Protein 3QT5 (pdb70)

CATH classification: 3.30.230.10 (+1 more: 3.30.70.890)

B-factor: mean 27.1, std 10.16, range [13.09, 84.93]

Nearest PDB structures (foldseek):
  3qt5-assembly1_B  TM=1.003E+00  e=2.575E-73  Staphylococcus epidermidis
  4dpy-assembly2_B  TM=9.868E-01  e=1.080E-69  Staphylococcus epidermidis
  4du7-assembly2_B  TM=9.873E-01  e=6.313E-69  Staphylococcus epidermidis
  4du7-assembly1_A  TM=9.774E-01  e=6.454E-67  Staphylococcus epidermidis
  3qt8-assembly1_A  TM=9.773E-01  e=1.340E-66  Staphylococcus epidermidis

Structure (mmCIF, N/CA/C/O backbone):
data_3QT5
#
_entry.id   3QT5
#
_cell.length_a   82.983
_cell.length_b   101.987
_cell.length_c   155.771
_cell.angle_alpha   90.00
_cell.angle_beta   90.00
_cell.angle_gamma   90.00
#
_symmetry.space_group_name_H-M   'C 2 2 21'
#
loop_
_entity.id
_entity.type
_entity.pdbx_description
1 polymer 'Mevalonate diphosphate decarboxylase'
2 water water
#
loop_
_atom_site.group_PDB
_atom_site.id
_atom_site.type_symbol
_atom_site.label_atom_id
_atom_site.label_alt_id
_atom_site.label_comp_id
_atom_site.label_asym_id
_atom_site.label_entity_id
_atom_site.label_seq_id
_atom_site.pdbx_PDB_ins_code
_atom_site.Cartn_x
_atom_site.Cartn_y
_atom_site.Cartn_z
_atom_site.occupancy
_atom_site.B_iso_or_equiv
_atom_site.auth_seq_id
_atom_site.auth_comp_id
_atom_site.auth_asym_id
_atom_site.auth_atom_id
_atom_site.pdbx_PDB_model_num
ATOM 1 N N . GLY A 1 4 ? 8.416 -41.035 30.514 1.00 51.26 -1 GLY A N 1
ATOM 2 C CA . GLY A 1 4 ? 9.200 -42.244 30.342 1.00 51.02 -1 GLY A CA 1
ATOM 3 C C . GLY A 1 4 ? 9.596 -42.499 28.897 1.00 48.06 -1 GLY A C 1
ATOM 4 O O . GLY A 1 4 ? 9.081 -41.860 27.973 1.00 47.88 -1 GLY A O 1
ATOM 5 N N . SER A 1 5 ? 10.517 -43.443 28.710 1.00 47.09 0 SER A N 1
ATOM 6 C CA . SER A 1 5 ? 11.021 -43.797 27.387 1.00 45.11 0 SER A CA 1
ATOM 7 C C . SER A 1 5 ? 9.901 -44.264 26.446 1.00 43.64 0 SER A C 1
ATOM 8 O O . SER A 1 5 ? 9.791 -43.783 25.317 1.00 50.09 0 SER A O 1
ATOM 11 N N . MET A 1 6 ? 9.070 -45.192 26.914 1.00 46.62 1 MET A N 1
ATOM 12 C CA . MET A 1 6 ? 8.014 -45.763 26.077 1.00 48.40 1 MET A CA 1
ATOM 13 C C . MET A 1 6 ? 6.723 -44.937 26.112 1.00 50.48 1 MET A C 1
ATOM 14 O O . MET A 1 6 ? 5.730 -45.307 25.488 1.00 47.19 1 MET A O 1
ATOM 19 N N . VAL A 1 7 ? 6.745 -43.816 26.830 1.00 47.35 2 VAL A N 1
ATOM 20 C CA . VAL A 1 7 ? 5.541 -43.009 27.019 1.00 42.67 2 VAL A CA 1
ATOM 21 C C . VAL A 1 7 ? 5.339 -41.880 25.996 1.00 40.65 2 VAL A C 1
ATOM 22 O O . VAL A 1 7 ? 6.231 -41.060 25.729 1.00 38.73 2 VAL A O 1
ATOM 26 N N . LYS A 1 8 ? 4.137 -41.875 25.426 1.00 32.73 3 LYS A N 1
ATOM 27 C CA . LYS A 1 8 ? 3.696 -40.912 24.429 1.00 32.71 3 LYS A CA 1
ATOM 28 C C . LYS A 1 8 ? 2.562 -40.085 25.019 1.00 26.15 3 LYS A C 1
ATOM 29 O O . LYS A 1 8 ? 1.518 -40.617 25.371 1.00 27.33 3 LYS A O 1
ATOM 35 N N . SER A 1 9 ? 2.765 -38.782 25.137 1.00 25.07 4 SER A N 1
ATOM 36 C CA . SER A 1 9 ? 1.716 -37.935 25.664 1.00 24.09 4 SER A CA 1
ATOM 37 C C . SER A 1 9 ? 1.476 -36.744 24.750 1.00 22.80 4 SER A C 1
ATOM 38 O O . SER A 1 9 ? 2.352 -36.345 23.973 1.00 24.61 4 SER A O 1
ATOM 41 N N . GLY A 1 10 ? 0.281 -36.179 24.841 1.00 19.67 5 GLY A N 1
ATOM 42 C CA . GLY A 1 10 ? -0.030 -34.967 24.111 1.00 17.37 5 GLY A CA 1
ATOM 43 C C . GLY A 1 10 ? -1.071 -34.203 24.898 1.00 19.92 5 GLY A C 1
ATOM 44 O O . GLY A 1 10 ? -1.809 -34.811 25.665 1.00 17.69 5 GLY A O 1
ATOM 45 N N . LYS A 1 11 ? -1.105 -32.881 24.743 1.00 19.77 6 LYS A N 1
ATOM 46 C CA . LYS A 1 11 ? -2.069 -32.058 25.470 1.00 20.72 6 LYS A CA 1
ATOM 47 C C . LYS A 1 11 ? -2.610 -30.985 24.549 1.00 19.99 6 LYS A C 1
ATOM 48 O O . LYS A 1 11 ? -1.846 -30.338 23.835 1.00 20.25 6 LYS A O 1
ATOM 54 N N . ALA A 1 12 ? -3.927 -30.790 24.572 1.00 16.09 7 ALA A N 1
ATOM 55 C CA . ALA A 1 12 ? -4.561 -29.815 23.693 1.00 18.33 7 ALA A CA 1
ATOM 56 C C . ALA A 1 12 ? -5.569 -28.941 24.439 1.00 19.81 7 ALA A C 1
ATOM 57 O O . ALA A 1 12 ? -6.194 -29.389 25.400 1.00 20.43 7 ALA A O 1
ATOM 59 N N . ARG A 1 13 ? -5.705 -27.693 23.999 1.00 20.37 8 ARG A N 1
ATOM 60 C CA . ARG A 1 13 ? -6.780 -26.815 24.450 1.00 19.62 8 ARG A CA 1
ATOM 61 C C . ARG A 1 13 ? -7.744 -26.569 23.281 1.00 20.01 8 ARG A C 1
ATOM 62 O O . ARG A 1 13 ? -7.312 -26.166 22.208 1.00 23.33 8 ARG A O 1
ATOM 70 N N . ALA A 1 14 ? -9.037 -26.826 23.469 1.00 15.65 9 ALA A N 1
ATOM 71 C CA . ALA A 1 14 ? -10.014 -26.534 22.414 1.00 16.54 9 ALA A CA 1
ATOM 72 C C . ALA A 1 14 ? -11.128 -25.703 23.017 1.00 16.90 9 ALA A C 1
ATOM 73 O O . ALA A 1 14 ? -11.431 -25.844 24.198 1.00 16.49 9 ALA A O 1
ATOM 75 N N . HIS A 1 15 ? -11.722 -24.819 22.219 1.00 17.32 10 HIS A N 1
ATOM 76 C CA . HIS A 1 15 ? -12.715 -23.892 22.736 1.00 19.09 10 HIS A CA 1
ATOM 77 C C . HIS A 1 15 ? -14.133 -24.322 22.382 1.00 19.11 10 HIS A C 1
ATOM 78 O O . HIS A 1 15 ? -14.348 -25.039 21.411 1.00 18.73 10 HIS A O 1
ATOM 85 N N . THR A 1 16 ? -15.097 -23.924 23.202 1.00 18.54 11 THR A N 1
ATOM 86 C CA . THR A 1 16 ? -16.475 -24.304 22.948 1.00 15.51 11 THR A CA 1
ATOM 87 C C . THR A 1 16 ? -16.930 -23.517 21.720 1.00 17.61 11 THR A C 1
ATOM 88 O O . THR A 1 16 ? -16.265 -22.564 21.309 1.00 16.49 11 THR A O 1
ATOM 92 N N . ASN A 1 17 ? -18.041 -23.922 21.116 1.00 16.09 12 ASN A N 1
ATOM 93 C CA . ASN A 1 17 ? -18.606 -23.131 20.029 1.00 16.05 12 ASN A CA 1
ATOM 94 C C . ASN A 1 17 ? -20.107 -23.103 20.198 1.00 19.91 12 ASN A C 1
ATOM 95 O O . ASN A 1 17 ? -20.686 -24.009 20.812 1.00 19.23 12 ASN A O 1
ATOM 100 N N . ILE A 1 18 ? -20.742 -22.064 19.676 1.00 17.83 13 ILE A N 1
ATOM 101 C CA . ILE A 1 18 ? -22.195 -21.998 19.721 1.00 19.93 13 ILE A CA 1
ATOM 102 C C . ILE A 1 18 ? -22.723 -21.971 18.298 1.00 18.42 13 ILE A C 1
ATOM 103 O O . ILE A 1 18 ? -22.233 -21.206 17.467 1.00 14.34 13 ILE A O 1
ATOM 108 N N . ALA A 1 19 ? -23.714 -22.814 18.024 1.00 18.63 14 ALA A N 1
ATOM 109 C CA . ALA A 1 19 ? -24.281 -22.922 16.688 1.00 18.68 14 ALA A CA 1
ATOM 110 C C . ALA A 1 19 ? -25.227 -21.769 16.406 1.00 19.40 14 ALA A C 1
ATOM 111 O O . ALA A 1 19 ? -26.162 -21.544 17.168 1.00 18.88 14 ALA A O 1
ATOM 113 N N . LEU A 1 20 ? -24.989 -21.068 15.296 1.00 15.54 15 LEU A N 1
ATOM 114 C CA . LEU A 1 20 ? -25.874 -20.005 14.838 1.00 16.65 15 LEU A CA 1
ATOM 115 C C . LEU A 1 20 ? -26.914 -20.569 13.866 1.00 18.11 15 LEU A C 1
ATOM 116 O O . LEU A 1 20 ? -28.077 -20.162 13.889 1.00 18.03 15 LEU A O 1
ATOM 121 N N . ILE A 1 21 ? -26.492 -21.499 13.010 1.00 17.09 16 ILE A N 1
ATOM 122 C CA . ILE A 1 21 ? -27.428 -22.326 12.263 1.00 14.52 16 ILE A CA 1
ATOM 123 C C . ILE A 1 21 ? -27.357 -23.713 12.904 1.00 17.12 16 ILE A C 1
ATOM 124 O O . ILE A 1 21 ? -26.287 -24.330 12.956 1.00 14.80 16 ILE A O 1
ATOM 129 N N . LYS A 1 22 ? -28.493 -24.179 13.412 1.00 15.81 17 LYS A N 1
ATOM 130 C CA . LYS A 1 22 ? -28.526 -25.305 14.352 1.00 16.40 17 LYS A CA 1
ATOM 131 C C . LYS A 1 22 ? -28.230 -26.670 13.737 1.00 19.53 17 LYS A C 1
ATOM 132 O O . LYS A 1 22 ? -28.691 -26.990 12.642 1.00 15.01 17 LYS A O 1
ATOM 138 N N . TYR A 1 23 ? -27.451 -27.465 14.469 1.00 17.32 18 TYR A N 1
ATOM 139 C CA . TYR A 1 23 ? -27.422 -28.916 14.304 1.00 15.34 18 TYR A CA 1
ATOM 140 C C . TYR A 1 23 ? -28.581 -29.485 15.134 1.00 17.29 18 TYR A C 1
ATOM 141 O O . TYR A 1 23 ? -28.652 -29.270 16.350 1.00 18.36 18 TYR A O 1
ATOM 150 N N . TRP A 1 24 ? -29.516 -30.167 14.480 1.00 21.65 19 TRP A N 1
ATOM 151 C CA . TRP A 1 24 ? -30.670 -30.726 15.181 1.00 20.18 19 TRP A CA 1
ATOM 152 C C . TRP A 1 24 ? -31.257 -31.874 14.378 1.00 21.97 19 TRP A C 1
ATOM 153 O O . TRP A 1 24 ? -31.995 -31.663 13.398 1.00 18.87 19 TRP A O 1
ATOM 164 N N . GLY A 1 25 ? -30.913 -33.095 14.789 1.00 22.52 20 GLY A N 1
ATOM 165 C CA . GLY A 1 25 ? -31.374 -34.299 14.119 1.00 20.03 20 GLY A CA 1
ATOM 166 C C . GLY A 1 25 ? -30.254 -35.005 13.364 1.00 20.27 20 GLY A C 1
ATOM 167 O O . GLY A 1 25 ? -29.498 -34.373 12.619 1.00 19.55 20 GLY A O 1
ATOM 168 N N . LYS A 1 26 ? -30.150 -36.319 13.553 1.00 20.49 21 LYS A N 1
ATOM 169 C CA . LYS A 1 26 ? -29.088 -37.093 12.908 1.00 18.76 21 LYS A CA 1
ATOM 170 C C . LYS A 1 26 ? -29.646 -37.985 11.803 1.00 19.15 21 LYS A C 1
ATOM 171 O O . LYS A 1 26 ? -30.689 -38.622 11.973 1.00 22.60 21 LYS A O 1
ATOM 177 N N . ALA A 1 27 ? -28.936 -38.044 10.680 1.00 18.62 22 ALA A N 1
ATOM 178 C CA . ALA A 1 27 ? -29.179 -39.080 9.683 1.00 22.86 22 ALA A CA 1
ATOM 179 C C . ALA A 1 27 ? -28.720 -40.449 10.207 1.00 25.27 22 ALA A C 1
ATOM 180 O O . ALA A 1 27 ? -29.349 -41.464 9.926 1.00 27.60 22 ALA A O 1
ATOM 182 N N . ASP A 1 28 ? -27.640 -40.465 10.990 1.00 21.85 23 ASP A N 1
ATOM 183 C CA . ASP A 1 28 ? -27.026 -41.718 11.447 1.00 28.29 23 ASP A CA 1
ATOM 184 C C . ASP A 1 28 ? -26.578 -41.574 12.891 1.00 22.55 23 ASP A C 1
ATOM 185 O O . ASP A 1 28 ? -25.695 -40.775 13.181 1.00 23.70 23 ASP A O 1
ATOM 190 N N . GLU A 1 29 ? -27.173 -42.354 13.784 1.00 23.75 24 GLU A N 1
ATOM 191 C CA . GLU A 1 29 ? -26.885 -42.259 15.212 1.00 29.13 24 GLU A CA 1
ATOM 192 C C . GLU A 1 29 ? -25.505 -42.788 15.566 1.00 31.61 24 GLU A C 1
ATOM 193 O O . GLU A 1 29 ? -24.837 -42.253 16.444 1.00 34.63 24 GLU A O 1
ATOM 199 N N . THR A 1 30 ? -25.088 -43.847 14.884 1.00 29.13 25 THR A N 1
ATOM 200 C CA . THR A 1 30 ? -23.830 -44.515 15.200 1.00 30.57 25 THR A CA 1
ATOM 201 C C . THR A 1 30 ? -22.604 -43.646 14.906 1.00 28.08 25 THR A C 1
ATOM 202 O O . THR A 1 30 ? -21.792 -43.384 15.794 1.00 32.11 25 THR A O 1
ATOM 206 N N . TYR A 1 31 ? -22.485 -43.189 13.664 1.00 26.11 26 TYR A N 1
ATOM 207 C CA . TYR A 1 31 ? -21.347 -42.373 13.227 1.00 25.74 26 TYR A CA 1
ATOM 208 C C . TYR A 1 31 ? -21.538 -40.868 13.414 1.00 25.50 26 TYR A C 1
ATOM 209 O O . TYR A 1 31 ? -20.653 -40.085 13.071 1.00 25.47 26 TYR A O 1
ATOM 218 N N . ILE A 1 32 ? -22.688 -40.470 13.950 1.00 23.16 27 ILE A N 1
ATOM 219 C CA . ILE A 1 32 ? -22.999 -39.058 14.147 1.00 21.86 27 ILE A CA 1
ATOM 220 C C . ILE A 1 32 ? -22.922 -38.267 12.833 1.00 20.58 27 ILE A C 1
ATOM 221 O O . ILE A 1 32 ? -22.037 -37.431 12.626 1.00 20.29 27 ILE A O 1
ATOM 226 N N . ILE A 1 33 ? -23.851 -38.570 11.932 1.00 20.05 28 ILE A N 1
ATOM 227 C CA . ILE A 1 33 ? -23.974 -37.860 10.654 1.00 20.10 28 ILE A CA 1
ATOM 228 C C . ILE A 1 33 ? -25.254 -37.015 10.767 1.00 18.82 28 ILE A C 1
ATOM 229 O O . ILE A 1 33 ? -26.291 -37.540 11.142 1.00 19.11 28 ILE A O 1
ATOM 234 N N . PRO A 1 34 ? -25.184 -35.703 10.486 1.00 16.16 29 PRO A N 1
ATOM 235 C CA . PRO A 1 34 ? -26.378 -34.895 10.782 1.00 17.76 29 PRO A CA 1
ATOM 236 C C . PRO A 1 34 ? -27.377 -34.831 9.612 1.00 19.71 29 PRO A C 1
ATOM 237 O O . PRO A 1 34 ? -27.029 -35.172 8.484 1.00 19.02 29 PRO A O 1
ATOM 241 N N . MET A 1 35 ? -28.605 -34.388 9.881 1.00 20.00 30 MET A N 1
ATOM 242 C CA . MET A 1 35 ? -29.584 -34.199 8.812 1.00 20.15 30 MET A CA 1
ATOM 243 C C . MET A 1 35 ? -29.312 -32.955 7.968 1.00 21.89 30 MET A C 1
ATOM 244 O O . MET A 1 35 ? -29.781 -32.848 6.839 1.00 20.29 30 MET A O 1
ATOM 249 N N . ASN A 1 36 ? -28.545 -32.017 8.513 1.00 17.90 31 ASN A N 1
ATOM 250 C CA . ASN A 1 36 ? -28.272 -30.767 7.825 1.00 18.72 31 ASN A CA 1
ATOM 251 C C . ASN A 1 36 ? -26.937 -30.174 8.254 1.00 20.54 31 ASN A C 1
ATOM 252 O O . ASN A 1 36 ? -26.386 -30.575 9.280 1.00 19.89 31 ASN A O 1
ATOM 257 N N . ASN A 1 37 ? -26.416 -29.244 7.453 1.00 20.54 32 ASN A N 1
ATOM 258 C CA . ASN A 1 37 ? -25.212 -28.495 7.787 1.00 17.74 32 ASN A CA 1
ATOM 259 C C . ASN A 1 37 ? -25.484 -27.541 8.937 1.00 22.80 32 ASN A C 1
ATOM 260 O O . ASN A 1 37 ? -26.626 -27.124 9.148 1.00 21.04 32 ASN A O 1
ATOM 265 N N . SER A 1 38 ? -24.432 -27.178 9.670 1.00 17.95 33 SER A N 1
ATOM 266 C CA . SER A 1 38 ? -24.562 -26.207 10.751 1.00 13.24 33 SER A CA 1
ATOM 267 C C . SER A 1 38 ? -23.432 -25.190 10.689 1.00 16.85 33 SER A C 1
ATOM 268 O O . SER A 1 38 ? -22.392 -25.428 10.064 1.00 16.78 33 SER A O 1
ATOM 271 N N . LEU A 1 39 ? -23.639 -24.050 11.335 1.00 19.50 34 LEU A N 1
ATOM 272 C CA . LEU A 1 39 ? -22.674 -22.964 11.311 1.00 18.72 34 LEU A CA 1
ATOM 273 C C . LEU A 1 39 ? -22.506 -22.417 12.714 1.00 20.85 34 LEU A C 1
ATOM 274 O O . LEU A 1 39 ? -23.502 -22.109 13.367 1.00 19.54 34 LEU A O 1
ATOM 279 N N . SER A 1 40 ? -21.264 -22.261 13.175 1.00 18.28 35 SER A N 1
ATOM 280 C CA . SER A 1 40 ? -21.037 -21.832 14.554 1.00 18.56 35 SER A CA 1
ATOM 281 C C . SER A 1 40 ? -19.956 -20.770 14.690 1.00 18.64 35 SER A C 1
ATOM 282 O O . SER A 1 40 ? -19.240 -20.460 13.731 1.00 18.63 35 SER A O 1
ATOM 285 N N . VAL A 1 41 ? -19.860 -20.201 15.889 1.00 17.30 36 VAL A N 1
ATOM 286 C CA . VAL A 1 41 ? -18.746 -19.343 16.245 1.00 17.58 36 VAL A CA 1
ATOM 287 C C . VAL A 1 41 ? -18.054 -19.931 17.462 1.00 17.98 36 VAL A C 1
ATOM 288 O O . VAL A 1 41 ? -18.710 -20.436 18.372 1.00 17.55 36 VAL A O 1
ATOM 292 N N . THR A 1 42 ? -16.729 -19.872 17.468 1.00 17.23 37 THR A N 1
ATOM 293 C CA . THR A 1 42 ? -15.925 -20.455 18.545 1.00 15.78 37 THR A CA 1
ATOM 294 C C . THR A 1 42 ? -15.550 -19.409 19.598 1.00 20.42 37 THR A C 1
ATOM 295 O O . THR A 1 42 ? -14.979 -18.359 19.284 1.00 18.46 37 THR A O 1
ATOM 299 N N . LEU A 1 43 ? -15.887 -19.696 20.853 1.00 19.18 38 LEU A N 1
ATOM 300 C CA . LEU A 1 43 ? -15.740 -18.724 21.935 1.00 16.37 38 LEU A CA 1
ATOM 301 C C . LEU A 1 43 ? -14.354 -18.677 22.571 1.00 21.10 38 LEU A C 1
ATOM 302 O O . LEU A 1 43 ? -13.796 -19.693 22.964 1.00 20.52 38 LEU A O 1
ATOM 307 N N . ASP A 1 44 ? -13.835 -17.468 22.702 1.00 21.15 39 ASP A N 1
ATOM 308 C CA . ASP A 1 44 ? -12.560 -17.228 23.362 1.00 21.08 39 ASP A CA 1
ATOM 309 C C . ASP A 1 4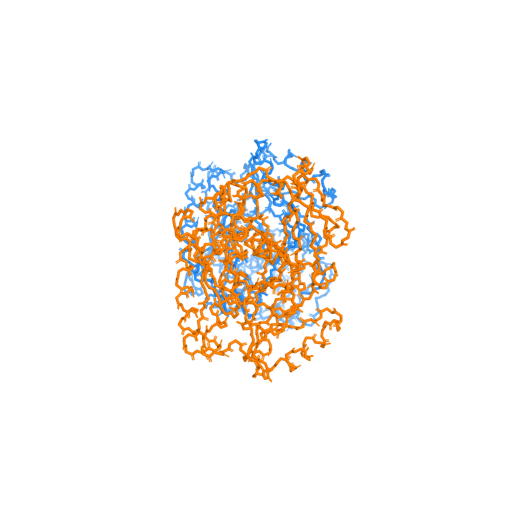4 ? -12.552 -17.629 24.852 1.00 23.22 39 ASP A C 1
ATOM 310 O O . ASP A 1 44 ? -11.572 -18.182 25.353 1.00 22.22 39 ASP A O 1
ATOM 315 N N . ARG A 1 45 ? -13.647 -17.375 25.558 1.00 19.02 40 ARG A N 1
ATOM 316 C CA . ARG A 1 45 ? -13.613 -17.458 27.025 1.00 22.21 40 ARG A CA 1
ATOM 317 C C . ARG A 1 45 ? -13.637 -18.875 27.615 1.00 20.24 40 ARG A C 1
ATOM 318 O O . ARG A 1 45 ? -13.124 -19.106 28.716 1.00 23.33 40 ARG A O 1
ATOM 326 N N . PHE A 1 46 ? -14.242 -19.813 26.891 1.00 19.67 41 PHE A N 1
ATOM 327 C CA . PHE A 1 46 ? -14.583 -21.122 27.453 1.00 18.81 41 PHE A CA 1
ATOM 328 C C . PHE A 1 46 ? -13.892 -22.216 26.674 1.00 19.55 41 PHE A C 1
ATOM 329 O O . PHE A 1 46 ? -13.877 -22.200 25.456 1.00 17.11 41 PHE A O 1
ATOM 337 N N . TYR A 1 47 ? -13.339 -23.189 27.380 1.00 19.14 42 TYR A N 1
ATOM 338 C CA . TYR A 1 47 ? -12.510 -24.181 26.724 1.00 16.13 42 TYR A CA 1
ATOM 339 C C . TYR A 1 47 ? -12.224 -25.354 27.646 1.00 17.40 42 TYR A C 1
ATOM 340 O O . TYR A 1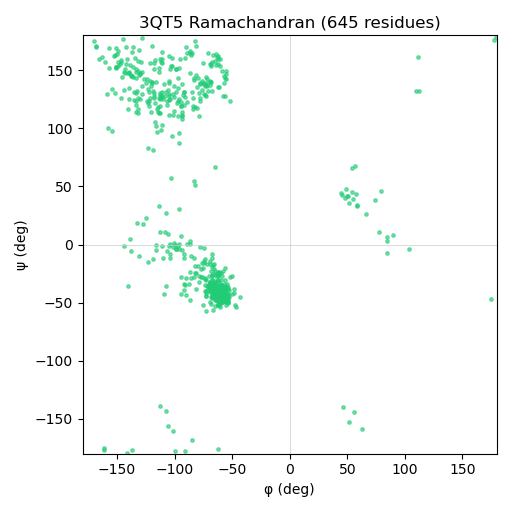 47 ? -12.513 -25.312 28.848 1.00 17.27 42 TYR A O 1
ATOM 349 N N . THR A 1 48 ? -11.642 -26.392 27.067 1.00 13.88 43 THR A N 1
ATOM 350 C CA . THR A 1 48 ? -11.263 -27.598 27.783 1.00 16.01 43 THR A CA 1
ATOM 351 C C . THR A 1 48 ? -9.801 -27.892 27.475 1.00 18.87 43 THR A C 1
ATOM 352 O O . THR A 1 48 ? -9.373 -27.787 26.325 1.00 22.75 43 THR A O 1
ATOM 356 N N . GLU A 1 49 ? -9.032 -28.247 28.493 1.00 17.38 44 GLU A N 1
ATOM 357 C CA . GLU A 1 49 ? -7.669 -28.703 28.272 1.00 18.99 44 GLU A CA 1
ATOM 358 C C . GLU A 1 49 ? -7.606 -30.185 28.599 1.00 18.45 44 GLU A C 1
ATOM 359 O O . GLU A 1 49 ? -8.029 -30.605 29.681 1.00 17.77 44 GLU A O 1
ATOM 365 N N . THR A 1 50 ? -7.085 -30.974 27.666 1.00 18.04 45 THR A N 1
ATOM 366 C CA . THR A 1 50 ? -7.013 -32.422 27.864 1.00 14.81 45 THR A CA 1
ATOM 367 C C . THR A 1 50 ? -5.639 -33.003 27.531 1.00 19.19 45 THR A C 1
ATOM 368 O O . THR A 1 50 ? -5.107 -32.801 26.433 1.00 16.15 45 THR A O 1
ATOM 372 N N . LYS A 1 51 ? -5.076 -33.728 28.496 1.00 18.79 46 LYS A N 1
ATOM 373 C CA . LYS A 1 51 ? -3.816 -34.438 28.310 1.00 18.57 46 LYS A CA 1
ATOM 374 C C . LYS A 1 51 ? -4.120 -35.916 28.165 1.00 19.15 46 LYS A C 1
ATOM 375 O O . LYS A 1 51 ? -4.973 -36.434 28.876 1.00 19.52 46 LYS A O 1
ATOM 381 N N . VAL A 1 52 ? -3.435 -36.592 27.243 1.00 18.36 47 VAL A N 1
ATOM 382 C CA . VAL A 1 52 ? -3.534 -38.045 27.142 1.00 21.99 47 VAL A CA 1
ATOM 383 C C . VAL A 1 52 ? -2.140 -38.627 27.239 1.00 23.91 47 VAL A C 1
ATOM 384 O O . VAL A 1 52 ? -1.197 -38.083 26.663 1.00 23.72 47 VAL A O 1
ATOM 388 N N . THR A 1 53 ? -2.027 -39.728 27.972 1.00 21.93 48 THR A N 1
ATOM 389 C CA . THR A 1 53 ? -0.755 -40.399 28.183 1.00 25.39 48 THR A CA 1
ATOM 390 C C . THR A 1 53 ? -0.961 -41.876 27.911 1.00 25.94 48 THR A C 1
ATOM 391 O O . THR A 1 53 ? -1.700 -42.554 28.616 1.00 27.88 48 THR A O 1
ATOM 395 N N . PHE A 1 54 ? -0.332 -42.360 26.849 1.00 28.36 49 PHE A N 1
ATOM 396 C CA . PHE A 1 54 ? -0.474 -43.750 26.428 1.00 27.48 49 PHE A CA 1
ATOM 397 C C . PHE A 1 54 ? 0.659 -44.586 27.017 1.00 31.72 49 PHE A C 1
ATOM 398 O O . PHE A 1 54 ? 1.816 -44.307 26.774 1.00 33.34 49 PHE A O 1
ATOM 406 N N . ASP A 1 55 ? 0.350 -45.625 27.777 1.00 34.69 50 ASP A N 1
ATOM 407 C CA . ASP A 1 55 ? 1.440 -46.399 28.376 1.00 39.71 50 ASP A CA 1
ATOM 408 C C . ASP A 1 55 ? 1.226 -47.896 28.198 1.00 42.28 50 ASP A C 1
ATOM 409 O O . ASP A 1 55 ? 0.186 -48.427 28.598 1.00 43.59 50 ASP A O 1
ATOM 414 N N . PRO A 1 56 ? 2.210 -48.579 27.581 1.00 46.09 51 PRO A N 1
ATOM 415 C CA . PRO A 1 56 ? 2.069 -50.006 27.258 1.00 43.83 51 PRO A CA 1
ATOM 416 C C . PRO A 1 56 ? 1.661 -50.802 28.491 1.00 44.75 51 PRO A C 1
ATOM 417 O O . PRO A 1 56 ? 0.993 -51.828 28.363 1.00 48.40 51 PRO A O 1
ATOM 421 N N . ASP A 1 57 ? 2.033 -50.307 29.669 1.00 44.96 52 ASP A N 1
ATOM 422 C CA . ASP A 1 57 ? 1.707 -50.970 30.930 1.00 47.78 52 ASP A CA 1
ATOM 423 C C . ASP A 1 57 ? 0.253 -50.775 31.360 1.00 50.66 52 ASP A C 1
ATOM 424 O O . ASP A 1 57 ? -0.230 -51.486 32.240 1.00 51.63 52 ASP A O 1
ATOM 429 N N . PHE A 1 58 ? -0.439 -49.804 30.765 1.00 50.29 53 PHE A N 1
ATOM 430 C CA . PHE A 1 58 ? -1.834 -49.549 31.127 1.00 43.03 53 PHE A CA 1
ATOM 431 C C . PHE A 1 58 ? -2.754 -50.646 30.603 1.00 46.51 53 PHE A C 1
ATOM 432 O O . PHE A 1 58 ? -2.641 -51.068 29.450 1.00 50.66 53 PHE A O 1
ATOM 440 N N . THR A 1 59 ? -3.677 -51.088 31.449 1.00 47.66 54 THR A N 1
ATOM 441 C CA . THR A 1 59 ? -4.557 -52.209 31.127 1.00 49.49 54 THR A CA 1
ATOM 442 C C . THR A 1 59 ? -5.881 -51.723 30.549 1.00 49.17 54 THR A C 1
ATOM 443 O O . THR A 1 59 ? -6.541 -52.416 29.773 1.00 46.16 54 THR A O 1
ATOM 447 N N . GLU A 1 60 ? -6.264 -50.517 30.943 1.00 49.59 55 GLU A N 1
ATOM 448 C CA . GLU A 1 60 ? -7.515 -49.924 30.508 1.00 47.55 55 GLU A CA 1
ATOM 449 C C . GLU A 1 60 ? -7.339 -48.416 30.480 1.00 42.18 55 GLU A C 1
ATOM 450 O O . GLU A 1 60 ? -6.387 -47.885 31.068 1.00 37.80 55 GLU A O 1
ATOM 456 N N . ASP A 1 61 ? -8.251 -47.730 29.796 1.00 42.61 56 ASP A N 1
ATOM 457 C CA . ASP A 1 61 ? -8.245 -46.273 29.769 1.00 36.93 56 ASP A CA 1
ATOM 458 C C . ASP A 1 61 ? -8.824 -45.717 31.057 1.00 40.75 56 ASP A C 1
ATOM 459 O O . ASP A 1 61 ? -9.812 -46.231 31.576 1.00 42.43 56 ASP A O 1
ATOM 464 N N . CYS A 1 62 ? -8.198 -44.658 31.558 1.00 34.51 57 CYS A N 1
ATOM 465 C CA . CYS A 1 62 ? -8.629 -43.996 32.781 1.00 36.94 57 CYS A CA 1
ATOM 466 C C . CYS A 1 62 ? -8.970 -42.549 32.432 1.00 35.15 57 CYS A C 1
ATOM 467 O O . CYS A 1 62 ? -8.281 -41.918 31.625 1.00 33.60 57 CYS A O 1
ATOM 470 N N . LEU A 1 63 ? -10.043 -42.030 33.015 1.00 29.41 58 LEU A N 1
ATOM 471 C CA . LEU A 1 63 ? -10.386 -40.630 32.829 1.00 27.35 58 LEU A CA 1
ATOM 472 C C . LEU A 1 63 ? -10.488 -39.892 34.166 1.00 31.61 58 LEU A C 1
ATOM 473 O O . LEU A 1 63 ? -11.281 -40.265 35.029 1.00 32.89 58 LEU A O 1
ATOM 478 N N . ILE A 1 64 ? -9.681 -38.846 34.325 1.00 25.11 59 ILE A N 1
ATOM 479 C CA . ILE A 1 64 ? -9.750 -37.977 35.499 1.00 28.30 59 ILE A CA 1
ATOM 480 C C . ILE A 1 64 ? -10.179 -36.582 35.087 1.00 28.78 59 ILE A C 1
ATOM 481 O O . ILE A 1 64 ? -9.470 -35.908 34.335 1.00 26.89 59 ILE A O 1
ATOM 486 N N . LEU A 1 65 ? -11.340 -36.159 35.580 1.00 25.25 60 LEU A N 1
ATOM 487 C CA . LEU A 1 65 ? -11.965 -34.918 35.142 1.00 28.81 60 LEU A CA 1
ATOM 488 C C . LEU A 1 65 ? -11.980 -33.897 36.276 1.00 35.36 60 LEU A C 1
ATOM 489 O O . LEU A 1 65 ? -12.479 -34.179 37.365 1.00 30.77 60 LEU A O 1
ATOM 494 N N . ASN A 1 66 ? -11.435 -32.712 36.023 1.00 31.54 61 ASN A N 1
ATOM 495 C CA . ASN A 1 66 ? -11.332 -31.699 37.065 1.00 31.81 61 ASN A CA 1
ATOM 496 C C . ASN A 1 66 ? -10.810 -32.303 38.372 1.00 33.43 61 ASN A C 1
ATOM 497 O O . ASN A 1 66 ? -11.324 -32.009 39.451 1.00 36.85 61 ASN A O 1
ATOM 502 N N . GLY A 1 67 ? -9.807 -33.170 38.268 1.00 32.17 62 GLY A N 1
ATOM 503 C CA . GLY A 1 67 ? -9.171 -33.752 39.439 1.00 32.81 62 GLY A CA 1
ATOM 504 C C . GLY A 1 67 ? -9.852 -34.982 40.026 1.00 34.31 62 GLY A C 1
ATOM 505 O O . GLY A 1 67 ? -9.307 -35.631 40.923 1.00 34.20 62 GLY A O 1
ATOM 506 N N . ASN A 1 68 ? -11.031 -35.317 39.510 1.00 30.08 63 ASN A N 1
ATOM 507 C CA . ASN A 1 68 ? -11.841 -36.410 40.057 1.00 31.21 63 ASN A CA 1
ATOM 508 C C . ASN A 1 68 ? -12.092 -37.574 39.095 1.00 36.47 63 ASN A C 1
ATOM 509 O O . ASN A 1 68 ? -12.158 -37.382 37.887 1.00 30.29 63 ASN A O 1
ATOM 514 N N . GLU A 1 69 ? -12.259 -38.776 39.646 1.00 42.54 64 GLU A N 1
ATOM 515 C CA . GLU A 1 69 ? -12.679 -39.937 38.859 1.00 42.36 64 GLU A CA 1
ATOM 516 C C . GLU A 1 69 ? -14.083 -39.702 38.313 1.00 39.74 64 GLU A C 1
ATOM 517 O O . GLU A 1 69 ? -14.861 -38.935 38.884 1.00 39.37 64 GLU A O 1
ATOM 523 N N . VAL A 1 70 ? -14.407 -40.361 37.206 1.00 41.20 65 VAL A N 1
ATOM 524 C CA . VAL A 1 70 ? -15.651 -40.078 36.490 1.00 42.59 65 VAL A CA 1
ATOM 525 C C . VAL A 1 70 ? -16.861 -40.931 36.887 1.00 44.98 65 VAL A C 1
ATOM 526 O O . VAL A 1 70 ? -17.995 -40.433 36.877 1.00 43.96 65 VAL A O 1
ATOM 530 N N . ASN A 1 71 ? -16.604 -42.194 37.232 1.00 41.86 66 ASN A N 1
ATOM 531 C CA . ASN A 1 71 ? -17.634 -43.212 37.515 1.00 47.35 66 ASN A CA 1
ATOM 532 C C . ASN A 1 71 ? -17.677 -44.321 36.456 1.00 52.60 66 ASN A C 1
ATOM 533 O O . ASN A 1 71 ? -17.191 -44.146 35.330 1.00 52.07 66 ASN A O 1
ATOM 538 N N . ALA A 1 72 ? -18.278 -45.448 36.824 1.00 55.77 67 ALA A N 1
ATOM 539 C CA . ALA A 1 72 ? -18.365 -46.620 35.958 1.00 53.49 67 ALA A CA 1
ATOM 540 C C . ALA A 1 72 ? -18.885 -46.299 34.557 1.00 51.48 67 ALA A C 1
ATOM 541 O O . ALA A 1 72 ? -18.362 -46.800 33.566 1.00 47.36 67 ALA A O 1
ATOM 543 N N . LYS A 1 73 ? -19.909 -45.454 34.487 1.00 50.65 68 LYS A N 1
ATOM 544 C CA . LYS A 1 73 ? -20.598 -45.179 33.231 1.00 52.22 68 LYS A CA 1
ATOM 545 C C . LYS A 1 73 ? -19.789 -44.330 32.256 1.00 51.97 68 LYS A C 1
ATOM 546 O O . LYS A 1 73 ? -19.562 -44.740 31.112 1.00 46.23 68 LYS A O 1
ATOM 552 N N . GLU A 1 74 ? -19.376 -43.144 32.697 1.00 49.54 69 GLU A N 1
ATOM 553 C CA . GLU A 1 74 ? -18.612 -42.248 31.838 1.00 46.98 69 GLU A CA 1
ATOM 554 C C . GLU A 1 74 ? -17.300 -42.921 31.450 1.00 43.86 69 GLU A C 1
ATOM 555 O O . GLU A 1 74 ? -16.737 -42.645 30.393 1.00 40.85 69 GLU A O 1
ATOM 561 N N . LYS A 1 75 ? -16.825 -43.815 32.312 1.00 44.10 70 LYS A N 1
ATOM 562 C CA . LYS A 1 75 ? -15.604 -44.566 32.048 1.00 45.25 70 LYS A CA 1
ATOM 563 C C . LYS A 1 75 ? -15.792 -45.512 30.863 1.00 45.56 70 LYS A C 1
ATOM 564 O O . LYS A 1 75 ? -14.868 -45.740 30.085 1.00 46.58 70 LYS A O 1
ATOM 570 N N . GLU A 1 76 ? -16.993 -46.065 30.737 1.00 46.72 71 GLU A N 1
ATOM 571 C CA . GLU A 1 76 ? -17.299 -46.963 29.633 1.00 49.88 71 GLU A CA 1
ATOM 572 C C . GLU A 1 76 ? -17.338 -46.185 28.313 1.00 45.06 71 GLU A C 1
ATOM 573 O O . GLU A 1 76 ? -16.703 -46.578 27.335 1.00 41.75 71 GLU A O 1
ATOM 579 N N . LYS A 1 77 ? -18.071 -45.074 28.301 1.00 41.05 72 LYS A N 1
ATOM 580 C CA . LYS A 1 77 ? -18.166 -44.219 27.117 1.00 40.35 72 LYS A CA 1
ATOM 581 C C . LYS A 1 77 ? -16.793 -43.793 26.591 1.00 39.46 72 LYS A C 1
ATOM 582 O O . LYS A 1 77 ? -16.546 -43.815 25.386 1.00 37.75 72 LYS A O 1
ATOM 588 N N . ILE A 1 78 ? -15.900 -43.401 27.494 1.00 37.67 73 ILE A N 1
ATOM 589 C CA . ILE A 1 78 ? -14.575 -42.952 27.090 1.00 35.14 73 ILE A CA 1
ATOM 590 C C . ILE A 1 78 ? -13.723 -44.106 26.547 1.00 34.97 73 ILE A C 1
ATOM 591 O O . ILE A 1 78 ? -12.968 -43.934 25.585 1.00 34.84 73 ILE A O 1
ATOM 596 N N . GLN A 1 79 ? -13.848 -45.285 27.149 1.00 36.93 74 GLN A N 1
ATOM 597 C CA . GLN A 1 79 ? -13.116 -46.444 26.649 1.00 36.75 74 GLN A CA 1
ATOM 598 C C . GLN A 1 79 ? -13.571 -46.816 25.226 1.00 34.55 74 GLN A C 1
ATOM 599 O O . GLN A 1 79 ? -12.758 -47.207 24.393 1.00 32.33 74 GLN A O 1
ATOM 605 N N . ASN A 1 80 ? -14.865 -46.679 24.944 1.00 33.06 75 ASN A N 1
ATOM 606 C CA . ASN A 1 80 ? -15.359 -46.938 23.597 1.00 33.16 75 ASN A CA 1
ATOM 607 C C . ASN A 1 80 ? -14.815 -45.928 22.609 1.00 30.63 75 ASN A C 1
ATOM 608 O O . ASN A 1 80 ? -14.434 -46.290 21.494 1.00 30.70 75 ASN A O 1
ATOM 613 N N . TYR A 1 81 ? -14.766 -44.661 23.011 1.00 27.23 76 TYR A N 1
ATOM 614 C CA . TYR A 1 81 ? -14.208 -43.662 22.119 1.00 27.36 76 TYR A CA 1
ATOM 615 C C . TYR A 1 81 ? -12.738 -43.976 21.838 1.00 25.72 76 TYR A C 1
ATOM 616 O O . TYR A 1 81 ? -12.295 -43.928 20.693 1.00 27.25 76 TYR A O 1
ATOM 625 N N . MET A 1 82 ? -11.977 -44.308 22.874 1.00 26.89 77 MET A N 1
ATOM 626 C CA . MET A 1 82 ? -10.552 -44.577 22.688 1.00 28.79 77 MET A CA 1
ATOM 627 C C . MET A 1 82 ? -10.279 -45.770 21.762 1.00 28.39 77 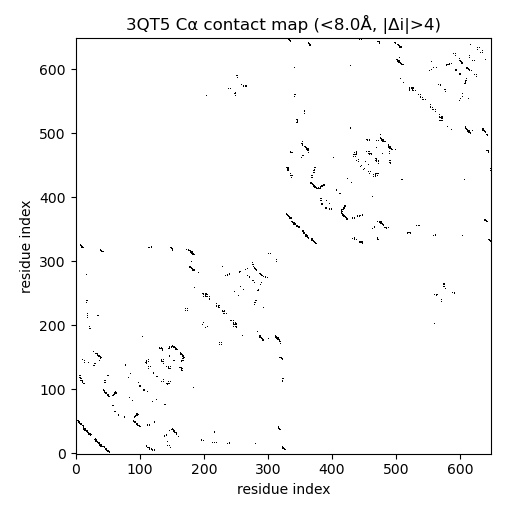MET A C 1
ATOM 628 O O . MET A 1 82 ? -9.217 -45.854 21.145 1.00 25.50 77 MET A O 1
ATOM 633 N N . ASN A 1 83 ? -11.246 -46.676 21.653 1.00 30.24 78 ASN A N 1
ATOM 634 C CA . ASN A 1 83 ? -11.149 -47.790 20.710 1.00 30.08 78 ASN A CA 1
ATOM 635 C C . ASN A 1 83 ? -11.095 -47.304 19.273 1.00 27.59 78 ASN A C 1
ATOM 636 O O . ASN A 1 83 ? -10.388 -47.866 18.435 1.00 30.62 78 ASN A O 1
ATOM 641 N N . ILE A 1 84 ? -11.861 -46.256 18.992 1.00 26.41 79 ILE A N 1
ATOM 642 C CA . ILE A 1 84 ? -11.782 -45.579 17.704 1.00 29.11 79 ILE A CA 1
ATOM 643 C C . ILE A 1 84 ? -10.363 -45.090 17.463 1.00 29.31 79 ILE A C 1
ATOM 644 O O . ILE A 1 84 ? -9.786 -45.311 16.398 1.00 29.82 79 ILE A O 1
ATOM 649 N N . VAL A 1 85 ? -9.794 -44.431 18.466 1.00 24.99 80 VAL A N 1
ATOM 650 C CA . VAL A 1 85 ? -8.448 -43.885 18.344 1.00 25.78 80 VAL A CA 1
ATOM 651 C C . VAL A 1 85 ? -7.397 -44.973 18.091 1.00 28.61 80 VAL A C 1
ATOM 652 O O . VAL A 1 85 ? -6.597 -44.856 17.166 1.00 27.15 80 VAL A O 1
ATOM 656 N N . ARG A 1 86 ? -7.393 -46.012 18.924 1.00 27.80 81 ARG A N 1
ATOM 657 C CA . ARG A 1 86 ? -6.466 -47.135 18.761 1.00 31.38 81 ARG A CA 1
ATOM 658 C C . ARG A 1 86 ? -6.577 -47.740 17.362 1.00 31.56 81 ARG A C 1
ATOM 659 O O . ARG A 1 86 ? -5.564 -48.012 16.710 1.00 33.70 81 ARG A O 1
ATOM 667 N N . ASP A 1 87 ? -7.808 -47.956 16.907 1.00 29.43 82 ASP A N 1
ATOM 668 C CA . ASP A 1 87 ? -8.035 -48.497 15.568 1.00 33.29 82 ASP A CA 1
ATOM 669 C C . ASP A 1 87 ? -7.453 -47.572 14.504 1.00 36.20 82 ASP A C 1
ATOM 670 O O . ASP A 1 87 ? -6.710 -48.001 13.619 1.00 32.43 82 ASP A O 1
ATOM 675 N N . LEU A 1 88 ? -7.783 -46.291 14.602 1.00 33.90 83 LEU A N 1
ATOM 676 C CA . LEU A 1 88 ? -7.214 -45.297 13.709 1.00 33.66 83 LEU A CA 1
ATOM 677 C C . LEU A 1 88 ? -5.680 -45.312 13.726 1.00 34.46 83 LEU A C 1
ATOM 678 O O . LEU A 1 88 ? -5.039 -45.216 12.677 1.00 35.90 83 LEU A O 1
ATOM 683 N N . ALA A 1 89 ? -5.088 -45.447 14.909 1.00 27.18 84 ALA A N 1
ATOM 684 C CA . ALA A 1 89 ? -3.632 -45.408 15.047 1.00 29.86 84 ALA A CA 1
ATOM 685 C C . ALA A 1 89 ? -2.960 -46.748 14.740 1.00 33.06 84 ALA A C 1
ATOM 686 O O . ALA A 1 89 ? -1.755 -46.793 14.490 1.00 32.91 84 ALA A O 1
ATOM 688 N N . GLY A 1 90 ? -3.730 -47.832 14.774 1.00 29.77 85 GLY A N 1
ATOM 689 C CA . GLY A 1 90 ? -3.178 -49.159 14.558 1.00 32.41 85 GLY A CA 1
ATOM 690 C C . GLY A 1 90 ? -2.367 -49.660 15.743 1.00 35.19 85 GLY A C 1
ATOM 691 O O . GLY A 1 90 ? -1.330 -50.315 15.585 1.00 31.11 85 GLY A O 1
ATOM 692 N N . ASN A 1 91 ? -2.836 -49.349 16.947 1.00 32.07 86 ASN A N 1
ATOM 693 C CA . ASN A 1 91 ? -2.163 -49.816 18.154 1.00 33.06 86 ASN A CA 1
ATOM 694 C C . ASN A 1 91 ? -3.161 -50.310 19.184 1.00 32.94 86 ASN A C 1
ATOM 695 O O . ASN A 1 91 ? -4.361 -50.339 18.921 1.00 31.11 86 ASN A O 1
ATOM 700 N N . ARG A 1 92 ? -2.663 -50.699 20.354 1.00 31.64 87 ARG A N 1
ATOM 701 C CA . ARG A 1 92 ? -3.514 -51.255 21.399 1.00 33.47 87 ARG A CA 1
ATOM 702 C C . ARG A 1 92 ? -3.204 -50.595 22.736 1.00 35.31 87 ARG A C 1
ATOM 703 O O . ARG A 1 92 ? -3.556 -51.104 23.798 1.00 35.02 87 ARG A O 1
ATOM 711 N N . LEU A 1 93 ? -2.551 -49.442 22.665 1.00 35.11 88 LEU A N 1
ATOM 712 C CA . LEU A 1 93 ? -2.182 -48.692 23.853 1.00 35.15 88 LEU A CA 1
ATOM 713 C C . LEU A 1 93 ? -3.405 -48.103 24.540 1.00 34.33 88 LEU A C 1
ATOM 714 O O . LEU A 1 93 ? -4.335 -47.623 23.878 1.00 33.21 88 LEU A O 1
ATOM 719 N N . HIS A 1 94 ? -3.405 -48.144 25.868 1.00 31.39 89 HIS A N 1
ATOM 720 C CA . HIS A 1 94 ? -4.429 -47.465 26.648 1.00 33.77 89 HIS A CA 1
ATOM 721 C C . HIS A 1 94 ? -3.873 -46.174 27.211 1.00 31.70 89 HIS A C 1
ATOM 722 O O . HIS A 1 94 ? -2.656 -46.000 27.310 1.00 34.16 89 HIS A O 1
ATOM 729 N N . ALA A 1 95 ? -4.769 -45.273 27.595 1.00 27.68 90 ALA A N 1
ATOM 730 C CA . ALA A 1 95 ? -4.352 -43.940 27.980 1.00 29.25 90 ALA A CA 1
ATOM 731 C C . ALA A 1 95 ? -4.936 -43.504 29.313 1.00 29.92 90 ALA A C 1
ATOM 732 O O . ALA A 1 95 ? -6.049 -43.888 29.681 1.00 29.37 90 ALA A O 1
ATOM 734 N N . ARG A 1 96 ? -4.155 -42.712 30.036 1.00 26.89 91 ARG A N 1
ATOM 735 C CA . ARG A 1 96 ? -4.664 -41.955 31.159 1.00 28.03 91 ARG A CA 1
ATOM 736 C C . ARG A 1 96 ? -5.070 -40.598 30.599 1.00 24.62 91 ARG A C 1
ATOM 737 O O . ARG A 1 96 ? -4.252 -39.877 30.017 1.00 23.21 91 ARG A O 1
ATOM 745 N N . ILE A 1 97 ? -6.345 -40.264 30.738 1.00 27.30 92 ILE A N 1
ATOM 746 C CA . ILE A 1 97 ? -6.827 -38.992 30.242 1.00 22.78 92 ILE A CA 1
ATOM 747 C C . ILE A 1 97 ? -7.077 -38.079 31.429 1.00 24.16 92 ILE A C 1
ATOM 748 O O . ILE A 1 97 ? -7.805 -38.422 32.350 1.00 27.45 92 ILE A O 1
ATOM 753 N N . GLU A 1 98 ? -6.439 -36.922 31.416 1.00 21.54 93 GLU A N 1
ATOM 754 C CA . GLU A 1 98 ? -6.638 -35.942 32.462 1.00 23.73 93 GLU A CA 1
ATOM 755 C C . GLU A 1 98 ? -7.165 -34.687 31.790 1.00 21.71 93 GLU A C 1
ATOM 756 O O . GLU A 1 98 ? -6.468 -34.064 30.979 1.00 20.10 93 GLU A O 1
ATOM 762 N N . SER A 1 99 ? -8.409 -34.341 32.100 1.00 20.44 94 SER A N 1
ATOM 763 C CA . SER A 1 99 ? -9.069 -33.206 31.472 1.00 19.22 94 SER A CA 1
ATOM 764 C C . SER A 1 99 ? -9.568 -32.194 32.496 1.00 25.15 94 SER A C 1
ATOM 765 O O . SER A 1 99 ? -10.028 -32.565 33.578 1.00 23.52 94 SER A O 1
ATOM 768 N N . GLU A 1 100 ? -9.469 -30.915 32.158 1.00 21.57 95 GLU A N 1
ATOM 769 C CA . GLU A 1 100 ? -10.072 -29.863 32.965 1.00 24.88 95 GLU A CA 1
ATOM 770 C C . GLU A 1 100 ? -11.014 -29.039 32.089 1.00 25.31 95 GLU A C 1
ATOM 771 O O . GLU A 1 100 ? -10.590 -28.527 31.048 1.00 20.47 95 GLU A O 1
ATOM 777 N N . ASN A 1 101 ? -12.289 -28.921 32.473 1.00 25.05 96 ASN A N 1
ATOM 778 C CA . ASN A 1 101 ? -13.194 -28.031 31.742 1.00 23.95 96 ASN A CA 1
ATOM 779 C C . ASN A 1 101 ? -13.126 -26.631 32.340 1.00 24.08 96 ASN A C 1
ATOM 780 O O . ASN A 1 101 ? -13.383 -26.445 33.531 1.00 28.19 96 ASN A O 1
ATOM 785 N N . TYR A 1 102 ? -12.790 -25.651 31.515 1.00 19.89 97 TYR A N 1
ATOM 786 C CA . TYR A 1 102 ? -12.931 -24.254 31.885 1.00 19.51 97 TYR A CA 1
ATOM 787 C C . TYR A 1 102 ? -14.175 -23.717 31.183 1.00 19.67 97 TYR A C 1
ATOM 788 O O . TYR A 1 102 ? -14.123 -22.761 30.409 1.00 19.28 97 TYR A O 1
ATOM 797 N N . VAL A 1 103 ? -15.286 -24.390 31.466 1.00 23.45 98 VAL A N 1
ATOM 798 C CA . VAL A 1 103 ? -16.600 -24.100 30.910 1.00 24.07 98 VAL A CA 1
ATOM 799 C C . VAL A 1 103 ? -17.595 -24.081 32.064 1.00 24.19 98 VAL A C 1
ATOM 800 O O . VAL A 1 103 ? -17.591 -24.993 32.896 1.00 22.68 98 VAL A O 1
ATOM 804 N N . PRO A 1 104 ? -18.442 -23.041 32.128 1.00 22.95 99 PRO A N 1
ATOM 805 C CA . PRO A 1 104 ? -19.456 -22.889 33.176 1.00 24.26 99 PRO A CA 1
ATOM 806 C C . PRO A 1 104 ? -20.507 -23.984 33.101 1.00 20.96 99 PRO A C 1
ATOM 807 O O . PRO A 1 104 ? -21.657 -23.681 32.809 1.00 23.09 99 PRO A O 1
ATOM 811 N N . THR A 1 105 ? -20.126 -25.232 33.360 1.00 23.20 100 THR A N 1
ATOM 812 C CA . THR A 1 105 ? -21.044 -26.353 33.176 1.00 17.84 100 THR A CA 1
ATOM 813 C C . THR A 1 105 ? -22.201 -26.331 34.181 1.00 23.79 100 THR A C 1
ATOM 814 O O . THR A 1 105 ? -23.333 -26.699 33.841 1.00 21.50 100 THR A O 1
ATOM 818 N N . ALA A 1 106 ? -21.930 -25.903 35.413 1.00 19.55 101 ALA A N 1
ATOM 819 C CA . ALA A 1 106 ? -22.995 -25.863 36.414 1.00 19.56 101 ALA A CA 1
ATOM 820 C C . ALA A 1 106 ? -24.009 -24.792 36.040 1.00 23.53 101 ALA A C 1
ATOM 821 O O . ALA A 1 106 ? -25.167 -24.854 36.455 1.00 25.83 101 ALA A O 1
ATOM 823 N N . ALA A 1 107 ? -23.571 -23.815 35.246 1.00 20.22 102 ALA A N 1
ATOM 824 C CA . ALA A 1 107 ? -24.456 -22.744 34.777 1.00 24.01 102 ALA A CA 1
ATOM 825 C C . ALA A 1 107 ? -25.202 -23.138 33.499 1.00 26.41 102 ALA A C 1
ATOM 826 O O . ALA A 1 107 ? -25.970 -22.344 32.940 1.00 25.40 102 ALA A O 1
ATOM 828 N N . GLY A 1 108 ? -24.952 -24.352 33.021 1.00 21.81 103 GLY A N 1
ATOM 829 C CA . GLY A 1 108 ? -25.686 -24.880 31.887 1.00 23.81 103 GLY A CA 1
ATOM 830 C C . GLY A 1 108 ? -24.958 -24.894 30.552 1.00 24.73 103 GLY A C 1
ATOM 831 O O . GLY A 1 108 ? -25.509 -25.397 29.567 1.00 21.31 103 GLY A O 1
ATOM 832 N N . LEU A 1 109 ? -23.740 -24.351 30.492 1.00 21.92 104 LEU A N 1
ATOM 833 C CA . LEU A 1 109 ? -22.988 -24.379 29.233 1.00 24.28 104 LEU A CA 1
ATOM 834 C C . LEU A 1 109 ? -22.433 -25.775 28.951 1.00 23.14 104 LEU A C 1
ATOM 835 O O . LEU A 1 109 ? -21.937 -26.439 29.852 1.00 21.71 104 LEU A O 1
ATOM 840 N N . ALA A 1 110 ? -22.521 -26.215 27.696 1.00 21.48 105 ALA A N 1
ATOM 841 C CA . ALA A 1 110 ? -22.069 -27.561 27.323 1.00 21.90 105 ALA A CA 1
ATOM 842 C C . ALA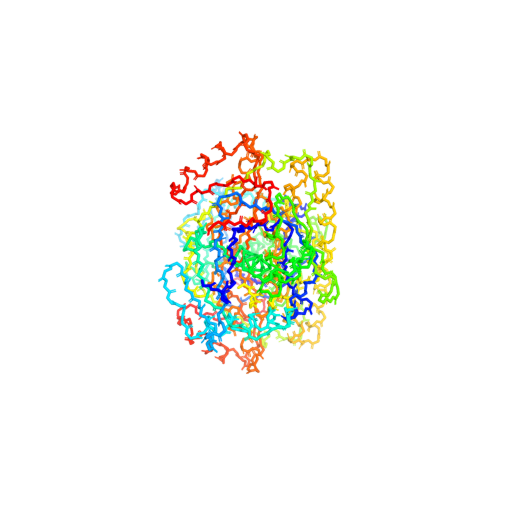 A 1 110 ? -20.546 -27.608 27.120 1.00 24.43 105 ALA A C 1
ATOM 843 O O . ALA A 1 110 ? -19.944 -26.636 26.673 1.00 23.95 105 ALA A O 1
ATOM 845 N N . SER A 1 111 ? -19.926 -28.734 27.461 1.00 21.44 106 SER A N 1
ATOM 846 C CA . SER A 1 111 ? -18.469 -28.855 27.389 1.00 19.39 106 SER A CA 1
ATOM 847 C C . SER A 1 111 ? -18.076 -29.912 26.358 1.00 19.47 106 SER A C 1
ATOM 848 O O . SER A 1 111 ? -16.909 -30.110 26.051 1.00 18.68 106 SER A O 1
ATOM 851 N N . SER A 1 112 ? -19.088 -30.568 25.812 1.00 19.71 107 SER A N 1
ATOM 852 C CA . SER A 1 112 ? -18.910 -31.673 24.889 1.00 21.60 107 SER A CA 1
ATOM 853 C C . SER A 1 112 ? -18.128 -31.306 23.617 1.00 19.84 107 SER A C 1
ATOM 854 O O . SER A 1 112 ? -17.289 -32.076 23.164 1.00 19.27 107 SER A O 1
ATOM 857 N N . ALA A 1 113 ? -18.413 -30.144 23.029 1.00 18.94 108 ALA A N 1
ATOM 858 C CA . ALA A 1 113 ? -17.692 -29.720 21.820 1.00 19.27 108 ALA A CA 1
ATOM 859 C C . ALA A 1 113 ? -16.211 -29.493 22.103 1.00 17.47 108 ALA A C 1
ATOM 860 O O . ALA A 1 113 ? -15.364 -29.985 21.368 1.00 16.99 108 ALA A O 1
ATOM 862 N N . SER A 1 114 ? -15.893 -28.764 23.168 1.00 15.07 109 SER A N 1
ATOM 863 C CA . SER A 1 114 ? -14.493 -28.510 23.490 1.00 14.33 109 SER A CA 1
ATOM 864 C C . SER A 1 114 ? -13.778 -29.767 23.937 1.00 19.71 109 SER A C 1
ATOM 865 O O . SER A 1 114 ? -12.618 -29.974 23.590 1.00 16.17 109 SER A O 1
ATOM 868 N N . ALA A 1 115 ? -14.481 -30.598 24.704 1.00 15.63 110 ALA A N 1
ATOM 869 C CA . ALA A 1 115 ? -13.931 -31.831 25.263 1.00 21.69 110 ALA A CA 1
ATOM 870 C C . ALA A 1 115 ? -13.471 -32.816 24.207 1.00 20.97 110 ALA A C 1
ATOM 871 O O . ALA A 1 115 ? -12.329 -33.294 24.253 1.00 18.27 110 ALA A O 1
ATOM 873 N N . TYR A 1 116 ? -14.356 -33.146 23.270 1.00 17.70 111 TYR A N 1
ATOM 874 C CA . TYR A 1 116 ? -13.994 -34.079 22.207 1.00 18.20 111 TYR A CA 1
ATOM 875 C C . TYR A 1 116 ? -13.000 -33.526 21.191 1.00 18.33 111 TYR A C 1
ATOM 876 O O . TYR A 1 116 ? -12.156 -34.262 20.678 1.00 17.28 111 TYR A O 1
ATOM 885 N N . ALA A 1 117 ? -13.078 -32.235 20.908 1.00 13.31 112 ALA A N 1
ATOM 886 C CA . ALA A 1 117 ? -12.083 -31.618 20.027 1.00 14.90 112 ALA A CA 1
ATOM 887 C C . ALA A 1 117 ? -10.714 -31.635 20.710 1.00 17.03 112 ALA A C 1
ATOM 888 O O . ALA A 1 117 ? -9.700 -31.946 20.074 1.00 16.47 112 ALA A O 1
ATOM 890 N N . ALA A 1 118 ? -10.680 -31.313 22.003 1.00 16.82 113 ALA A N 1
ATOM 891 C CA . ALA A 1 118 ? -9.414 -31.282 22.735 1.00 16.77 113 ALA A CA 1
ATOM 892 C C . ALA A 1 118 ? -8.809 -32.678 22.751 1.00 17.14 113 ALA A C 1
ATOM 893 O O . ALA A 1 118 ? -7.606 -32.851 22.517 1.00 16.14 113 ALA A O 1
ATOM 895 N N . LEU A 1 119 ? -9.652 -33.669 23.035 1.00 16.69 114 LEU A N 1
ATOM 896 C CA . LEU A 1 119 ? -9.219 -35.063 23.136 1.00 17.10 114 LEU A CA 1
ATOM 897 C C . LEU A 1 119 ? -8.682 -35.578 21.798 1.00 20.65 114 LEU A C 1
ATOM 898 O O . LEU A 1 119 ? -7.636 -36.227 21.750 1.00 19.14 114 LEU A O 1
ATOM 903 N N . ALA A 1 120 ? -9.395 -35.287 20.711 1.00 17.10 115 ALA A N 1
ATOM 904 C CA . ALA A 1 120 ? -8.966 -35.708 19.384 1.00 16.47 115 ALA A CA 1
ATOM 905 C C . ALA A 1 120 ? -7.601 -35.124 19.033 1.00 18.57 115 ALA A C 1
ATOM 906 O O . ALA A 1 120 ? -6.703 -35.836 18.583 1.00 19.32 115 ALA A O 1
ATOM 908 N N . ALA A 1 121 ? -7.448 -33.823 19.233 1.00 14.47 116 ALA A N 1
ATOM 909 C CA . ALA A 1 121 ? -6.168 -33.177 18.974 1.00 16.78 116 ALA A CA 1
ATOM 910 C C . ALA A 1 121 ? -5.062 -33.747 19.879 1.00 20.49 116 ALA A C 1
ATOM 911 O O . ALA A 1 121 ? -3.923 -33.969 19.440 1.00 17.14 116 ALA A O 1
ATOM 913 N N . ALA A 1 122 ? -5.400 -33.984 21.143 1.00 18.20 117 ALA A N 1
ATOM 914 C CA . ALA A 1 122 ? -4.420 -34.484 22.099 1.00 18.02 117 ALA A CA 1
ATOM 915 C C . ALA A 1 122 ? -3.904 -35.850 21.664 1.00 19.13 117 ALA A C 1
ATOM 916 O O . ALA A 1 122 ? -2.703 -36.111 21.723 1.00 17.37 117 ALA A O 1
ATOM 918 N N . CYS A 1 123 ? -4.812 -36.714 21.222 1.00 19.07 118 CYS A N 1
ATOM 919 C CA . CYS A 1 123 ? -4.419 -38.026 20.723 1.00 16.84 118 CYS A CA 1
ATOM 920 C C . CYS A 1 123 ? -3.569 -37.918 19.459 1.00 21.53 118 CYS A C 1
ATOM 921 O O . CYS A 1 123 ? -2.583 -38.628 19.309 1.00 21.12 118 CYS A O 1
ATOM 924 N N . ASN A 1 124 ? -3.960 -37.038 18.543 1.00 18.35 119 ASN A N 1
ATOM 925 C CA . ASN A 1 124 ? -3.196 -36.837 17.312 1.00 19.47 119 ASN A CA 1
ATOM 926 C C . ASN A 1 124 ? -1.747 -36.428 17.619 1.00 21.37 119 ASN A C 1
ATOM 927 O O . ASN A 1 124 ? -0.793 -36.894 16.983 1.00 21.62 119 ASN A O 1
ATOM 932 N N . GLU A 1 125 ? -1.592 -35.550 18.606 1.00 21.01 120 GLU A N 1
ATOM 933 C CA . GLU A 1 125 ? -0.266 -35.119 19.051 1.00 20.55 120 GLU A CA 1
ATOM 934 C C . GLU A 1 125 ? 0.499 -36.254 19.735 1.00 22.76 120 GLU A C 1
ATOM 935 O O . GLU A 1 125 ? 1.650 -36.537 19.379 1.00 23.24 120 GLU A O 1
ATOM 941 N N . ALA A 1 126 ? -0.132 -36.901 20.713 1.00 21.47 121 ALA A N 1
ATOM 942 C CA . ALA A 1 126 ? 0.512 -37.985 21.459 1.00 20.09 121 ALA A CA 1
ATOM 943 C C . ALA A 1 126 ? 1.016 -39.106 20.539 1.00 24.43 121 ALA A C 1
ATOM 944 O O . ALA A 1 126 ? 2.089 -39.689 20.758 1.00 24.27 121 ALA A O 1
ATOM 946 N N . LEU A 1 127 ? 0.241 -39.414 19.506 1.00 20.56 122 LEU A N 1
ATOM 947 C CA . LEU A 1 127 ? 0.555 -40.571 18.670 1.00 23.05 122 LEU A CA 1
ATOM 948 C C . LEU A 1 127 ? 1.163 -40.180 17.331 1.00 22.55 122 LEU A C 1
ATOM 949 O O . LEU A 1 127 ? 1.463 -41.038 16.504 1.00 23.90 122 LEU A O 1
ATOM 954 N N . SER A 1 128 ? 1.335 -38.883 17.110 1.00 21.20 123 SER A N 1
ATOM 955 C CA . SER A 1 128 ? 1.970 -38.416 15.886 1.00 21.18 123 SER A CA 1
ATOM 956 C C . SER A 1 128 ? 1.227 -38.906 14.647 1.00 26.18 123 SER A C 1
ATOM 957 O O . SER A 1 128 ? 1.851 -39.335 13.677 1.00 22.08 123 SER A O 1
ATOM 960 N N . LEU A 1 129 ? -0.101 -38.840 14.677 1.00 21.95 124 LEU A N 1
ATOM 961 C CA . LEU A 1 129 ? -0.905 -39.321 13.553 1.00 25.89 124 LEU A CA 1
ATOM 962 C C . LEU A 1 129 ? -0.878 -38.382 12.344 1.00 23.51 124 LEU A C 1
ATOM 963 O O . LEU A 1 129 ? -1.319 -38.764 11.265 1.00 20.97 124 LEU A O 1
ATOM 968 N N . ASN A 1 130 ? -0.403 -37.150 12.535 1.00 21.27 125 ASN A N 1
ATOM 969 C CA . ASN A 1 130 ? -0.345 -36.180 11.451 1.00 21.67 125 ASN A CA 1
ATOM 970 C C . ASN A 1 130 ? -1.669 -36.062 10.712 1.00 21.90 125 ASN A C 1
ATOM 971 O O . ASN A 1 130 ? -1.696 -35.982 9.478 1.00 18.60 125 ASN A O 1
ATOM 976 N N . LEU A 1 131 ? -2.765 -36.063 11.463 1.00 21.19 126 LEU A N 1
ATOM 977 C CA . LEU A 1 131 ? -4.084 -35.888 10.871 1.00 22.04 126 LEU A CA 1
ATOM 978 C C . LEU A 1 131 ? -4.278 -34.480 10.313 1.00 19.50 126 LEU A C 1
ATOM 979 O O . LEU A 1 131 ? -3.838 -33.492 10.916 1.00 20.70 126 LEU A O 1
ATOM 984 N N . SER A 1 132 ? -4.928 -34.395 9.152 1.00 21.86 127 SER A N 1
ATOM 985 C CA . SER A 1 132 ? -5.328 -33.111 8.579 1.00 23.15 127 SER A CA 1
ATOM 986 C C . SER A 1 132 ? -6.398 -32.493 9.480 1.00 23.26 127 SER A C 1
ATOM 987 O O . SER A 1 132 ? -6.992 -33.191 10.291 1.00 22.08 127 SER A O 1
ATOM 990 N N . ASP A 1 133 ? -6.650 -31.195 9.336 1.00 24.37 128 ASP A N 1
ATOM 991 C CA . ASP A 1 133 ? -7.732 -30.573 10.093 1.00 24.19 128 ASP A CA 1
ATOM 992 C C . ASP A 1 133 ? -9.054 -31.288 9.793 1.00 24.21 128 ASP A C 1
ATOM 993 O O . ASP A 1 133 ? -9.860 -31.527 10.690 1.00 21.09 128 ASP A O 1
ATOM 998 N N . THR A 1 134 ? -9.257 -31.649 8.530 1.00 24.22 129 THR A N 1
ATOM 999 C CA . THR A 1 134 ? -10.427 -32.434 8.137 1.00 21.56 129 THR A CA 1
ATOM 1000 C C . THR A 1 134 ? -10.551 -33.751 8.895 1.00 22.79 129 THR A C 1
ATOM 1001 O O . THR A 1 134 ? -11.613 -34.103 9.399 1.00 19.21 129 THR A O 1
ATOM 1005 N N . ASP A 1 135 ? -9.465 -34.508 8.965 1.00 23.69 130 ASP A N 1
ATOM 1006 C CA . ASP A 1 135 ? -9.533 -35.795 9.638 1.00 20.27 130 ASP A CA 1
ATOM 1007 C C . ASP A 1 135 ? -9.606 -35.642 11.156 1.00 18.25 130 ASP A C 1
ATOM 1008 O O . ASP A 1 135 ? -10.181 -36.470 11.844 1.00 16.45 130 ASP A O 1
ATOM 1013 N N . LEU A 1 136 ? -9.028 -34.563 11.666 1.00 19.82 131 LEU A N 1
ATOM 1014 C CA . LEU A 1 136 ? -9.140 -34.234 13.078 1.00 15.45 131 LEU A CA 1
ATOM 1015 C C . LEU A 1 136 ? -10.606 -33.926 13.361 1.00 16.55 131 LEU A C 1
ATOM 1016 O O . LEU A 1 136 ? -11.170 -34.356 14.377 1.00 15.01 131 LEU A O 1
ATOM 1021 N N . SER A 1 137 ? -11.229 -33.173 12.455 1.00 19.15 132 SER A N 1
ATOM 1022 C CA . SER A 1 137 ? -12.645 -32.826 12.606 1.00 15.46 132 SER A CA 1
ATOM 1023 C C . SER A 1 137 ? -13.498 -34.091 12.606 1.00 16.90 132 SER A C 1
ATOM 1024 O O . SER A 1 137 ? -14.398 -34.229 13.430 1.00 17.91 132 SER A O 1
ATOM 1027 N N . ARG A 1 138 ? -13.220 -35.010 11.680 1.00 18.47 133 ARG A N 1
ATOM 1028 C CA . ARG A 1 138 ? -13.956 -36.281 11.601 1.00 16.51 133 ARG A CA 1
ATOM 1029 C C . ARG A 1 138 ? -13.820 -37.117 12.879 1.00 19.14 133 ARG A C 1
ATOM 1030 O O . ARG A 1 138 ? -14.792 -37.712 13.359 1.00 19.77 133 ARG A O 1
ATOM 1038 N N . LEU A 1 139 ? -12.607 -37.187 13.419 1.00 14.45 134 LEU A N 1
ATOM 1039 C CA . LEU A 1 139 ? -12.389 -37.888 14.690 1.00 17.78 134 LEU A CA 1
ATOM 1040 C C . LEU A 1 139 ? -13.189 -37.233 15.822 1.00 16.26 134 LEU A C 1
ATOM 1041 O O . LEU A 1 139 ? -13.901 -37.907 16.561 1.00 17.15 134 LEU A O 1
ATOM 1046 N N . ALA A 1 140 ? -13.094 -35.914 15.954 1.00 17.19 135 ALA A N 1
ATOM 1047 C CA . ALA A 1 140 ? -13.882 -35.229 16.987 1.00 15.61 135 ALA A CA 1
ATOM 1048 C C . ALA A 1 140 ? -15.389 -35.527 16.838 1.00 15.42 135 ALA A C 1
ATOM 1049 O O . ALA A 1 140 ? -16.081 -35.797 17.830 1.00 18.08 135 ALA A O 1
ATOM 1051 N N . ARG A 1 141 ? -15.883 -35.491 15.602 1.00 19.53 136 ARG A N 1
ATOM 1052 C CA . ARG A 1 141 ? -17.306 -35.704 15.325 1.00 18.17 136 ARG A CA 1
ATOM 1053 C C . ARG A 1 141 ? -17.833 -37.002 15.920 1.00 16.65 136 ARG A C 1
ATOM 1054 O O . ARG A 1 141 ? -18.972 -37.050 16.369 1.00 18.20 136 ARG A O 1
ATOM 1062 N N . ARG A 1 142 ? -17.014 -38.056 15.915 1.00 16.71 137 ARG A N 1
ATOM 1063 C CA . ARG A 1 142 ? -17.431 -39.362 16.447 1.00 18.47 137 ARG A CA 1
ATOM 1064 C C . ARG A 1 142 ? -17.777 -39.310 17.935 1.00 20.65 137 ARG A C 1
ATOM 1065 O O . ARG A 1 142 ? -18.549 -40.132 18.434 1.00 20.76 137 ARG A O 1
ATOM 1073 N N . GLY A 1 143 ? -17.202 -38.337 18.640 1.00 19.34 138 GLY A N 1
ATOM 1074 C CA . GLY A 1 143 ? -17.485 -38.161 20.055 1.00 20.01 138 GLY A CA 1
ATOM 1075 C C . GLY A 1 143 ? -18.701 -37.292 20.302 1.00 18.37 138 GLY A C 1
ATOM 1076 O O . GLY A 1 143 ? -19.569 -37.649 21.096 1.00 21.35 138 GLY A O 1
ATOM 1077 N N . SER A 1 144 ? -18.754 -36.147 19.622 1.00 20.54 139 SER A N 1
ATOM 1078 C CA . SER A 1 144 ? -19.893 -35.240 19.702 1.00 22.58 139 SER A CA 1
ATOM 1079 C C . SER A 1 144 ? -19.944 -34.438 18.414 1.00 18.54 139 SER A C 1
ATOM 1080 O O . SER A 1 144 ? -18.925 -33.924 17.968 1.00 19.12 139 SER A O 1
ATOM 1083 N N . GLY A 1 145 ? -21.121 -34.313 17.811 1.00 17.71 140 GLY A N 1
ATOM 1084 C CA . GLY A 1 145 ? -21.208 -33.652 16.519 1.00 15.71 140 GLY A CA 1
ATOM 1085 C C . GLY A 1 145 ? -20.622 -32.250 16.546 1.00 17.65 140 GLY A C 1
ATOM 1086 O O . GLY A 1 145 ? -19.817 -31.888 15.697 1.00 18.41 140 GLY A O 1
ATOM 1087 N N . SER A 1 146 ? -21.021 -31.447 17.525 1.00 15.99 141 SER A N 1
ATOM 1088 C CA . SER A 1 146 ? -20.527 -30.070 17.605 1.00 17.01 141 SER A CA 1
ATOM 1089 C C . SER A 1 146 ? -19.019 -30.006 17.774 1.00 16.42 141 SER A C 1
ATOM 1090 O O . SER A 1 146 ? -18.391 -28.993 17.442 1.00 16.43 141 SER A O 1
ATOM 1093 N N . ALA A 1 147 ? -18.429 -31.072 18.298 1.00 14.39 142 ALA A N 1
ATOM 1094 C CA . ALA A 1 147 ? -16.978 -31.068 18.492 1.00 15.82 142 ALA A CA 1
ATOM 1095 C C . ALA A 1 147 ? -16.244 -30.930 17.158 1.00 17.11 142 ALA A C 1
ATOM 1096 O O . ALA A 1 147 ? -15.120 -30.420 17.110 1.00 15.52 142 ALA A O 1
ATOM 1098 N N . SER A 1 148 ? -16.891 -31.366 16.073 1.00 15.70 143 SER A N 1
ATOM 1099 C CA . SER A 1 148 ? -16.298 -31.262 14.739 1.00 16.64 143 SER A CA 1
ATOM 1100 C C . SER A 1 148 ? -15.900 -29.818 14.417 1.00 17.90 143 SER A C 1
ATOM 1101 O O . SER A 1 148 ? -14.864 -29.564 13.791 1.00 19.64 143 SER A O 1
ATOM 1104 N N . ARG A 1 149 ? -16.716 -28.870 14.866 1.00 15.40 144 ARG A N 1
ATOM 1105 C CA . ARG A 1 149 ? -16.490 -27.455 14.566 1.00 16.41 144 ARG A CA 1
ATOM 1106 C C . ARG A 1 149 ? -15.473 -26.796 15.480 1.00 18.68 144 ARG A C 1
ATOM 1107 O O . ARG A 1 149 ? -14.867 -25.788 15.116 1.00 17.56 144 ARG A O 1
ATOM 1115 N N . SER A 1 150 ? -15.296 -27.355 16.673 1.00 16.84 145 SER A N 1
ATOM 1116 C CA . SER A 1 150 ? -14.400 -26.765 17.665 1.00 16.69 145 SER A CA 1
ATOM 1117 C C . SER A 1 150 ? -12.929 -26.982 17.318 1.00 20.74 145 SER A C 1
ATOM 1118 O O . SER A 1 150 ? -12.042 -26.508 18.033 1.00 18.96 145 SER A O 1
ATOM 1121 N N . ILE A 1 151 ? -12.668 -27.708 16.233 1.00 18.06 146 ILE A N 1
ATOM 1122 C CA . ILE A 1 151 ? -11.300 -27.797 15.724 1.00 17.15 146 ILE A CA 1
ATOM 1123 C C . ILE A 1 151 ? -10.891 -26.415 15.217 1.00 17.40 146 ILE A C 1
ATOM 1124 O O . ILE A 1 151 ? -9.711 -26.074 15.204 1.00 19.55 146 ILE A O 1
ATOM 1129 N N . PHE A 1 152 ? -11.876 -25.608 14.828 1.00 19.48 147 PHE A N 1
ATOM 1130 C CA . PHE A 1 152 ? -11.592 -24.328 14.179 1.00 20.92 147 PHE A CA 1
ATOM 1131 C C . PHE A 1 152 ? -11.957 -23.110 15.017 1.00 19.43 147 PHE A C 1
ATOM 1132 O O . PHE A 1 152 ? -12.786 -23.193 15.929 1.00 19.18 147 PHE A O 1
ATOM 1140 N N . GLY A 1 153 ? -11.323 -21.985 14.712 1.00 19.00 148 GLY A N 1
ATOM 1141 C CA . GLY A 1 153 ? -11.677 -20.707 15.312 1.00 17.88 148 GLY A CA 1
ATOM 1142 C C . GLY A 1 153 ? -12.722 -19.965 14.488 1.00 19.13 148 GLY A C 1
ATOM 1143 O O . GLY A 1 153 ? -13.203 -20.479 13.474 1.00 21.80 148 GLY A O 1
ATOM 1144 N N . GLY A 1 154 ? -13.077 -18.761 14.931 1.00 19.10 149 GLY A N 1
ATOM 1145 C CA . GLY A 1 154 ? -14.037 -17.914 14.234 1.00 19.62 149 GLY A CA 1
ATOM 1146 C C . GLY A 1 154 ? -15.303 -18.612 13.769 1.00 20.94 149 GLY A C 1
ATOM 1147 O O . GLY A 1 154 ? -15.892 -19.426 14.488 1.00 19.73 149 GLY A O 1
ATOM 1148 N N . PHE A 1 155 ? -15.753 -18.264 12.565 1.00 19.09 150 PHE A N 1
ATOM 1149 C CA . PHE A 1 155 ? -16.890 -18.950 11.967 1.00 19.01 150 PHE A CA 1
ATOM 1150 C C . PHE A 1 155 ? -16.442 -20.306 11.472 1.00 17.73 150 PHE A C 1
ATOM 1151 O O . PHE A 1 155 ? -15.366 -20.423 10.891 1.00 20.77 150 PHE A O 1
ATOM 1159 N N . ALA A 1 156 ? -17.278 -21.323 11.677 1.00 19.61 151 ALA A N 1
ATOM 1160 C CA . ALA A 1 156 ? -17.004 -22.656 11.160 1.00 18.93 151 ALA A CA 1
ATOM 1161 C C . ALA A 1 156 ? -18.288 -23.345 10.696 1.00 20.94 151 ALA A C 1
ATOM 1162 O O . ALA A 1 156 ? -19.381 -23.074 11.214 1.00 20.14 151 ALA A O 1
ATOM 1164 N N . GLU A 1 157 ? -18.162 -24.227 9.712 1.00 14.82 152 GLU A N 1
ATOM 1165 C CA . GLU A 1 157 ? -19.315 -24.919 9.148 1.00 16.67 152 GLU A CA 1
ATOM 1166 C C . GLU A 1 157 ? -19.112 -26.430 9.118 1.00 19.62 152 GLU A C 1
ATOM 1167 O O . GLU A 1 157 ? -18.082 -26.934 8.650 1.00 18.68 152 GLU A O 1
ATOM 1173 N N . TRP A 1 158 ? -20.095 -27.152 9.629 1.00 16.27 153 TRP A N 1
ATOM 1174 C CA . TRP A 1 158 ? -20.080 -28.601 9.558 1.00 14.30 153 TRP A CA 1
ATOM 1175 C C . TRP A 1 158 ? -20.838 -29.055 8.317 1.00 19.70 153 TRP A C 1
ATOM 1176 O O . TRP A 1 158 ? -22.054 -28.897 8.225 1.00 17.16 153 TRP A O 1
ATOM 1187 N N . GLU A 1 159 ? -20.097 -29.584 7.347 1.00 17.08 154 GLU A N 1
ATOM 1188 C CA . GLU A 1 159 ? -20.672 -30.152 6.131 1.00 20.90 154 GLU A CA 1
ATOM 1189 C C . GLU A 1 159 ? -21.221 -31.530 6.457 1.00 20.16 154 GLU A C 1
ATOM 1190 O O . GLU A 1 159 ? -20.509 -32.391 6.977 1.00 17.65 154 GLU A O 1
ATOM 1196 N N . LYS A 1 160 ? -22.505 -31.730 6.178 1.00 20.18 155 LYS A N 1
ATOM 1197 C CA . LYS A 1 160 ? -23.207 -32.919 6.646 1.00 17.37 155 LYS A CA 1
ATOM 1198 C C . LYS A 1 160 ? -22.708 -34.227 6.032 1.00 18.64 155 LYS A C 1
ATOM 1199 O O . LYS A 1 160 ? -22.644 -35.240 6.714 1.00 21.29 155 LYS A O 1
ATOM 1205 N N . GLY A 1 161 ? -22.378 -34.203 4.741 1.00 20.22 156 GLY A N 1
ATOM 1206 C CA . GLY A 1 161 ? -21.916 -35.384 4.032 1.00 22.19 156 GLY A CA 1
ATOM 1207 C C . GLY A 1 161 ? -22.970 -36.470 3.976 1.00 24.53 156 GLY A C 1
ATOM 1208 O O . GLY A 1 161 ? -24.159 -36.198 4.157 1.00 21.65 156 GLY A O 1
ATOM 1209 N N . HIS A 1 162 ? -22.526 -37.704 3.750 1.00 20.46 157 HIS A N 1
ATOM 1210 C CA . HIS A 1 162 ? -23.417 -38.855 3.703 1.00 23.20 157 HIS A CA 1
ATOM 1211 C C . HIS A 1 162 ? -22.811 -40.040 4.437 1.00 26.24 157 HIS A C 1
ATOM 1212 O O . HIS A 1 162 ? -23.453 -41.074 4.594 1.00 25.78 157 HIS A O 1
ATOM 1219 N N . ASP A 1 163 ? -21.572 -39.894 4.895 1.00 22.03 158 ASP A N 1
ATOM 1220 C CA . ASP A 1 163 ? -20.941 -40.981 5.635 1.00 24.11 158 ASP A CA 1
ATOM 1221 C C . ASP A 1 163 ? -19.757 -40.489 6.455 1.00 22.46 158 ASP A C 1
ATOM 1222 O O . ASP A 1 163 ? -19.458 -39.297 6.491 1.00 20.94 158 ASP A O 1
ATOM 1227 N N . ASP A 1 164 ? -19.083 -41.423 7.106 1.00 23.40 159 ASP A N 1
ATOM 1228 C CA . ASP A 1 164 ? -17.984 -41.089 7.997 1.00 24.40 159 ASP A CA 1
ATOM 1229 C C . ASP A 1 164 ? -16.863 -40.305 7.309 1.00 22.56 159 ASP A C 1
ATOM 1230 O O . ASP A 1 164 ? -16.292 -39.388 7.901 1.00 23.47 159 ASP A O 1
ATOM 1235 N N . LEU A 1 165 ? -16.559 -40.646 6.059 1.00 24.79 160 LEU A N 1
ATOM 1236 C CA . LEU A 1 165 ? -15.526 -39.945 5.298 1.00 22.25 160 LEU A CA 1
ATOM 1237 C C . LEU A 1 165 ? -15.887 -38.519 4.907 1.00 22.54 160 LEU A C 1
ATOM 1238 O O . LEU A 1 165 ? -15.015 -37.664 4.813 1.00 19.74 160 LEU A O 1
ATOM 1243 N N . THR A 1 166 ? -17.166 -38.262 4.663 1.00 21.09 161 THR A N 1
ATOM 1244 C CA . THR A 1 166 ? -17.562 -36.984 4.085 1.00 18.76 161 THR A CA 1
ATOM 1245 C C . THR A 1 166 ? -18.195 -36.001 5.063 1.00 21.33 161 THR A C 1
ATOM 1246 O O . THR A 1 166 ? -18.426 -34.847 4.707 1.00 20.50 161 THR A O 1
ATOM 1250 N N . SER A 1 167 ? -18.480 -36.433 6.287 1.00 20.82 162 SER A N 1
ATOM 1251 C CA . SER A 1 167 ? -19.118 -35.530 7.240 1.00 20.50 162 SER A CA 1
ATOM 1252 C C . SER A 1 167 ? -18.081 -34.907 8.164 1.00 22.92 162 SER A C 1
ATOM 1253 O O . SER A 1 167 ? -17.508 -35.592 9.007 1.00 20.32 162 SER A O 1
ATOM 1256 N N . TYR A 1 168 ? -17.848 -33.607 8.004 1.00 17.23 163 TYR A N 1
ATOM 1257 C CA . TYR A 1 168 ? -16.859 -32.909 8.807 1.00 18.78 163 TYR A CA 1
ATOM 1258 C C . TYR A 1 168 ? -16.953 -31.406 8.619 1.00 19.09 163 TYR A C 1
ATOM 1259 O O . TYR A 1 168 ? -17.725 -30.921 7.792 1.00 18.72 163 TYR A O 1
ATOM 1268 N N . ALA A 1 169 ? -16.156 -30.674 9.386 1.00 18.33 164 ALA A N 1
ATOM 1269 C CA . ALA A 1 169 ? -16.235 -29.219 9.420 1.00 19.28 164 ALA A CA 1
ATOM 1270 C C . ALA A 1 169 ? -15.017 -28.565 8.795 1.00 20.18 164 ALA A C 1
ATOM 1271 O O . ALA A 1 169 ? -13.999 -29.215 8.580 1.00 18.46 164 ALA A O 1
ATOM 1273 N N . HIS A 1 170 ? -15.134 -27.271 8.513 1.00 17.58 165 HIS A N 1
ATOM 1274 C CA . HIS A 1 170 ? -14.018 -26.457 8.061 1.00 17.10 165 HIS A CA 1
ATOM 1275 C C . HIS A 1 170 ? -14.196 -25.053 8.600 1.00 21.24 165 HIS A C 1
ATOM 1276 O O . HIS A 1 170 ? -15.307 -24.654 8.961 1.00 20.81 165 HIS A O 1
ATOM 1283 N N . GLY A 1 171 ? -13.105 -24.303 8.677 1.00 20.49 166 GLY A N 1
ATOM 1284 C CA . GLY A 1 171 ? -13.174 -22.926 9.122 1.00 20.02 166 GLY A CA 1
ATOM 1285 C C . GLY A 1 171 ? -13.559 -22.020 7.961 1.00 25.68 166 GLY A C 1
ATOM 1286 O O . GLY A 1 171 ? -13.169 -22.255 6.810 1.00 25.46 166 GLY A O 1
ATOM 1287 N N . ILE A 1 172 ? -14.349 -20.997 8.262 1.00 24.42 167 ILE A N 1
ATOM 1288 C CA . ILE A 1 172 ? -14.747 -20.016 7.271 1.00 21.53 167 ILE A CA 1
ATOM 1289 C C . ILE A 1 172 ? -13.958 -18.745 7.517 1.00 26.20 167 ILE A C 1
ATOM 1290 O O . ILE A 1 172 ? -13.967 -18.211 8.624 1.00 26.56 167 ILE A O 1
ATOM 1295 N N . ASN A 1 173 ? -13.256 -18.269 6.490 1.00 24.55 168 ASN A N 1
ATOM 1296 C CA . ASN A 1 173 ? -12.557 -16.998 6.588 1.00 26.61 168 ASN A CA 1
ATOM 1297 C C . ASN A 1 173 ? -13.573 -15.881 6.396 1.00 26.40 168 ASN A C 1
ATOM 1298 O O . ASN A 1 173 ? -14.367 -15.911 5.452 1.00 31.07 168 ASN A O 1
ATOM 1303 N N . SER A 1 174 ? -13.560 -14.912 7.302 1.00 27.24 169 SER A N 1
ATOM 1304 C CA . SER A 1 174 ? -14.560 -13.854 7.288 1.00 30.03 169 SER A CA 1
ATOM 1305 C C . SER A 1 174 ? -13.890 -12.492 7.239 1.00 29.26 169 SER A C 1
ATOM 1306 O O . SER A 1 174 ? -14.478 -11.492 7.631 1.00 31.04 169 SER A O 1
ATOM 1309 N N . ASN A 1 175 ? -12.654 -12.470 6.749 1.00 29.37 170 ASN A N 1
ATOM 1310 C CA . ASN A 1 175 ? -11.863 -11.247 6.658 1.00 31.99 170 ASN A CA 1
ATOM 1311 C C . ASN A 1 175 ? -11.669 -10.571 8.008 1.00 29.85 170 ASN A C 1
ATOM 1312 O O . ASN A 1 175 ? -11.593 -9.347 8.105 1.00 29.26 170 ASN A O 1
ATOM 1317 N N . GLY A 1 176 ? -11.587 -11.388 9.054 1.00 30.21 171 GLY A N 1
ATOM 1318 C CA . GLY A 1 176 ? -11.315 -10.897 10.391 1.00 27.30 171 GLY A CA 1
ATOM 1319 C C . GLY A 1 176 ? -12.545 -10.418 11.137 1.00 30.42 171 GLY A C 1
ATOM 1320 O O . GLY A 1 176 ? -12.433 -9.876 12.235 1.00 29.98 171 GLY A O 1
ATOM 1321 N N . TRP A 1 177 ? -13.722 -10.624 10.559 1.00 28.42 172 TRP A N 1
ATOM 1322 C CA . TRP A 1 177 ? -14.952 -10.112 11.166 1.00 28.73 172 TRP A CA 1
ATOM 1323 C C . TRP A 1 177 ? -15.171 -10.677 12.576 1.00 30.00 172 TRP A C 1
ATOM 1324 O O . TRP A 1 177 ? -15.626 -9.956 13.478 1.00 28.64 172 TRP A O 1
ATOM 1335 N N . GLU A 1 178 ? -14.827 -11.952 12.777 1.00 27.32 173 GLU A N 1
ATOM 1336 C CA . GLU A 1 178 ? -14.982 -12.571 14.102 1.00 28.15 173 GLU A CA 1
ATOM 1337 C C . GLU A 1 178 ? -14.362 -11.735 15.227 1.00 26.99 173 GLU A C 1
ATOM 1338 O O . GLU A 1 178 ? -14.823 -11.782 16.371 1.00 27.00 173 GLU A O 1
ATOM 1344 N N . LYS A 1 179 ? -13.344 -10.940 14.894 1.00 27.30 174 LYS A N 1
ATOM 1345 C CA . LYS A 1 179 ? -12.674 -10.110 15.897 1.00 25.07 174 LYS A CA 1
ATOM 1346 C C . LYS A 1 179 ? -13.564 -8.973 16.394 1.00 30.52 174 LYS A C 1
ATOM 1347 O O . LYS A 1 179 ? -13.280 -8.359 17.432 1.00 31.75 174 LYS A O 1
ATOM 1353 N N . ASP A 1 180 ? -14.624 -8.687 15.635 1.00 26.12 175 ASP A N 1
ATOM 1354 C CA . ASP A 1 180 ? -15.520 -7.563 15.900 1.00 29.92 175 ASP A CA 1
ATOM 1355 C C . ASP A 1 180 ? -16.785 -8.002 16.631 1.00 26.05 175 ASP A C 1
ATOM 1356 O O . ASP A 1 180 ? -17.616 -7.161 16.968 1.00 28.15 175 ASP A O 1
ATOM 1361 N N . LEU A 1 181 ? -16.943 -9.312 16.845 1.00 26.11 176 LEU A N 1
ATOM 1362 C CA . LEU A 1 181 ? -18.186 -9.864 17.401 1.00 21.32 176 LEU A CA 1
ATOM 1363 C C . LEU A 1 181 ? -18.023 -10.419 18.813 1.00 22.51 176 LEU A C 1
ATOM 1364 O O . LEU A 1 181 ? -16.928 -10.769 19.229 1.00 23.11 176 LEU A O 1
ATOM 1369 N N . SER A 1 182 ? -19.126 -10.483 19.551 1.00 23.52 177 SER A N 1
ATOM 1370 C CA . SER A 1 182 ? -19.122 -11.040 20.900 1.00 21.05 177 SER A CA 1
ATOM 1371 C C . SER A 1 182 ? -20.396 -11.831 21.155 1.00 23.05 177 SER A C 1
ATOM 1372 O O . SER A 1 182 ? -21.337 -11.800 20.361 1.00 21.86 177 SER A O 1
ATOM 1375 N N . MET A 1 183 ? -20.415 -12.559 22.261 1.00 21.56 178 MET A N 1
ATOM 1376 C CA . MET A 1 183 ? -21.604 -13.302 22.638 1.00 23.19 178 MET A CA 1
ATOM 1377 C C . MET A 1 183 ? -21.810 -13.190 24.133 1.00 21.21 178 MET A C 1
ATOM 1378 O O . MET A 1 183 ? -20.896 -13.465 24.929 1.00 23.69 178 MET A O 1
ATOM 1383 N N . ILE A 1 184 ? -22.998 -12.741 24.516 1.00 21.48 179 ILE A N 1
ATOM 1384 C CA . ILE A 1 184 ? -23.345 -12.663 25.921 1.00 21.04 179 ILE A CA 1
ATOM 1385 C C . ILE A 1 184 ? -24.233 -13.838 26.313 1.00 22.39 179 ILE A C 1
ATOM 1386 O O . ILE A 1 184 ? -25.230 -14.139 25.662 1.00 19.95 179 ILE A O 1
ATOM 1391 N N . PHE A 1 185 ? -23.833 -14.506 27.382 1.00 22.38 180 PHE A N 1
ATOM 1392 C CA . PHE A 1 185 ? -24.561 -15.631 27.922 1.00 19.90 180 PHE A CA 1
ATOM 1393 C C . PHE A 1 185 ? -25.430 -15.188 29.079 1.00 19.84 180 PHE A C 1
ATOM 1394 O O . PHE A 1 185 ? -24.930 -14.651 30.057 1.00 22.35 180 PHE A O 1
ATOM 1402 N N . VAL A 1 186 ? -26.736 -15.413 28.964 1.00 22.03 181 VAL A N 1
ATOM 1403 C CA . VAL A 1 186 ? -27.659 -15.137 30.053 1.00 21.45 181 VAL A CA 1
ATOM 1404 C C . VAL A 1 186 ? -28.009 -16.447 30.749 1.00 24.25 181 VAL A C 1
ATOM 1405 O O . VAL A 1 186 ? -28.661 -17.322 30.164 1.00 18.80 181 VAL A O 1
ATOM 1409 N N . VAL A 1 187 ? -27.552 -16.600 31.988 1.00 22.50 182 VAL A N 1
ATOM 1410 C CA . VAL A 1 187 ? -27.772 -17.840 32.716 1.00 19.86 182 VAL A CA 1
ATOM 1411 C C . VAL A 1 187 ? -29.182 -17.864 33.260 1.00 23.32 182 VAL A C 1
ATOM 1412 O O . VAL A 1 187 ? -29.521 -17.121 34.174 1.00 24.96 182 VAL A O 1
ATOM 1416 N N . ILE A 1 188 ? -30.013 -18.727 32.701 1.00 26.26 183 ILE A N 1
ATOM 1417 C CA . ILE A 1 188 ? -31.415 -18.703 33.061 1.00 29.07 183 ILE A CA 1
ATOM 1418 C C . ILE A 1 188 ? -31.704 -19.742 34.117 1.00 30.77 183 ILE A C 1
ATOM 1419 O O . ILE A 1 188 ? -31.244 -20.880 34.019 1.00 27.73 183 ILE A O 1
ATOM 1424 N N . ASN A 1 189 ? -32.457 -19.328 35.139 1.00 36.07 184 ASN A N 1
ATOM 1425 C CA . ASN A 1 189 ? -32.894 -20.233 36.196 1.00 33.84 184 ASN A CA 1
ATOM 1426 C C . ASN A 1 189 ? -33.564 -21.461 35.580 1.00 37.58 184 ASN A C 1
ATOM 1427 O O . ASN A 1 189 ? -34.527 -21.342 34.810 1.00 32.53 184 ASN A O 1
ATOM 1432 N N . ASN A 1 190 ? -33.035 -22.634 35.912 1.00 31.09 185 ASN A N 1
ATOM 1433 C CA . ASN A 1 190 ? -33.458 -23.881 35.288 1.00 34.50 185 ASN A CA 1
ATOM 1434 C C . ASN A 1 190 ? -33.626 -24.973 36.342 1.00 34.45 185 ASN A C 1
ATOM 1435 O O . ASN A 1 190 ? -32.982 -24.933 37.386 1.00 30.83 185 ASN A O 1
ATOM 1440 N N . GLN A 1 191 ? -34.486 -25.948 36.074 1.00 30.75 186 GLN A N 1
ATOM 1441 C CA . GLN A 1 191 ? -34.529 -27.139 36.907 1.00 31.94 186 GLN A CA 1
ATOM 1442 C C . GLN A 1 191 ? -33.168 -27.834 36.847 1.00 33.72 186 GLN A C 1
ATOM 1443 O O . GLN A 1 191 ? -32.433 -27.688 35.869 1.00 35.33 186 GLN A O 1
ATOM 1449 N N . SER A 1 192 ? -32.831 -28.582 37.893 1.00 32.99 187 SER A N 1
ATOM 1450 C CA . SER A 1 192 ? -31.550 -29.288 37.960 1.00 31.93 187 SER A CA 1
ATOM 1451 C C . SER A 1 192 ? -31.663 -30.767 37.591 1.00 30.14 187 SER A C 1
ATOM 1452 O O . SER A 1 192 ? -30.659 -31.492 37.613 1.00 26.84 187 SER A O 1
ATOM 1455 N N . LYS A 1 193 ? -32.885 -31.202 37.268 1.00 33.66 188 LYS A N 1
ATOM 1456 C CA . LYS A 1 193 ? -33.159 -32.566 36.798 1.00 33.86 188 LYS A CA 1
ATOM 1457 C C . LYS A 1 193 ? -32.375 -32.905 35.530 1.00 35.59 188 LYS A C 1
ATOM 1458 O O . LYS A 1 193 ? -32.100 -32.032 34.705 1.00 36.18 188 LYS A O 1
ATOM 1464 N N . LYS A 1 194 ? -32.036 -34.181 35.365 1.00 34.65 189 LYS A N 1
ATOM 1465 C CA . LYS A 1 194 ? -31.216 -34.602 34.230 1.00 37.59 189 LYS A CA 1
ATOM 1466 C C . LYS A 1 194 ? -31.929 -34.320 32.903 1.00 41.49 189 LYS A C 1
ATOM 1467 O O . LYS A 1 194 ? -33.101 -34.657 32.735 1.00 40.38 189 LYS A O 1
ATOM 1473 N N . SER A 1 197 ? -29.787 -33.782 25.520 1.00 39.15 192 SER A N 1
ATOM 1474 C CA . SER A 1 197 ? -29.818 -33.102 24.232 1.00 36.51 192 SER A CA 1
ATOM 1475 C C . SER A 1 197 ? -29.876 -34.078 23.058 1.00 38.08 192 SER A C 1
ATOM 1476 O O . SER A 1 197 ? -30.505 -33.803 22.039 1.00 31.11 192 SER A O 1
ATOM 1479 N N . ARG A 1 198 ? -29.200 -35.212 23.202 1.00 39.24 193 ARG A N 1
ATOM 1480 C CA . ARG A 1 198 ? -29.187 -36.237 22.163 1.00 37.48 193 ARG A CA 1
ATOM 1481 C C . ARG A 1 198 ? -30.532 -36.978 22.087 1.00 36.44 193 ARG A C 1
ATOM 1482 O O . ARG A 1 198 ? -31.045 -37.267 20.997 1.00 28.24 193 ARG A O 1
ATOM 1490 N N . SER A 1 199 ? -31.088 -37.286 23.257 1.00 33.77 194 SER A N 1
ATOM 1491 C CA . SER A 1 199 ? -32.397 -37.910 23.361 1.00 32.03 194 SER A CA 1
ATOM 1492 C C . SER A 1 199 ? -33.504 -37.007 22.800 1.00 31.38 194 SER A C 1
ATOM 1493 O O . SER A 1 199 ? -34.382 -37.472 22.080 1.00 25.55 194 SER A O 1
ATOM 1496 N N . GLY A 1 200 ? -33.475 -35.724 23.145 1.00 31.53 195 GLY A N 1
ATOM 1497 C CA . GLY A 1 200 ? -34.475 -34.791 22.657 1.00 28.44 195 GLY A CA 1
ATOM 1498 C C . GLY A 1 200 ? -34.424 -34.660 21.141 1.00 23.00 195 GLY A C 1
ATOM 1499 O O . GLY A 1 200 ? -35.430 -34.806 20.457 1.00 22.39 195 GLY A O 1
ATOM 1500 N N . MET A 1 201 ? -33.232 -34.387 20.622 1.00 23.22 196 MET A N 1
ATOM 1501 C CA . MET A 1 201 ? -32.995 -34.240 19.197 1.00 20.80 196 MET A CA 1
ATOM 1502 C C . MET A 1 201 ? -33.512 -35.460 18.453 1.00 24.24 196 MET A C 1
ATOM 1503 O O . MET A 1 201 ? -34.138 -35.352 17.398 1.00 22.43 196 MET A O 1
ATOM 1508 N N . SER A 1 202 ? -33.248 -36.635 19.015 1.00 22.95 197 SER A N 1
ATOM 1509 C CA . SER A 1 202 ? -33.687 -37.879 18.406 1.00 24.24 197 SER A CA 1
ATOM 1510 C C . SER A 1 202 ? -35.214 -37.991 18.358 1.00 22.08 197 SER A C 1
ATOM 1511 O O . SER A 1 202 ? -35.774 -38.367 17.331 1.00 21.23 197 SER A O 1
ATOM 1514 N N . LEU A 1 203 ? -35.883 -37.674 19.464 1.00 22.21 198 LEU A N 1
ATOM 1515 C CA . LEU A 1 203 ? -37.347 -37.773 19.517 1.00 22.69 198 LEU A CA 1
ATOM 1516 C C . LEU A 1 203 ? -37.983 -36.830 18.484 1.00 17.29 198 LEU A C 1
ATOM 1517 O O . LEU A 1 203 ? -38.922 -37.198 17.770 1.00 19.78 198 LEU A O 1
ATOM 1522 N N . THR A 1 204 ? -37.451 -35.616 18.387 1.00 17.90 199 THR A N 1
ATOM 1523 C CA . THR A 1 204 ? -37.973 -34.648 17.428 1.00 20.01 199 THR A CA 1
ATOM 1524 C C . THR A 1 204 ? -37.753 -35.110 16.001 1.00 19.88 199 THR A C 1
ATOM 1525 O O . THR A 1 204 ? -38.689 -35.181 15.191 1.00 19.09 199 THR A O 1
ATOM 1529 N N . ARG A 1 205 ? -36.506 -35.436 15.690 1.00 17.29 200 ARG A N 1
ATOM 1530 C CA . ARG A 1 205 ? -36.181 -35.917 14.354 1.00 20.70 200 ARG A CA 1
ATOM 1531 C C . ARG A 1 205 ? -37.057 -37.097 13.950 1.00 20.14 200 ARG A C 1
ATOM 1532 O O . ARG A 1 205 ? -37.523 -37.168 12.810 1.00 22.11 200 ARG A O 1
ATOM 1540 N N . ASP A 1 206 ? -37.273 -38.036 14.868 1.00 21.60 201 ASP A N 1
ATOM 1541 C CA . ASP A 1 206 ? -38.027 -39.238 14.509 1.00 22.96 201 ASP A CA 1
ATOM 1542 C C . ASP A 1 206 ? -39.537 -39.022 14.480 1.00 23.51 201 ASP A C 1
ATOM 1543 O O . ASP A 1 206 ? -40.228 -39.669 13.700 1.00 22.95 201 ASP A O 1
ATOM 1548 N N . THR A 1 207 ? -40.054 -38.138 15.332 1.00 21.12 202 THR A N 1
ATOM 1549 C CA . THR A 1 207 ? -41.506 -38.078 15.540 1.00 21.45 202 THR A CA 1
ATOM 1550 C C . THR A 1 207 ? -42.157 -36.732 15.278 1.00 18.74 202 THR A C 1
ATOM 1551 O O . THR A 1 207 ? -43.382 -36.652 15.178 1.00 23.23 202 THR A O 1
ATOM 1555 N N . SER A 1 208 ? -41.370 -35.670 15.185 1.00 17.16 203 SER A N 1
ATOM 1556 C CA . SER A 1 208 ? -41.972 -34.340 15.163 1.00 18.51 203 SER A CA 1
ATOM 1557 C C . SER A 1 208 ? -42.789 -34.042 13.917 1.00 18.14 203 SER A C 1
ATOM 1558 O O . SER A 1 208 ? -42.345 -34.255 12.786 1.00 16.74 203 SER A O 1
ATOM 1561 N N . ARG A 1 209 ? -43.986 -33.517 14.141 1.00 20.29 204 ARG A N 1
ATOM 1562 C CA . ARG A 1 209 ? -44.898 -33.163 13.063 1.00 17.19 204 ARG A CA 1
ATOM 1563 C C . ARG A 1 209 ? -44.432 -31.904 12.335 1.00 20.97 204 ARG A C 1
ATOM 1564 O O . ARG A 1 209 ? -44.941 -31.568 11.260 1.00 24.26 204 ARG A O 1
ATOM 1572 N N . PHE A 1 210 ? -43.470 -31.201 12.918 1.00 19.11 205 PHE A N 1
ATOM 1573 C CA . PHE A 1 210 ? -42.990 -29.968 12.309 1.00 20.36 205 PHE A CA 1
ATOM 1574 C C . PHE A 1 210 ? -41.557 -30.118 11.828 1.00 19.28 205 PHE A C 1
ATOM 1575 O O . PHE A 1 210 ? -40.922 -29.133 11.462 1.00 19.61 205 PHE A O 1
ATOM 1583 N N . TYR A 1 211 ? -41.047 -31.346 11.814 1.00 17.73 206 TYR A N 1
ATOM 1584 C CA . TYR A 1 211 ? -39.654 -31.534 11.415 1.00 16.32 206 TYR A CA 1
ATOM 1585 C C . TYR A 1 211 ? -39.425 -31.221 9.937 1.00 18.49 206 TYR A C 1
ATOM 1586 O O . TYR A 1 211 ? -38.411 -30.626 9.574 1.00 20.01 206 TYR A O 1
ATOM 1595 N N . GLN A 1 212 ? -40.365 -31.595 9.077 1.00 19.15 207 GLN A N 1
ATOM 1596 C CA . GLN A 1 212 ? -40.195 -31.282 7.664 1.00 20.70 207 GLN A CA 1
ATOM 1597 C C . GLN A 1 212 ? -40.056 -29.770 7.455 1.00 20.60 207 GLN A C 1
ATOM 1598 O O . GLN A 1 212 ? -39.274 -29.318 6.615 1.00 21.92 207 GLN A O 1
ATOM 1604 N N . TYR A 1 213 ? -40.804 -28.991 8.229 1.00 20.72 208 TYR A N 1
ATOM 1605 C CA . TYR A 1 213 ? -40.730 -27.529 8.154 1.00 16.88 208 TYR A CA 1
ATOM 1606 C C . TYR A 1 213 ? -39.301 -27.051 8.396 1.00 20.71 208 TYR A C 1
ATOM 1607 O O . TYR A 1 213 ? -38.808 -26.120 7.739 1.00 18.52 208 TYR A O 1
ATOM 1616 N N . TRP A 1 214 ? -38.636 -27.688 9.354 1.00 19.45 209 TRP A N 1
ATOM 1617 C CA . TRP A 1 214 ? -37.246 -27.381 9.648 1.00 16.67 209 TRP A CA 1
ATOM 1618 C C . TRP A 1 214 ? -36.391 -27.685 8.420 1.00 17.73 209 TRP A C 1
ATOM 1619 O O . TRP A 1 214 ? -35.572 -26.867 7.990 1.00 15.82 209 TRP A O 1
ATOM 1630 N N . LEU A 1 215 ? -36.586 -28.863 7.844 1.00 18.16 210 LEU A N 1
ATOM 1631 C CA . LEU A 1 215 ? -35.728 -29.289 6.737 1.00 19.81 210 LEU A CA 1
ATOM 1632 C C . LEU A 1 215 ? -35.916 -28.404 5.504 1.00 20.38 210 LEU A C 1
ATOM 1633 O O . LEU A 1 215 ? -34.961 -28.142 4.768 1.00 19.00 210 LEU A O 1
ATOM 1638 N N . ASP A 1 216 ? -37.145 -27.927 5.311 1.00 22.69 211 ASP A N 1
ATOM 1639 C CA . ASP A 1 216 ? -37.487 -27.112 4.150 1.00 20.65 211 ASP A CA 1
ATOM 1640 C C . ASP A 1 216 ? -36.810 -25.746 4.162 1.00 19.83 211 ASP A C 1
ATOM 1641 O O . ASP A 1 216 ? -36.715 -25.102 3.112 1.00 21.90 211 ASP A O 1
ATOM 1646 N N . HIS A 1 217 ? -36.337 -25.289 5.320 1.00 19.12 212 HIS A N 1
ATOM 1647 C CA . HIS A 1 217 ? -35.781 -23.936 5.389 1.00 18.81 212 HIS A CA 1
ATOM 1648 C C . HIS A 1 217 ? -34.317 -23.877 5.785 1.00 22.45 212 HIS A C 1
ATOM 1649 O O . HIS A 1 217 ? -33.667 -22.839 5.635 1.00 22.68 212 HIS A O 1
ATOM 1656 N N . VAL A 1 218 ? -33.770 -24.981 6.271 1.00 21.51 213 VAL A N 1
ATOM 1657 C CA . VAL A 1 218 ? -32.417 -24.894 6.813 1.00 20.27 213 VAL A CA 1
ATOM 1658 C C . VAL A 1 218 ? -31.348 -24.472 5.780 1.00 23.89 213 VAL A C 1
ATOM 1659 O O . VAL A 1 218 ? -30.559 -23.569 6.053 1.00 21.01 213 VAL A O 1
ATOM 1663 N N . ASP A 1 219 ? -31.323 -25.090 4.597 1.00 23.63 214 ASP A N 1
ATOM 1664 C CA . ASP A 1 219 ? -30.327 -24.709 3.575 1.00 25.85 214 ASP A CA 1
ATOM 1665 C C . ASP A 1 219 ? -30.430 -23.244 3.158 1.00 27.94 214 ASP A C 1
ATOM 1666 O O . ASP A 1 219 ? -29.420 -22.561 2.943 1.00 24.40 214 ASP A O 1
ATOM 1671 N N . GLU A 1 220 ? -31.662 -22.765 3.040 1.00 26.73 215 GLU A N 1
ATOM 1672 C CA . GLU A 1 220 ? -31.911 -21.365 2.714 1.00 32.80 215 GLU A CA 1
ATOM 1673 C C . GLU A 1 220 ? -31.338 -20.456 3.796 1.00 27.49 215 GLU A C 1
ATOM 1674 O O . GLU A 1 220 ? -30.694 -19.456 3.490 1.00 26.19 215 GLU A O 1
ATOM 1680 N N . ASP A 1 221 ? -31.578 -20.810 5.060 1.00 26.35 216 ASP A N 1
ATOM 1681 C CA . ASP A 1 221 ? -31.045 -20.043 6.187 1.00 28.50 216 ASP A CA 1
ATOM 1682 C C . ASP A 1 221 ? -29.525 -20.039 6.157 1.00 24.56 216 ASP A C 1
ATOM 1683 O O . ASP A 1 221 ? -28.877 -19.011 6.343 1.00 23.97 216 ASP A O 1
ATOM 1688 N N . LEU A 1 222 ? -28.960 -21.214 5.927 1.00 24.67 217 LEU A N 1
ATOM 1689 C CA . LEU A 1 222 ? -27.520 -21.377 5.901 1.00 22.18 217 LEU A CA 1
ATOM 1690 C C . LEU A 1 222 ? -26.881 -20.508 4.831 1.00 22.73 217 LEU A C 1
ATOM 1691 O O . LEU A 1 222 ? -25.901 -19.813 5.097 1.00 25.42 217 LEU A O 1
ATOM 1696 N N . ASN A 1 223 ? -27.431 -20.541 3.620 1.00 24.46 218 ASN A N 1
ATOM 1697 C CA . ASN A 1 223 ? -26.892 -19.726 2.530 1.00 27.32 218 ASN A CA 1
ATOM 1698 C C . ASN A 1 223 ? -26.945 -18.235 2.842 1.00 24.37 218 ASN A C 1
ATOM 1699 O O . ASN A 1 223 ? -25.972 -17.511 2.614 1.00 26.15 218 ASN A O 1
ATOM 1704 N N . GLU A 1 224 ? -28.088 -17.789 3.363 1.00 23.63 219 GLU A N 1
ATOM 1705 C CA . GLU A 1 224 ? -28.286 -16.400 3.774 1.00 25.28 219 GLU A CA 1
ATOM 1706 C C . GLU A 1 224 ? -27.272 -15.996 4.844 1.00 25.05 219 GLU A C 1
ATOM 1707 O O . GLU A 1 224 ? -26.619 -14.954 4.746 1.00 25.78 219 GLU A O 1
ATOM 1713 N N . ALA A 1 225 ? -27.133 -16.829 5.874 1.00 26.12 220 ALA A N 1
ATOM 1714 C CA . ALA A 1 225 ? -26.122 -16.587 6.893 1.00 24.42 220 ALA A CA 1
ATOM 1715 C C . ALA A 1 225 ? -24.725 -16.441 6.272 1.00 22.31 220 ALA A C 1
ATOM 1716 O O . ALA A 1 225 ? -23.986 -15.512 6.595 1.00 24.58 220 ALA A O 1
ATOM 1718 N N . LYS A 1 226 ? -24.356 -17.370 5.397 1.00 24.02 221 LYS A N 1
ATOM 1719 C CA . LYS A 1 226 ? -23.019 -17.346 4.799 1.00 25.14 221 LYS A CA 1
ATOM 1720 C C . LYS A 1 226 ? -22.822 -16.120 3.901 1.00 26.75 221 LYS A C 1
ATOM 1721 O O . LYS A 1 226 ? -21.736 -15.534 3.856 1.00 30.23 221 LYS A O 1
ATOM 1727 N N . GLU A 1 227 ? -23.883 -15.716 3.212 1.00 29.64 222 GLU A N 1
ATOM 1728 C CA . GLU A 1 227 ? -23.833 -14.503 2.407 1.00 31.82 222 GLU A CA 1
ATOM 1729 C C . GLU A 1 227 ? -23.613 -13.290 3.306 1.00 32.11 222 GLU A C 1
ATOM 1730 O O . GLU A 1 227 ? -22.812 -12.411 2.992 1.00 31.34 222 GLU A O 1
ATOM 1736 N N . ALA A 1 228 ? -24.321 -13.252 4.432 1.00 30.82 223 ALA A N 1
ATOM 1737 C CA . ALA A 1 228 ? -24.169 -12.165 5.393 1.00 26.42 223 ALA A CA 1
ATOM 1738 C C . ALA A 1 228 ? -22.751 -12.076 5.953 1.00 26.71 223 ALA A C 1
ATOM 1739 O O . ALA A 1 228 ? -22.238 -10.983 6.181 1.00 31.54 223 ALA A O 1
ATOM 1741 N N . VAL A 1 229 ? -22.121 -13.223 6.182 1.00 24.66 224 VAL A N 1
ATOM 1742 C CA . VAL A 1 229 ? -20.751 -13.240 6.684 1.00 28.58 224 VAL A CA 1
ATOM 1743 C C . VAL A 1 229 ? -19.761 -12.714 5.633 1.00 25.56 224 VAL A C 1
ATOM 1744 O O . VAL A 1 229 ? -18.783 -12.038 5.962 1.00 30.82 224 VAL A O 1
ATOM 1748 N N . LYS A 1 230 ? -20.031 -13.007 4.368 1.00 30.37 225 LYS A N 1
ATOM 1749 C CA . LYS A 1 230 ? -19.175 -12.544 3.282 1.00 30.97 225 LYS A CA 1
ATOM 1750 C C . LYS A 1 230 ? -19.255 -11.030 3.138 1.00 33.85 225 LYS A C 1
ATOM 1751 O O . LYS A 1 230 ? -18.305 -10.384 2.687 1.00 34.39 225 LYS A O 1
ATOM 1757 N N . ASN A 1 231 ? -20.390 -10.470 3.542 1.00 31.08 226 ASN A N 1
ATOM 1758 C CA . ASN A 1 231 ? -20.613 -9.033 3.461 1.00 32.19 226 ASN A CA 1
ATOM 1759 C C . ASN A 1 231 ? -20.366 -8.330 4.787 1.00 30.91 226 ASN A C 1
ATOM 1760 O O . ASN A 1 231 ? -20.438 -7.109 4.871 1.00 30.28 226 ASN A O 1
ATOM 1765 N N . GLN A 1 232 ? -20.067 -9.106 5.825 1.00 30.67 227 GLN A N 1
ATOM 1766 C CA . GLN A 1 232 ? -19.966 -8.565 7.183 1.00 28.47 227 GLN A CA 1
ATOM 1767 C C . GLN A 1 232 ? -21.186 -7.732 7.559 1.00 23.99 227 GLN A C 1
ATOM 1768 O O . GLN A 1 232 ? -21.070 -6.685 8.196 1.00 25.89 227 GLN A O 1
ATOM 1774 N N . ASP A 1 233 ? -22.351 -8.239 7.176 1.00 25.71 228 ASP A N 1
ATOM 1775 C CA . ASP A 1 233 ? -23.639 -7.607 7.424 1.00 28.91 228 ASP A CA 1
ATOM 1776 C C . ASP A 1 233 ? -24.276 -8.188 8.685 1.00 27.34 228 ASP A C 1
ATOM 1777 O O . ASP A 1 233 ? -24.960 -9.216 8.629 1.00 24.56 228 ASP A O 1
ATOM 1782 N N . PHE A 1 234 ? -24.078 -7.509 9.810 1.00 28.04 229 PHE A N 1
ATOM 1783 C CA . PHE A 1 234 ? -24.502 -8.020 11.115 1.00 27.87 229 PHE A CA 1
ATOM 1784 C C . PHE A 1 234 ? -26.014 -8.205 11.234 1.00 26.73 229 PHE A C 1
ATOM 1785 O O . PHE A 1 234 ? -26.481 -9.218 11.735 1.00 24.55 229 PHE A O 1
ATOM 1793 N N . GLN A 1 235 ? -26.785 -7.232 10.762 1.00 26.47 230 GLN A N 1
ATOM 1794 C CA . GLN A 1 235 ? -28.229 -7.352 10.822 1.00 25.60 230 GLN A CA 1
ATOM 1795 C C . GLN A 1 235 ? -28.766 -8.520 10.002 1.00 25.34 230 GLN A C 1
ATOM 1796 O O . GLN A 1 235 ? -29.697 -9.204 10.427 1.00 25.38 230 GLN A O 1
ATOM 1802 N N . ARG A 1 236 ? -28.197 -8.732 8.820 1.00 26.01 231 ARG A N 1
ATOM 1803 C CA . ARG A 1 236 ? -28.608 -9.825 7.942 1.00 23.82 231 ARG A CA 1
ATOM 1804 C C . ARG A 1 236 ? -28.289 -11.198 8.556 1.00 23.39 231 ARG A C 1
ATOM 1805 O O . ARG A 1 236 ? -29.076 -12.156 8.458 1.00 20.46 231 ARG A O 1
ATOM 1813 N N . LEU A 1 237 ? -27.122 -11.290 9.180 1.00 22.30 232 LEU A N 1
ATOM 1814 C CA . LEU A 1 237 ? -26.754 -12.484 9.939 1.00 19.64 232 LEU A CA 1
ATOM 1815 C C . LEU A 1 237 ? -27.694 -12.718 11.115 1.00 18.44 232 LEU A C 1
ATOM 1816 O O . LEU A 1 237 ? -28.242 -13.811 11.280 1.00 19.13 232 LEU A O 1
ATOM 1821 N N . GLY A 1 238 ? -27.870 -11.683 11.928 1.00 19.05 233 GLY A N 1
ATOM 1822 C CA . GLY A 1 238 ? -28.662 -11.772 13.137 1.00 21.75 233 GLY A CA 1
ATOM 1823 C C . GLY A 1 238 ? -30.095 -12.176 12.877 1.00 20.13 233 GLY A C 1
ATOM 1824 O O . GLY A 1 238 ? -30.660 -12.999 13.586 1.00 18.47 233 GLY A O 1
ATOM 1825 N N . GLU A 1 239 ? -30.704 -11.589 11.855 1.00 21.02 234 GLU A N 1
ATOM 1826 C CA . GLU A 1 239 ? -32.111 -11.852 11.610 1.00 21.02 234 GLU A CA 1
ATOM 1827 C C . GLU A 1 239 ? -32.342 -13.309 11.242 1.00 21.06 234 GLU A C 1
ATOM 1828 O O . GLU A 1 239 ? -33.270 -13.935 11.749 1.00 22.67 234 GLU A O 1
ATOM 1834 N N . VAL A 1 240 ? -31.491 -13.849 10.374 1.00 20.58 235 VAL A N 1
ATOM 1835 C CA . VAL A 1 240 ? -31.649 -15.224 9.918 1.00 22.73 235 VAL A CA 1
ATOM 1836 C C . VAL A 1 240 ? -31.292 -16.250 10.996 1.00 19.15 235 VAL A C 1
ATOM 1837 O O . VAL A 1 240 ? -31.977 -17.254 11.137 1.00 19.25 235 VAL A O 1
ATOM 1841 N N . ILE A 1 241 ? -30.235 -15.999 11.758 1.00 19.80 236 ILE A N 1
ATOM 1842 C CA . ILE A 1 241 ? -29.855 -16.934 12.811 1.00 21.31 236 ILE A CA 1
ATOM 1843 C C . ILE A 1 241 ? -30.875 -16.945 13.941 1.00 20.62 236 ILE A C 1
ATOM 1844 O O . ILE A 1 241 ? -31.158 -18.002 14.503 1.00 18.67 236 ILE A O 1
ATOM 1849 N N . GLU A 1 242 ? -31.446 -15.784 14.264 1.00 20.04 237 GLU A N 1
ATOM 1850 C CA . GLU A 1 242 ? -32.476 -15.743 15.295 1.00 16.35 237 GLU A CA 1
ATOM 1851 C C . GLU A 1 242 ? -33.694 -16.532 14.854 1.00 16.78 237 GLU A C 1
ATOM 1852 O O . GLU A 1 242 ? -34.265 -17.290 15.636 1.00 16.11 237 GLU A O 1
ATOM 1858 N N . ALA A 1 243 ? -34.096 -16.372 13.595 1.00 18.58 238 ALA A N 1
ATOM 1859 C CA . ALA A 1 243 ? -35.245 -17.113 13.084 1.00 17.88 238 ALA A CA 1
ATOM 1860 C C . ALA A 1 243 ? -34.950 -18.620 13.025 1.00 16.72 238 ALA A C 1
ATOM 1861 O O . ALA A 1 243 ? -35.792 -19.452 13.366 1.00 15.91 238 ALA A O 1
ATOM 1863 N N . ASN A 1 244 ? -33.746 -18.964 12.593 1.00 17.01 239 ASN A N 1
ATOM 1864 C CA . ASN A 1 244 ? -33.361 -20.365 12.510 1.00 17.68 239 ASN A CA 1
ATOM 1865 C C . ASN A 1 244 ? -33.415 -21.024 13.884 1.00 16.03 239 ASN A C 1
ATOM 1866 O O . ASN A 1 244 ? -33.965 -22.106 14.032 1.00 15.57 239 ASN A O 1
ATOM 1871 N N . GLY A 1 245 ? -32.838 -20.348 14.875 1.00 16.66 240 GLY A N 1
ATOM 1872 C CA . GLY A 1 245 ? -32.858 -20.804 16.252 1.00 16.18 240 GLY A CA 1
ATOM 1873 C C . GLY A 1 245 ? -34.257 -21.083 16.745 1.00 17.85 240 GLY A C 1
ATOM 1874 O O . GLY A 1 245 ? -34.535 -22.147 17.272 1.00 13.98 240 GLY A O 1
ATOM 1875 N N . LEU A 1 246 ? -35.155 -20.127 16.548 1.00 14.04 241 LEU A N 1
ATOM 1876 C CA . LEU A 1 246 ? -36.554 -20.321 16.905 1.00 16.79 241 LEU A CA 1
ATOM 1877 C C . LEU A 1 246 ? -37.250 -21.494 16.186 1.00 15.17 241 LEU A C 1
ATOM 1878 O O . LEU A 1 246 ? -38.078 -22.185 16.782 1.00 13.86 241 LEU A O 1
ATOM 1883 N N . ARG A 1 247 ? -36.927 -21.718 14.914 1.00 14.11 242 ARG A N 1
ATOM 1884 C CA . ARG A 1 247 ? -37.553 -22.799 14.157 1.00 15.55 242 ARG A CA 1
ATOM 1885 C C . ARG A 1 247 ? -37.150 -24.142 14.754 1.00 16.23 242 ARG A C 1
ATOM 1886 O O . ARG A 1 247 ? -37.953 -25.075 14.837 1.00 16.75 242 ARG A O 1
ATOM 1894 N N . MET A 1 248 ? -35.897 -24.228 15.184 1.00 14.59 243 MET A N 1
ATOM 1895 C CA . MET A 1 248 ? -35.410 -25.426 15.858 1.00 16.99 243 MET A CA 1
ATOM 1896 C C . MET A 1 248 ? -36.258 -25.723 17.095 1.00 16.56 243 MET A C 1
ATOM 1897 O O . MET A 1 248 ? -36.662 -26.868 17.336 1.00 15.61 243 MET A O 1
ATOM 1902 N N . HIS A 1 249 ? -36.565 -24.693 17.877 1.00 16.53 244 HIS A N 1
ATOM 1903 C CA . HIS A 1 249 ? -37.401 -24.922 19.046 1.00 15.54 244 HIS A CA 1
ATOM 1904 C C . HIS A 1 249 ? -38.834 -25.267 18.686 1.00 17.76 244 HIS A C 1
ATOM 1905 O O . HIS A 1 249 ? -39.471 -26.053 19.383 1.00 15.10 244 HIS A O 1
ATOM 1912 N N . ALA A 1 250 ? -39.316 -24.713 17.578 1.00 16.36 245 ALA A N 1
ATOM 1913 C CA . ALA A 1 250 ? -40.640 -25.058 17.063 1.00 15.55 245 ALA A CA 1
ATOM 1914 C C . ALA A 1 250 ? -40.779 -26.547 16.783 1.00 17.45 245 ALA A C 1
ATOM 1915 O O . ALA A 1 250 ? -41.845 -27.129 17.002 1.00 17.15 245 ALA A O 1
ATOM 1917 N N . THR A 1 251 ? -39.709 -27.174 16.301 1.00 17.31 246 THR A N 1
ATOM 1918 C CA . THR A 1 251 ? -39.783 -28.588 15.950 1.00 16.09 246 THR A CA 1
ATOM 1919 C C . THR A 1 251 ? -40.085 -29.432 17.181 1.00 17.67 246 THR A C 1
ATOM 1920 O O . THR A 1 251 ? -40.806 -30.431 17.096 1.00 18.35 246 THR A O 1
ATOM 1924 N N . ASN A 1 252 ? -39.541 -29.032 18.327 1.00 18.19 247 ASN A N 1
ATOM 1925 C CA . ASN A 1 252 ? -39.784 -29.757 19.570 1.00 17.66 247 ASN A CA 1
ATOM 1926 C C . ASN A 1 252 ? -41.245 -29.712 19.995 1.00 18.35 247 ASN A C 1
ATOM 1927 O O . ASN A 1 252 ? -41.764 -30.666 20.570 1.00 15.74 247 ASN A O 1
ATOM 1932 N N . LEU A 1 253 ? -41.904 -28.604 19.673 1.00 18.53 248 LEU A N 1
ATOM 1933 C CA . LEU A 1 253 ? -43.322 -28.439 19.950 1.00 17.67 248 LEU A CA 1
ATOM 1934 C C . LEU A 1 253 ? -44.151 -29.474 19.196 1.00 16.74 248 LEU A C 1
ATOM 1935 O O . LEU A 1 253 ? -45.246 -29.830 19.624 1.00 21.15 248 LEU A O 1
ATOM 1940 N N . GLY A 1 254 ? -43.628 -29.955 18.071 1.00 16.67 249 GLY A N 1
ATOM 1941 C CA . GLY A 1 254 ? -44.338 -30.942 17.281 1.00 16.49 249 GLY A CA 1
ATOM 1942 C C . GLY A 1 254 ? -44.011 -32.393 17.554 1.00 18.73 249 GLY A C 1
ATOM 1943 O O . GLY A 1 254 ? -44.637 -33.296 16.963 1.00 18.84 249 GLY A O 1
ATOM 1944 N N . ALA A 1 255 ? -43.038 -32.623 18.428 1.00 17.88 250 ALA A N 1
ATOM 1945 C CA . ALA A 1 255 ? -42.668 -33.990 18.828 1.00 18.68 250 ALA A CA 1
ATOM 1946 C C . ALA A 1 255 ? -43.811 -34.747 19.483 1.00 21.46 250 ALA A C 1
ATOM 1947 O O . ALA A 1 255 ? -44.808 -34.164 19.914 1.00 20.36 250 ALA A O 1
ATOM 1949 N N . GLN A 1 256 ? -43.687 -36.069 19.484 1.00 18.54 251 GLN A N 1
ATOM 1950 C CA . GLN A 1 256 ? -44.685 -36.941 20.081 1.00 20.48 251 GLN A CA 1
ATOM 1951 C C . GLN A 1 256 ? -44.111 -37.635 21.329 1.00 24.62 251 GLN A C 1
ATOM 1952 O O . GLN A 1 256 ? -43.408 -38.644 21.211 1.00 25.52 251 GLN A O 1
ATOM 1958 N N . PRO A 1 257 ? -44.418 -37.109 22.523 1.00 21.73 252 PRO A N 1
ATOM 1959 C CA . PRO A 1 257 ? -45.247 -35.934 22.762 1.00 20.40 252 PRO A CA 1
ATOM 1960 C C . PRO A 1 257 ? -44.369 -34.692 22.770 1.00 18.03 252 PRO A C 1
ATOM 1961 O O . PRO A 1 257 ? -43.134 -34.828 22.781 1.00 20.59 252 PRO A O 1
ATOM 1965 N N . PRO A 1 258 ? -44.986 -33.497 22.767 1.00 18.11 253 PRO A N 1
ATOM 1966 C CA . PRO A 1 258 ? -44.209 -32.255 22.648 1.00 15.92 253 PRO A CA 1
ATOM 1967 C C . PRO A 1 258 ? -43.343 -31.959 23.864 1.00 16.61 253 PRO A C 1
ATOM 1968 O O . PRO A 1 258 ? -43.633 -32.395 24.987 1.00 18.60 253 PRO A O 1
ATOM 1972 N N . PHE A 1 259 ? -42.284 -31.194 23.647 1.00 15.37 254 PHE A N 1
ATOM 1973 C CA . PHE A 1 259 ? -41.507 -30.703 24.772 1.00 18.43 254 PHE A CA 1
ATOM 1974 C C . PHE A 1 259 ? -40.901 -29.353 24.425 1.00 17.67 254 PHE A C 1
ATOM 1975 O O . PHE A 1 259 ? -40.900 -28.943 23.258 1.00 18.43 254 PHE A O 1
ATOM 1983 N N . THR A 1 260 ? -40.402 -28.662 25.441 1.00 19.55 255 THR A N 1
ATOM 1984 C CA . THR A 1 260 ? -39.674 -27.427 25.224 1.00 18.00 255 THR A CA 1
ATOM 1985 C C . THR A 1 260 ? -38.457 -27.320 26.136 1.00 20.46 255 THR A C 1
ATOM 1986 O O . THR A 1 260 ? -38.484 -27.814 27.269 1.00 18.83 255 THR A O 1
ATOM 1990 N N . TYR A 1 261 ? -37.415 -26.648 25.646 1.00 15.52 256 TYR A N 1
ATOM 1991 C CA . TYR A 1 261 ? -36.239 -26.306 26.452 1.00 21.16 256 TYR A CA 1
ATOM 1992 C C . TYR A 1 261 ? -36.345 -24.936 27.121 1.00 24.07 256 TYR A C 1
ATOM 1993 O O . TYR A 1 261 ? -35.540 -24.593 27.995 1.00 20.46 256 TYR A O 1
ATOM 2002 N N . LEU A 1 262 ? -37.340 -24.154 26.712 1.00 18.58 257 LEU A N 1
ATOM 2003 C CA . LEU A 1 262 ? -37.428 -22.763 27.130 1.00 18.22 257 LEU A CA 1
ATOM 2004 C C . LEU A 1 262 ? -38.362 -22.576 28.305 1.00 20.04 257 LEU A C 1
ATOM 2005 O O . LEU A 1 262 ? -39.394 -23.225 28.380 1.00 21.04 257 LEU A O 1
ATOM 2010 N N . VAL A 1 263 ? -38.002 -21.667 29.206 1.00 15.18 258 VAL A N 1
ATOM 2011 C CA . VAL A 1 263 ? -38.878 -21.283 30.309 1.00 18.42 258 VAL A CA 1
ATOM 2012 C C . VAL A 1 263 ? -39.200 -19.791 30.243 1.00 18.17 258 VAL A C 1
ATOM 2013 O O . VAL A 1 263 ? -38.614 -19.061 29.448 1.00 18.04 258 VAL A O 1
ATOM 2017 N N . GLN A 1 264 ? -40.142 -19.334 31.070 1.00 19.90 259 GLN A N 1
ATOM 2018 C CA . GLN A 1 264 ? -40.623 -17.961 30.953 1.00 21.29 259 GLN A CA 1
ATOM 2019 C C . GLN A 1 264 ? -39.458 -17.013 31.050 1.00 18.90 259 GLN A C 1
ATOM 2020 O O . GLN A 1 264 ? -39.418 -16.006 30.366 1.00 19.77 259 GLN A O 1
ATOM 2026 N N . GLU A 1 265 ? -38.490 -17.350 31.891 1.00 20.22 260 GLU A N 1
ATOM 2027 C CA . GLU A 1 265 ? -37.345 -16.475 32.063 1.00 20.51 260 GLU A CA 1
ATOM 2028 C C . GLU A 1 265 ? -36.570 -16.305 30.758 1.00 24.05 260 GLU A C 1
ATOM 2029 O O . GLU A 1 265 ? -35.988 -15.242 30.525 1.00 19.35 260 GLU A O 1
ATOM 2035 N N . SER A 1 266 ? -36.561 -17.356 29.927 1.00 17.93 261 SER A N 1
ATOM 2036 C CA . SER A 1 266 ? -35.898 -17.305 28.631 1.00 17.90 261 SER A CA 1
ATOM 2037 C C . SER A 1 266 ? -36.609 -16.260 27.779 1.00 18.66 261 SER A C 1
ATOM 2038 O O . SER A 1 266 ? -35.979 -15.421 27.146 1.00 17.03 261 SER A O 1
ATOM 2041 N N . TYR A 1 267 ? -37.933 -16.303 27.779 1.00 16.35 262 TYR A N 1
ATOM 2042 C CA . TYR A 1 267 ? -38.693 -15.332 26.995 1.00 19.08 262 TYR A CA 1
ATOM 2043 C C . TYR A 1 267 ? -38.484 -13.895 27.476 1.00 19.44 262 TYR A C 1
ATOM 2044 O O . TYR A 1 267 ? -38.459 -12.967 26.666 1.00 20.42 262 TYR A O 1
ATOM 2053 N N . ASP A 1 268 ? -38.324 -13.717 28.785 1.00 20.13 263 ASP A N 1
ATOM 2054 C CA . ASP A 1 268 ? -38.000 -12.404 29.346 1.00 20.77 263 ASP A CA 1
ATOM 2055 C C . ASP A 1 268 ? -36.694 -11.871 28.752 1.00 22.38 263 ASP A C 1
ATOM 2056 O O . ASP A 1 268 ? -36.596 -10.705 28.369 1.00 20.30 263 ASP A O 1
ATOM 2061 N N . ALA A 1 269 ? -35.682 -12.728 28.676 1.00 19.81 264 ALA A N 1
ATOM 2062 C CA . ALA A 1 269 ? -34.399 -12.307 28.119 1.00 20.04 264 ALA A CA 1
ATOM 2063 C C . ALA A 1 269 ? -34.519 -11.946 26.637 1.00 20.55 264 ALA A C 1
ATOM 2064 O O . ALA A 1 269 ? -33.874 -11.014 26.162 1.00 20.34 264 ALA A O 1
ATOM 2066 N N . MET A 1 270 ? -35.325 -12.707 25.909 1.00 17.76 265 MET A N 1
ATOM 2067 C CA . MET A 1 270 ? -35.556 -12.426 24.497 1.00 20.26 265 MET A CA 1
ATOM 2068 C C . MET A 1 270 ? -36.192 -11.062 24.324 1.00 19.38 265 MET A C 1
ATOM 2069 O O . MET A 1 270 ? -35.842 -10.326 23.402 1.00 21.31 265 MET A O 1
ATOM 2074 N N . ALA A 1 271 ? -37.133 -10.738 25.208 1.00 21.19 266 ALA A N 1
ATOM 2075 C CA . ALA A 1 271 ? -37.817 -9.446 25.165 1.00 23.49 266 ALA A CA 1
ATOM 2076 C C . ALA A 1 271 ? -36.813 -8.308 25.305 1.00 21.44 266 ALA A C 1
ATOM 2077 O O . ALA A 1 271 ? -36.969 -7.244 24.706 1.00 28.49 266 ALA A O 1
ATOM 2079 N N . ILE A 1 272 ? -35.779 -8.530 26.106 1.00 21.77 267 ILE A N 1
ATOM 2080 C CA . ILE A 1 272 ? -34.779 -7.497 26.324 1.00 20.01 267 ILE A CA 1
ATOM 2081 C C . ILE A 1 272 ? -33.898 -7.282 25.092 1.00 22.22 267 ILE A C 1
ATOM 2082 O O . ILE A 1 272 ? -33.474 -6.159 24.812 1.00 22.36 267 ILE A O 1
ATOM 2087 N N . VAL A 1 273 ? -33.601 -8.357 24.368 1.00 23.04 268 VAL A N 1
ATOM 2088 C CA . VAL A 1 273 ? -32.874 -8.233 23.110 1.00 21.23 268 VAL A CA 1
ATOM 2089 C C . VAL A 1 273 ? -33.666 -7.370 22.121 1.00 24.23 268 VAL A C 1
ATOM 2090 O O . VAL A 1 273 ? -33.113 -6.463 21.505 1.00 24.59 268 VAL A O 1
ATOM 2094 N N . GLU A 1 274 ? -34.960 -7.656 21.977 1.00 22.63 269 GLU A N 1
ATOM 2095 C CA . GLU A 1 274 ? -35.800 -6.875 21.070 1.00 24.24 269 GLU A CA 1
ATOM 2096 C C . GLU A 1 274 ? -35.837 -5.394 21.493 1.00 26.75 269 GLU A C 1
ATOM 2097 O O . GLU A 1 274 ? -35.817 -4.496 20.642 1.00 25.16 269 GLU A O 1
ATOM 2103 N N . GLN A 1 275 ? -35.869 -5.144 22.804 1.00 26.42 270 GLN A N 1
ATOM 2104 C CA . GLN A 1 275 ? -35.844 -3.773 23.308 1.00 28.53 270 GLN A CA 1
ATOM 2105 C C . GLN A 1 275 ? -34.535 -3.090 22.951 1.00 30.08 270 GLN A C 1
ATOM 2106 O O . GLN A 1 275 ? -34.527 -1.917 22.596 1.00 30.66 270 GLN A O 1
ATOM 2112 N N . CYS A 1 276 ? -33.430 -3.827 23.061 1.00 26.87 271 CYS A N 1
ATOM 2113 C CA . CYS A 1 276 ? -32.130 -3.323 22.643 1.00 25.82 271 CYS A CA 1
ATOM 2114 C C . CYS A 1 276 ? -32.104 -2.930 21.162 1.00 31.85 271 CYS A C 1
ATOM 2115 O O . CYS A 1 276 ? -31.540 -1.891 20.808 1.00 31.04 271 CYS A O 1
ATOM 2118 N N . ARG A 1 277 ? -32.704 -3.752 20.298 1.00 27.36 272 ARG A N 1
ATOM 2119 C CA . ARG A 1 277 ? -32.786 -3.417 18.874 1.00 29.09 272 ARG A CA 1
ATOM 2120 C C . ARG A 1 277 ? -33.572 -2.120 18.656 1.00 33.97 272 ARG A C 1
ATOM 2121 O O . ARG A 1 277 ? -33.175 -1.275 17.856 1.00 34.66 272 ARG A O 1
ATOM 2129 N N . LYS A 1 278 ? -34.671 -1.956 19.387 1.00 32.66 273 LYS A N 1
ATOM 2130 C CA . LYS A 1 278 ? -35.476 -0.740 19.276 1.00 35.31 273 LYS A CA 1
ATOM 2131 C C . LYS A 1 278 ? -34.728 0.487 19.818 1.00 35.17 273 LYS A C 1
ATOM 2132 O O . LYS A 1 278 ? -34.982 1.612 19.388 1.00 40.76 273 LYS A O 1
ATOM 2138 N N . ALA A 1 279 ? -33.800 0.266 20.746 1.00 36.56 274 ALA A N 1
ATOM 2139 C CA . ALA A 1 279 ? -32.981 1.352 21.292 1.00 36.89 274 ALA A CA 1
ATOM 2140 C C . ALA A 1 279 ? -31.633 1.455 20.594 1.00 35.44 274 ALA A C 1
ATOM 2141 O O . ALA A 1 279 ? -30.639 1.838 21.207 1.00 39.18 274 ALA A O 1
ATOM 2143 N N . ASN A 1 280 ? -31.604 1.095 19.317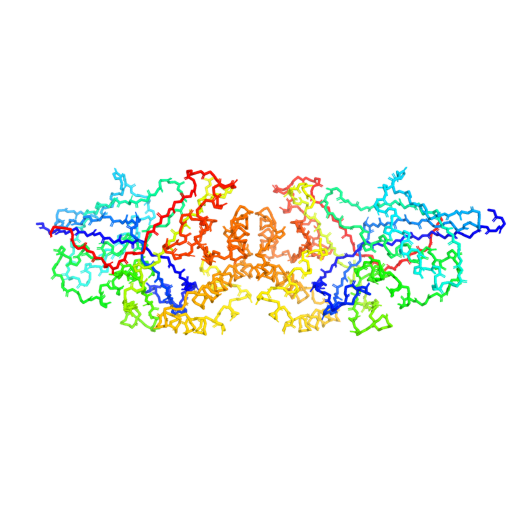 1.00 34.54 275 ASN A N 1
ATOM 2144 C CA . ASN A 1 280 ? -30.410 1.239 18.482 1.00 39.08 275 ASN A CA 1
ATOM 2145 C C . ASN A 1 280 ? -29.180 0.500 18.999 1.00 37.42 275 ASN A C 1
ATOM 2146 O O . ASN A 1 280 ? -28.046 0.956 18.826 1.00 32.07 275 ASN A O 1
ATOM 2151 N N . LEU A 1 281 ? -29.423 -0.648 19.624 1.00 33.62 276 LEU A N 1
ATOM 2152 C CA . LEU A 1 281 ? -28.361 -1.545 20.060 1.00 31.20 276 LEU A CA 1
ATOM 2153 C C . LEU A 1 281 ? -28.585 -2.906 19.423 1.00 29.02 276 LEU A C 1
ATOM 2154 O O . LEU A 1 281 ? -29.172 -3.785 20.043 1.00 28.44 276 LEU A O 1
ATOM 2159 N N . PRO A 1 282 ? -28.141 -3.076 18.174 1.00 27.66 277 PRO A N 1
ATOM 2160 C CA . PRO A 1 282 ? -28.358 -4.329 17.439 1.00 28.66 277 PRO A CA 1
ATOM 2161 C C . PRO A 1 282 ? -27.806 -5.570 18.165 1.00 25.10 277 PRO A C 1
ATOM 2162 O O . PRO A 1 282 ? -26.646 -5.594 18.573 1.00 25.52 277 PRO A O 1
ATOM 2166 N N . CYS A 1 283 ? -28.654 -6.580 18.333 1.00 26.51 278 CYS A N 1
ATOM 2167 C CA . CYS A 1 283 ? -28.238 -7.877 18.871 1.00 26.56 278 CYS A CA 1
ATOM 2168 C C . CYS A 1 283 ? -29.336 -8.903 18.601 1.00 24.14 278 CYS A C 1
ATOM 2169 O O . CYS A 1 283 ? -30.493 -8.533 18.353 1.00 19.76 278 CYS A O 1
ATOM 2172 N N . TYR A 1 284 ? -28.969 -10.183 18.643 1.00 24.18 279 TYR A N 1
ATOM 2173 C CA . TYR A 1 284 ? -29.867 -11.271 18.257 1.00 21.04 279 TYR A CA 1
ATOM 2174 C C . TYR A 1 284 ? -29.633 -12.470 19.170 1.00 20.15 279 TYR A C 1
ATOM 2175 O O . TYR A 1 284 ? -28.508 -12.690 19.617 1.00 21.62 279 TYR A O 1
ATOM 2184 N N . PHE A 1 285 ? -30.678 -13.238 19.452 1.00 19.73 280 PHE A N 1
ATOM 2185 C CA . PHE A 1 285 ? -30.528 -14.342 20.405 1.00 20.09 280 PHE A CA 1
ATOM 2186 C C . PHE A 1 285 ? -30.659 -15.735 19.783 1.00 20.95 280 PHE A C 1
ATOM 2187 O O . PHE A 1 285 ? -31.229 -15.916 18.690 1.00 20.31 280 PHE A O 1
ATOM 2195 N N . THR A 1 286 ? -30.123 -16.717 20.501 1.00 18.89 281 THR A N 1
ATOM 2196 C CA . THR A 1 286 ? -30.291 -18.116 20.155 1.00 17.24 281 THR A CA 1
ATOM 2197 C C . THR A 1 286 ? -30.268 -18.945 21.436 1.00 16.34 281 THR A C 1
ATOM 2198 O O . THR A 1 286 ? -29.743 -18.505 22.464 1.00 20.28 281 THR A O 1
ATOM 2202 N N . MET A 1 287 ? -30.857 -20.132 21.371 1.00 17.86 282 MET A N 1
ATOM 2203 C CA . MET A 1 287 ? -30.951 -21.031 22.512 1.00 18.42 282 MET A CA 1
ATOM 2204 C C . MET A 1 287 ? -30.709 -22.468 22.026 1.00 19.00 282 MET A C 1
ATOM 2205 O O . MET A 1 287 ? -31.046 -22.817 20.899 1.00 20.41 282 MET A O 1
ATOM 2210 N N . ASP A 1 288 ? -30.107 -23.292 22.881 1.00 18.33 283 ASP A N 1
ATOM 2211 C CA . ASP A 1 288 ? -29.825 -24.676 22.534 1.00 20.03 283 ASP A CA 1
ATOM 2212 C C . ASP A 1 288 ? -30.666 -25.625 23.383 1.00 23.08 283 ASP A C 1
ATOM 2213 O O . ASP A 1 288 ? -31.841 -25.358 23.604 1.00 22.45 283 ASP A O 1
ATOM 2218 N N . ALA A 1 289 ? -30.087 -26.725 23.854 1.00 22.42 284 ALA A N 1
ATOM 2219 C CA . ALA A 1 289 ? -30.876 -27.736 24.554 1.00 18.17 284 ALA A CA 1
ATOM 2220 C C . ALA A 1 289 ? -31.084 -27.377 26.025 1.00 21.67 284 ALA A C 1
ATOM 2221 O O . ALA A 1 289 ? -30.827 -28.175 26.930 1.00 23.57 284 ALA A O 1
ATOM 2223 N N . GLY A 1 290 ? -31.551 -26.153 26.256 1.00 21.59 285 GLY A N 1
ATOM 2224 C CA . GLY A 1 290 ? -31.766 -25.641 27.594 1.00 19.06 285 GLY A CA 1
ATOM 2225 C C . GLY A 1 290 ? -32.242 -24.201 27.530 1.00 21.22 285 GLY A C 1
ATOM 2226 O O . GLY A 1 290 ? -32.302 -23.616 26.452 1.00 18.69 285 GLY A O 1
ATOM 2227 N N . PRO A 1 291 ? -32.565 -23.614 28.689 1.00 22.13 286 PRO A N 1
ATOM 2228 C CA . PRO A 1 291 ? -33.204 -22.294 28.745 1.00 21.89 286 PRO A CA 1
ATOM 2229 C C . PRO A 1 291 ? -32.241 -21.115 28.652 1.00 19.52 286 PRO A C 1
ATOM 2230 O O . PRO A 1 291 ? -32.718 -19.988 28.475 1.00 16.24 286 PRO A O 1
ATOM 2234 N N . ASN A 1 292 ? -30.930 -21.338 28.773 1.00 17.32 287 ASN A N 1
ATOM 2235 C CA . ASN A 1 292 ? -29.991 -20.222 28.670 1.00 18.53 287 ASN A CA 1
ATOM 2236 C C . ASN A 1 292 ? -30.179 -19.458 27.361 1.00 17.95 287 ASN A C 1
ATOM 2237 O O . ASN A 1 292 ? -30.429 -20.056 26.306 1.00 17.77 287 ASN A O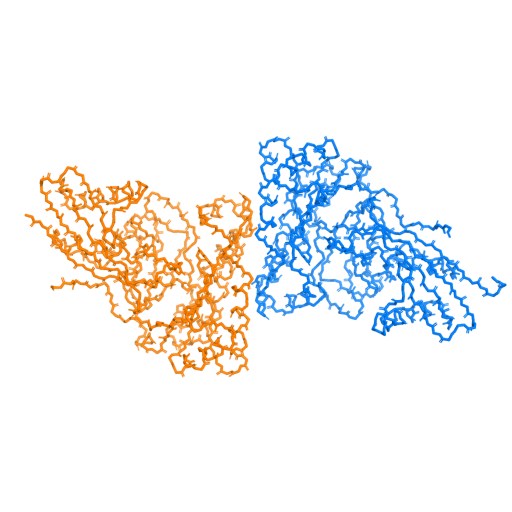 1
ATOM 2242 N N . VAL A 1 293 ? -30.042 -18.138 27.420 1.00 17.52 288 VAL A N 1
ATOM 2243 C CA . VAL A 1 293 ? -30.186 -17.335 26.211 1.00 19.80 288 VAL A CA 1
ATOM 2244 C C . VAL A 1 293 ? -28.839 -16.734 25.854 1.00 18.93 288 VAL A C 1
ATOM 2245 O O . VAL A 1 293 ? -28.187 -16.124 26.693 1.00 19.58 288 VAL A O 1
ATOM 2249 N N . LYS A 1 294 ? -28.428 -16.926 24.605 1.00 18.46 289 LYS A N 1
ATOM 2250 C CA . LYS A 1 294 ? -27.157 -16.425 24.105 1.00 21.09 289 LYS A CA 1
ATOM 2251 C C . LYS A 1 294 ? -27.387 -15.251 23.161 1.00 23.73 289 LYS A C 1
ATOM 2252 O O . LYS A 1 294 ? -28.196 -15.345 22.241 1.00 19.84 289 LYS A O 1
ATOM 2258 N N . VAL A 1 295 ? -26.654 -14.164 23.377 1.00 20.32 290 VAL A N 1
ATOM 2259 C CA . VAL A 1 295 ? -26.901 -12.925 22.652 1.00 20.67 290 VAL A CA 1
ATOM 2260 C C . VAL A 1 295 ? -25.712 -12.523 21.797 1.00 20.52 290 VAL A C 1
ATOM 2261 O O . VAL A 1 295 ? -24.700 -12.059 22.306 1.00 18.83 290 VAL A O 1
ATOM 2265 N N . LEU A 1 296 ? -25.848 -12.714 20.489 1.00 19.90 291 LEU A N 1
ATOM 2266 C CA . LEU A 1 296 ? -24.853 -12.259 19.533 1.00 19.54 291 LEU A CA 1
ATOM 2267 C C . LEU A 1 296 ? -24.908 -10.738 19.400 1.00 22.97 291 LEU A C 1
ATOM 2268 O O . LEU A 1 296 ? -25.969 -10.164 19.168 1.00 22.71 291 LEU A O 1
ATOM 2273 N N . VAL A 1 297 ? -23.763 -10.092 19.550 1.00 20.93 292 VAL A N 1
ATOM 2274 C CA . VAL A 1 297 ? -23.704 -8.637 19.574 1.00 27.07 292 VAL A CA 1
ATOM 2275 C C . VAL A 1 297 ? -22.352 -8.178 19.045 1.00 27.70 292 VAL A C 1
ATOM 2276 O O . VAL A 1 297 ? -21.364 -8.895 19.168 1.00 24.36 292 VAL A O 1
ATOM 2280 N N . GLU A 1 298 ? -22.295 -6.986 18.456 1.00 28.29 293 GLU A N 1
ATOM 2281 C CA . GLU A 1 298 ? -21.008 -6.447 18.023 1.00 26.45 293 GLU A CA 1
ATOM 2282 C C . GLU A 1 298 ? -20.217 -6.027 19.252 1.00 28.40 293 GLU A C 1
ATOM 2283 O O . GLU A 1 298 ? -20.805 -5.561 20.223 1.00 29.08 293 GLU A O 1
ATOM 2289 N N . LYS A 1 299 ? -18.895 -6.204 19.221 1.00 26.70 294 LYS A N 1
ATOM 2290 C CA . LYS A 1 299 ? -18.068 -5.956 20.406 1.00 28.59 294 LYS A CA 1
ATOM 2291 C C . LYS A 1 299 ? -18.227 -4.533 20.940 1.00 33.04 294 LYS A C 1
ATOM 2292 O O . LYS A 1 299 ? -18.242 -4.317 22.159 1.00 29.54 294 LYS A O 1
ATOM 2298 N N . LYS A 1 300 ? -18.352 -3.573 20.025 1.00 34.81 295 LYS A N 1
ATOM 2299 C CA . LYS A 1 300 ? -18.567 -2.169 20.384 1.00 35.39 295 LYS A CA 1
ATOM 2300 C C . LYS A 1 300 ? -19.852 -1.938 21.190 1.00 35.45 295 LYS A C 1
ATOM 2301 O O . LYS A 1 300 ? -19.953 -0.957 21.926 1.00 35.21 295 LYS A O 1
ATOM 2307 N N . ASN A 1 301 ? -20.828 -2.833 21.051 1.00 32.20 296 ASN A N 1
ATOM 2308 C CA . ASN A 1 301 ? -22.113 -2.687 21.739 1.00 31.65 296 ASN A CA 1
ATOM 2309 C C . ASN A 1 301 ? -22.278 -3.653 22.896 1.00 31.41 296 ASN A C 1
ATOM 2310 O O . ASN A 1 301 ? -23.256 -3.585 23.647 1.00 30.83 296 ASN A O 1
ATOM 2315 N N . LYS A 1 302 ? -21.309 -4.548 23.041 1.00 31.22 297 LYS A N 1
ATOM 2316 C CA . LYS A 1 302 ? -21.332 -5.541 24.106 1.00 28.07 297 LYS A CA 1
ATOM 2317 C C . LYS A 1 302 ? -21.666 -4.955 25.481 1.00 33.62 297 LYS A C 1
ATOM 2318 O O . LYS A 1 302 ? -22.577 -5.425 26.159 1.00 31.07 297 LYS A O 1
ATOM 2324 N N . GLN A 1 303 ? -20.925 -3.938 25.906 1.00 35.27 298 GLN A N 1
ATOM 2325 C CA . GLN A 1 303 ? -21.105 -3.408 27.256 1.00 34.87 298 GLN A CA 1
ATOM 2326 C C . GLN A 1 303 ? -22.503 -2.819 27.451 1.00 32.11 298 GLN A C 1
ATOM 2327 O O . GLN A 1 303 ? -23.144 -3.028 28.489 1.00 32.10 298 GLN A O 1
ATOM 2333 N N . ALA A 1 304 ? -22.964 -2.071 26.451 1.00 31.97 299 ALA A N 1
ATOM 2334 C CA . ALA A 1 304 ? -24.241 -1.364 26.537 1.00 29.67 299 ALA A CA 1
ATOM 2335 C C . ALA A 1 304 ? -25.406 -2.343 26.594 1.00 32.98 299 ALA A C 1
ATOM 2336 O O . ALA A 1 304 ? -26.414 -2.084 27.253 1.00 30.63 299 ALA A O 1
ATOM 2338 N N . VAL A 1 305 ? -25.273 -3.471 25.900 1.00 30.10 300 VAL A N 1
ATOM 2339 C CA . VAL A 1 305 ? -26.288 -4.519 25.960 1.00 29.66 300 VAL A CA 1
ATOM 2340 C C . VAL A 1 305 ? -26.226 -5.234 27.313 1.00 28.04 300 VAL A C 1
ATOM 2341 O O . VAL A 1 305 ? -27.261 -5.480 27.934 1.00 26.29 300 VAL A O 1
ATOM 2345 N N . MET A 1 306 ? -25.018 -5.556 27.774 1.00 27.73 301 MET A N 1
ATOM 2346 C CA . MET A 1 306 ? -24.881 -6.150 29.093 1.00 27.28 301 MET A CA 1
ATOM 2347 C C . MET A 1 306 ? -25.573 -5.324 30.167 1.00 28.66 301 MET A C 1
ATOM 2348 O O . MET A 1 306 ? -26.264 -5.864 31.006 1.00 26.32 301 MET A O 1
ATOM 2353 N N . GLU A 1 307 ? -25.386 -4.012 30.136 1.00 30.61 302 GLU A N 1
ATOM 2354 C CA . GLU A 1 307 ? -26.030 -3.142 31.135 1.00 32.29 302 GLU A CA 1
ATOM 2355 C C . GLU A 1 307 ? -27.560 -3.243 31.105 1.00 29.57 302 GLU A C 1
ATOM 2356 O O . GLU A 1 307 ? -28.197 -3.246 32.153 1.00 32.12 302 GLU A O 1
ATOM 2362 N N . GLN A 1 308 ? -28.152 -3.373 29.918 1.00 28.15 303 GLN A N 1
ATOM 2363 C CA . GLN A 1 308 ? -29.605 -3.559 29.825 1.00 27.61 303 GLN A CA 1
ATOM 2364 C C . GLN A 1 308 ? -30.011 -4.827 30.550 1.00 25.88 303 GLN A C 1
ATOM 2365 O O . GLN A 1 308 ? -31.014 -4.840 31.246 1.00 26.40 303 GLN A O 1
ATOM 2371 N N . PHE A 1 309 ? -29.209 -5.875 30.415 1.00 26.13 304 PHE A N 1
ATOM 2372 C CA . PHE A 1 309 ? -29.472 -7.115 31.136 1.00 26.82 304 PHE A CA 1
ATOM 2373 C C . PHE A 1 309 ? -29.237 -7.002 32.636 1.00 26.81 304 PHE A C 1
ATOM 2374 O O . PHE A 1 309 ? -29.963 -7.590 33.421 1.00 26.94 304 PHE A O 1
ATOM 2382 N N . LEU A 1 310 ? -28.219 -6.245 33.022 1.00 27.09 305 LEU A N 1
ATOM 2383 C CA . LEU A 1 310 ? -27.851 -6.120 34.426 1.00 27.04 305 LEU A CA 1
ATOM 2384 C C . LEU A 1 310 ? -28.904 -5.381 35.241 1.00 28.01 305 LEU A C 1
ATOM 2385 O O . LEU A 1 310 ? -28.834 -5.337 36.464 1.00 31.42 305 LEU A O 1
ATOM 2390 N N . LYS A 1 311 ? -29.891 -4.815 34.558 1.00 31.42 306 LYS A N 1
ATOM 2391 C CA . LYS A 1 311 ? -30.993 -4.151 35.246 1.00 35.05 306 LYS A CA 1
ATOM 2392 C C . LYS A 1 311 ? -32.002 -5.172 35.767 1.00 33.60 306 LYS A C 1
ATOM 2393 O O . LYS A 1 311 ? -32.670 -4.941 36.771 1.00 35.55 306 LYS A O 1
ATOM 2399 N N . VAL A 1 312 ? -32.067 -6.317 35.099 1.00 29.17 307 VAL A N 1
ATOM 2400 C CA . VAL A 1 312 ? -33.054 -7.343 35.404 1.00 29.51 307 VAL A CA 1
ATOM 2401 C C . VAL A 1 312 ? -32.434 -8.562 36.101 1.00 32.68 307 VAL A C 1
ATOM 2402 O O . VAL A 1 312 ? -33.063 -9.183 36.964 1.00 34.02 307 VAL A O 1
ATOM 2406 N N . PHE A 1 313 ? -31.203 -8.900 35.716 1.00 32.74 308 PHE A N 1
ATOM 2407 C CA . PHE A 1 313 ? -30.560 -10.143 36.135 1.00 27.89 308 PHE A CA 1
ATOM 2408 C C . PHE A 1 313 ? -29.360 -9.918 37.048 1.00 31.64 308 PHE A C 1
ATOM 2409 O O . PHE A 1 313 ? -28.672 -8.898 36.938 1.00 30.02 308 PHE A O 1
ATOM 2417 N N . ASP A 1 314 ? -29.086 -10.897 37.915 1.00 32.59 309 ASP A N 1
ATOM 2418 C CA . ASP A 1 314 ? -27.890 -10.868 38.762 1.00 34.32 309 ASP A CA 1
ATOM 2419 C C . ASP A 1 314 ? -26.638 -10.733 37.916 1.00 35.95 309 ASP A C 1
ATOM 2420 O O . ASP A 1 314 ? -26.549 -11.313 36.836 1.00 31.00 309 ASP A O 1
ATOM 2425 N N . GLU A 1 315 ? -25.668 -9.986 38.430 1.00 29.48 310 GLU A N 1
ATOM 2426 C CA . GLU A 1 315 ? -24.395 -9.769 37.759 1.00 33.45 310 GLU A CA 1
ATOM 2427 C C . GLU A 1 315 ? -23.694 -11.082 37.435 1.00 33.94 310 GLU A C 1
ATOM 2428 O O . GLU A 1 315 ? -22.967 -11.191 36.446 1.00 27.01 310 GLU A O 1
ATOM 2434 N N . SER A 1 316 ? -23.917 -12.085 38.269 1.00 33.65 311 SER A N 1
ATOM 2435 C CA . SER A 1 316 ? -23.229 -13.353 38.101 1.00 35.80 311 SER A CA 1
ATOM 2436 C C . SER A 1 316 ? -23.795 -14.153 36.929 1.00 34.24 311 SER A C 1
ATOM 2437 O O . SER A 1 316 ? -23.168 -15.102 36.453 1.00 29.34 311 SER A O 1
ATOM 2440 N N . LYS A 1 317 ? -24.981 -13.760 36.476 1.00 33.15 312 LYS A N 1
ATOM 2441 C CA . LYS A 1 317 ? -25.692 -14.487 35.431 1.00 28.10 312 LYS A CA 1
ATOM 2442 C C . LYS A 1 317 ? -25.458 -13.903 34.041 1.00 27.50 312 LYS A C 1
ATOM 2443 O O . LYS A 1 317 ? -25.961 -14.437 33.058 1.00 26.13 312 LYS A O 1
ATOM 2449 N N . ILE A 1 318 ? -24.732 -12.794 33.956 1.00 28.23 313 ILE A N 1
ATOM 2450 C CA . ILE A 1 318 ? -24.436 -12.187 32.657 1.00 27.55 313 ILE A CA 1
ATOM 2451 C C . ILE A 1 318 ? -22.956 -12.343 32.337 1.00 29.42 313 ILE A C 1
ATOM 2452 O O . ILE A 1 318 ? -22.120 -11.613 32.869 1.00 33.16 313 ILE A O 1
ATOM 2457 N N . ILE A 1 319 ? -22.645 -13.293 31.461 1.00 28.59 314 ILE A N 1
ATOM 2458 C CA . ILE A 1 319 ? -21.267 -13.648 31.153 1.00 23.33 314 ILE A CA 1
ATOM 2459 C C . ILE A 1 319 ? -20.979 -13.479 29.666 1.00 22.25 314 ILE A C 1
ATOM 2460 O O . ILE A 1 319 ? -21.593 -14.141 28.835 1.00 23.45 314 ILE A O 1
ATOM 2465 N N . ALA A 1 320 ? -20.037 -12.607 29.328 1.00 21.78 315 ALA A N 1
ATOM 2466 C CA . ALA A 1 320 ? -19.758 -12.335 27.926 1.00 23.46 315 ALA A CA 1
ATOM 2467 C C . ALA A 1 320 ? -18.474 -13.030 27.487 1.00 25.36 315 ALA A C 1
ATOM 2468 O O . ALA A 1 320 ? -17.570 -13.246 28.294 1.00 24.99 315 ALA A O 1
ATOM 2470 N N . SER A 1 321 ? -18.402 -13.379 26.208 1.00 22.48 316 SER A N 1
ATOM 2471 C CA . SER A 1 321 ? -17.168 -13.893 25.633 1.00 23.41 316 SER A CA 1
ATOM 2472 C C . SER A 1 321 ? -16.944 -13.296 24.259 1.00 23.58 316 SER A C 1
ATOM 2473 O O . SER A 1 321 ? -17.897 -13.061 23.521 1.00 23.48 316 SER A O 1
ATOM 2476 N N . ASP A 1 322 ? -15.687 -13.052 23.907 1.00 22.59 317 ASP A N 1
ATOM 2477 C CA . ASP A 1 322 ? -15.369 -12.676 22.532 1.00 24.87 317 ASP A CA 1
ATOM 2478 C C . ASP A 1 322 ? -15.285 -13.936 21.684 1.00 22.35 317 ASP A C 1
ATOM 2479 O O . ASP A 1 322 ? -15.428 -15.049 22.205 1.00 23.69 317 ASP A O 1
ATOM 2484 N N . ILE A 1 323 ? -15.097 -13.765 20.376 1.00 26.53 318 ILE A N 1
ATOM 2485 C CA . ILE A 1 323 ? -14.936 -14.895 19.463 1.00 22.71 318 ILE A CA 1
ATOM 2486 C C . ILE A 1 323 ? -13.457 -15.012 19.075 1.00 26.32 318 ILE A C 1
ATOM 2487 O O . ILE A 1 323 ? -12.839 -14.035 18.658 1.00 25.52 318 ILE A O 1
ATOM 2492 N N . ILE A 1 324 ? -12.898 -16.207 19.237 1.00 21.65 319 ILE A N 1
ATOM 2493 C CA . ILE A 1 324 ? -11.477 -16.436 19.027 1.00 22.35 319 ILE A CA 1
ATOM 2494 C C . ILE A 1 324 ? -11.214 -16.747 17.554 1.00 23.36 319 ILE A C 1
ATOM 2495 O O . ILE A 1 324 ? -12.060 -17.319 16.883 1.00 22.26 319 ILE A O 1
ATOM 2500 N N . SER A 1 325 ? -10.047 -16.346 17.057 1.00 22.37 320 SER A N 1
ATOM 2501 C CA . SER A 1 325 ? -9.721 -16.465 15.636 1.00 21.85 320 SER A CA 1
ATOM 2502 C C . SER A 1 325 ? -9.020 -17.784 15.309 1.00 23.64 320 SER A C 1
ATOM 2503 O O . SER A 1 325 ? -9.224 -18.363 14.244 1.00 25.50 320 SER A O 1
ATOM 2506 N N . SER A 1 326 ? -8.199 -18.251 16.242 1.00 24.93 321 SER A N 1
ATOM 2507 C CA . SER A 1 326 ? -7.414 -19.476 16.061 1.00 22.60 321 SER A CA 1
ATOM 2508 C C . SER A 1 326 ? -8.190 -20.742 16.443 1.00 22.85 321 SER A C 1
ATOM 2509 O O . SER A 1 326 ? -9.200 -20.676 17.142 1.00 23.12 321 SER A O 1
ATOM 2512 N N . GLY A 1 327 ? -7.701 -21.894 15.993 1.00 21.62 322 GLY A N 1
ATOM 2513 C CA . GLY A 1 327 ? -8.357 -23.160 16.258 1.00 21.07 322 GLY A CA 1
ATOM 2514 C C . GLY A 1 327 ? -7.685 -23.942 17.373 1.00 16.69 322 GLY A C 1
ATOM 2515 O O . GLY A 1 327 ? -6.974 -23.368 18.198 1.00 20.62 322 GLY A O 1
ATOM 2516 N N . VAL A 1 328 ? -7.936 -25.247 17.415 1.00 16.60 323 VAL A N 1
ATOM 2517 C CA . VAL A 1 328 ? -7.423 -26.069 18.502 1.00 17.53 323 VAL A CA 1
ATOM 2518 C C . VAL A 1 328 ? -5.900 -25.922 18.616 1.00 23.10 323 VAL A C 1
ATOM 2519 O O . VAL A 1 328 ? -5.204 -25.737 17.615 1.00 18.91 323 VAL A O 1
ATOM 2523 N N . GLU A 1 329 ? -5.384 -25.993 19.838 1.00 22.49 324 GLU A N 1
ATOM 2524 C CA . GLU A 1 329 ? -3.964 -25.745 20.059 1.00 22.11 324 GLU A CA 1
ATOM 2525 C C . GLU A 1 329 ? -3.317 -26.821 20.901 1.00 23.75 324 GLU A C 1
ATOM 2526 O O . GLU A 1 329 ? -3.936 -27.369 21.805 1.00 19.30 324 GLU A O 1
ATOM 2532 N N . ILE A 1 330 ? -2.057 -27.111 20.596 1.00 22.17 325 ILE A N 1
ATOM 2533 C CA . ILE A 1 330 ? -1.244 -28.036 21.388 1.00 22.58 325 ILE A CA 1
ATOM 2534 C C . ILE A 1 330 ? -0.495 -27.254 22.461 1.00 19.24 325 ILE A C 1
ATOM 2535 O O . ILE A 1 330 ? 0.201 -26.279 22.153 1.00 17.87 325 ILE A O 1
ATOM 2540 N N . ILE A 1 331 ? -0.642 -27.681 23.712 1.00 16.53 326 ILE A N 1
ATOM 2541 C CA . ILE A 1 331 ? -0.066 -26.979 24.859 1.00 17.98 326 ILE A CA 1
ATOM 2542 C C . ILE A 1 331 ? 0.744 -27.902 25.756 1.00 19.69 326 ILE A C 1
ATOM 2543 O O . ILE A 1 331 ? 0.810 -29.102 25.521 1.00 20.51 326 ILE A O 1
ATOM 2548 N N . LYS A 1 332 ? 1.330 -27.323 26.798 1.00 19.76 327 LYS A N 1
ATOM 2549 C CA . LYS A 1 332 ? 2.152 -28.063 27.751 1.00 22.48 327 LYS A CA 1
ATOM 2550 C C . LYS A 1 332 ? 1.301 -28.722 28.838 1.00 23.04 327 LYS A C 1
ATOM 2551 O O . LYS A 1 332 ? 1.464 -29.903 29.114 1.00 32.05 327 LYS A O 1
ATOM 2557 N N . VAL B 1 7 ? -90.113 -0.528 30.102 1.00 43.66 2 VAL B N 1
ATOM 2558 C CA . VAL B 1 7 ? -88.845 -1.251 30.153 1.00 43.77 2 VAL B CA 1
ATOM 2559 C C . VAL B 1 7 ? -88.849 -2.531 29.307 1.00 44.86 2 VAL B C 1
ATOM 2560 O O . VAL B 1 7 ? -89.846 -3.255 29.257 1.00 45.25 2 VAL B O 1
ATOM 2564 N N . LYS B 1 8 ? -87.727 -2.799 28.643 1.00 40.71 3 LYS B N 1
ATOM 2565 C CA . LYS B 1 8 ? -87.581 -3.994 27.820 1.00 36.83 3 LYS B CA 1
ATOM 2566 C C . LYS B 1 8 ? -86.472 -4.877 28.365 1.00 32.23 3 LYS B C 1
ATOM 2567 O O . LYS B 1 8 ? -85.369 -4.397 28.636 1.00 36.42 3 LYS B O 1
ATOM 2573 N N . SER B 1 9 ? -86.759 -6.164 28.535 1.00 36.05 4 SER B N 1
ATOM 2574 C CA . SER B 1 9 ? -85.774 -7.072 29.118 1.00 32.99 4 SER B CA 1
ATOM 2575 C C . SER B 1 9 ? -85.853 -8.480 28.538 1.00 32.39 4 SER B C 1
ATOM 2576 O O . SER B 1 9 ? -86.884 -8.900 28.008 1.00 29.37 4 SER B O 1
ATOM 2579 N N . GLY B 1 10 ? -84.747 -9.206 28.650 1.00 27.26 5 GLY B N 1
ATOM 2580 C CA . GLY B 1 10 ? -84.690 -10.573 28.183 1.00 26.38 5 GLY B CA 1
ATOM 2581 C C . GLY B 1 10 ? -83.531 -11.281 28.848 1.00 24.78 5 GLY B C 1
ATOM 2582 O O . GLY B 1 10 ? -82.581 -10.642 29.294 1.00 24.30 5 GLY B O 1
ATOM 2583 N N . LYS B 1 11 ? -83.600 -12.600 28.917 1.00 22.76 6 LYS B N 1
ATOM 2584 C CA . LYS B 1 11 ? -82.512 -13.345 29.524 1.00 25.25 6 LYS B CA 1
ATOM 2585 C C . LYS B 1 11 ? -82.182 -14.553 28.665 1.00 22.98 6 LYS B C 1
ATOM 2586 O O . LYS B 1 11 ? -83.074 -15.157 28.059 1.00 21.73 6 LYS B O 1
ATOM 2592 N N . ALA B 1 12 ? -80.898 -14.893 28.606 1.00 20.73 7 ALA B N 1
ATOM 2593 C CA . ALA B 1 12 ? -80.451 -15.999 27.778 1.00 18.61 7 ALA B CA 1
ATOM 2594 C C . ALA B 1 12 ? -79.227 -16.686 28.380 1.00 20.63 7 ALA B C 1
ATOM 2595 O O . ALA B 1 12 ? -78.453 -16.063 29.121 1.00 17.32 7 ALA B O 1
ATOM 2597 N N . ARG B 1 13 ? -79.065 -17.964 28.053 1.00 18.85 8 ARG B N 1
ATOM 2598 C CA . ARG B 1 13 ? -77.917 -18.760 28.480 1.00 17.71 8 ARG B CA 1
ATOM 2599 C C . ARG B 1 13 ? -77.116 -19.249 27.257 1.00 17.50 8 ARG B C 1
ATOM 2600 O O . ARG B 1 13 ? -77.677 -19.849 26.341 1.00 18.08 8 ARG B O 1
ATOM 2608 N N . ALA B 1 14 ? -75.807 -19.003 27.253 1.00 15.74 9 ALA B N 1
ATOM 2609 C CA . ALA B 1 14 ? -74.947 -19.481 26.179 1.00 14.96 9 ALA B CA 1
ATOM 2610 C C . ALA B 1 14 ? -73.802 -20.256 26.802 1.00 17.62 9 ALA B C 1
ATOM 2611 O O . ALA B 1 14 ? -73.305 -19.884 27.871 1.00 19.50 9 ALA B O 1
ATOM 2613 N N . HIS B 1 15 ? -73.396 -21.341 26.154 1.00 15.09 10 HIS B N 1
ATOM 2614 C CA . HIS B 1 15 ? -72.287 -22.156 26.662 1.00 15.83 10 HIS B CA 1
ATOM 2615 C C . HIS B 1 15 ? -70.961 -21.847 25.985 1.00 17.03 10 HIS B C 1
ATOM 2616 O O . HIS B 1 15 ? -70.919 -21.461 24.817 1.00 16.25 10 HIS B O 1
ATOM 2623 N N . THR B 1 16 ? -69.869 -22.055 26.713 1.00 15.64 11 THR B N 1
ATOM 2624 C CA . THR B 1 16 ? -68.545 -21.849 26.144 1.00 15.72 11 THR B CA 1
ATOM 2625 C C . THR B 1 16 ? -68.307 -22.858 25.030 1.00 16.29 11 THR B C 1
ATOM 2626 O O . THR B 1 16 ? -68.951 -23.897 24.968 1.00 16.20 11 THR B O 1
ATOM 2630 N N . ASN B 1 17 ? -67.391 -22.538 24.131 1.00 15.88 12 ASN B N 1
ATOM 2631 C CA . ASN B 1 17 ? -66.973 -23.495 23.132 1.00 14.25 12 ASN B CA 1
ATOM 2632 C C . ASN B 1 17 ? -65.457 -23.504 23.053 1.00 17.31 12 ASN B C 1
ATOM 2633 O O . ASN B 1 17 ? -64.801 -22.491 23.342 1.00 18.77 12 ASN B O 1
ATOM 2638 N N . ILE B 1 18 ? -64.904 -24.652 22.678 1.00 13.72 13 ILE B N 1
ATOM 2639 C CA . ILE B 1 18 ? -63.466 -24.781 22.495 1.00 16.32 13 ILE B CA 1
ATOM 2640 C C . ILE B 1 18 ? -63.142 -25.037 21.026 1.00 15.68 13 ILE B C 1
ATOM 2641 O O . ILE B 1 18 ? -63.685 -25.957 20.405 1.00 15.76 13 ILE B O 1
ATOM 2646 N N . ALA B 1 19 ? -62.265 -24.212 20.470 1.00 15.96 14 ALA B N 1
ATOM 2647 C CA . ALA B 1 19 ? -61.871 -24.366 19.076 1.00 16.46 14 ALA B CA 1
ATOM 2648 C C . ALA B 1 19 ? -60.951 -25.562 18.921 1.00 16.10 14 ALA B C 1
ATOM 2649 O O . ALA B 1 19 ? -59.962 -25.686 19.652 1.00 17.39 14 ALA B O 1
ATOM 2651 N N . LEU B 1 20 ? -61.292 -26.441 17.973 1.00 14.06 15 LEU B N 1
ATOM 2652 C CA . LEU B 1 20 ? -60.476 -27.605 17.633 1.00 16.85 15 LEU B CA 1
ATOM 2653 C C . LEU B 1 20 ? -59.574 -27.240 16.451 1.00 17.90 15 LEU B C 1
ATOM 2654 O O . LEU B 1 20 ? -58.393 -27.586 16.436 1.00 18.56 15 LEU B O 1
ATOM 2659 N N . ILE B 1 21 ? -60.135 -26.538 15.466 1.00 13.10 16 ILE B N 1
ATOM 2660 C CA . ILE B 1 21 ? -59.342 -25.802 14.480 1.00 15.42 16 ILE B CA 1
ATOM 2661 C C . ILE B 1 21 ? -59.332 -24.321 14.876 1.00 17.91 16 ILE B C 1
ATOM 2662 O O . ILE B 1 21 ? -60.373 -23.664 14.880 1.00 18.04 16 ILE B O 1
ATOM 2667 N N . LYS B 1 22 ? -58.158 -23.806 15.222 1.00 16.75 17 LYS B N 1
ATOM 2668 C CA . LYS B 1 22 ? -58.064 -22.529 15.932 1.00 13.65 17 LYS B CA 1
ATOM 2669 C C . LYS B 1 22 ? -58.442 -21.307 15.118 1.00 15.69 17 LYS B C 1
ATOM 2670 O O . LYS B 1 22 ? -58.109 -21.190 13.947 1.00 16.27 17 LYS B O 1
ATOM 2676 N N . TYR B 1 23 ? -59.130 -20.387 15.781 1.00 20.19 18 TYR B N 1
ATOM 2677 C CA . TYR B 1 23 ? -59.197 -18.995 15.361 1.00 17.64 18 TYR B CA 1
ATOM 2678 C C . TYR B 1 23 ? -57.953 -18.334 15.926 1.00 18.00 18 TYR B C 1
ATOM 2679 O O . TYR B 1 23 ? -57.756 -18.296 17.143 1.00 17.22 18 TYR B O 1
ATOM 2688 N N . TRP B 1 24 ? -57.083 -17.844 15.043 1.00 20.20 19 TRP B N 1
ATOM 2689 C CA . TRP B 1 24 ? -55.834 -17.221 15.468 1.00 20.16 19 TRP B CA 1
ATOM 2690 C C . TRP B 1 24 ? -55.363 -16.224 14.410 1.00 22.24 19 TRP B C 1
ATOM 2691 O O . TRP B 1 24 ? -54.751 -16.606 13.411 1.00 19.48 19 TRP B O 1
ATOM 2702 N N . GLY B 1 25 ? -55.677 -14.947 14.635 1.00 21.61 20 GLY B N 1
ATOM 2703 C CA . GLY B 1 25 ? -55.375 -13.893 13.687 1.00 19.95 20 GLY B CA 1
ATOM 2704 C C . GLY B 1 25 ? -56.617 -13.279 13.057 1.00 18.89 20 GLY B C 1
ATOM 2705 O O . GLY B 1 25 ? -57.501 -13.987 12.580 1.00 18.60 20 GLY B O 1
ATOM 2706 N N . LYS B 1 26 ? -56.666 -11.951 13.051 1.00 19.55 21 LYS B N 1
ATOM 2707 C CA . LYS B 1 26 ? -57.752 -11.204 12.417 1.00 21.21 21 LYS B CA 1
ATOM 2708 C C . LYS B 1 26 ? -57.310 -10.572 11.093 1.00 19.78 21 LYS B C 1
ATOM 2709 O O . LYS B 1 26 ? -56.189 -10.075 10.976 1.00 21.88 21 LYS B O 1
ATOM 2715 N N . ALA B 1 27 ? -58.200 -10.591 10.108 1.00 23.25 22 ALA B N 1
ATOM 2716 C CA . ALA B 1 27 ? -58.010 -9.839 8.872 1.00 20.05 22 ALA B CA 1
ATOM 2717 C C . ALA B 1 27 ? -58.435 -8.398 9.126 1.00 26.80 22 ALA B C 1
ATOM 2718 O O . ALA B 1 27 ? -57.810 -7.456 8.644 1.00 28.43 22 ALA B O 1
ATOM 2720 N N . ASP B 1 28 ? -59.507 -8.242 9.900 1.00 26.59 23 ASP B N 1
ATOM 2721 C CA . ASP B 1 28 ? -60.017 -6.925 10.247 1.00 25.72 23 ASP B CA 1
ATOM 2722 C C . ASP B 1 28 ? -60.334 -6.815 11.730 1.00 26.34 23 ASP B C 1
ATOM 2723 O O . ASP B 1 28 ? -61.190 -7.540 12.238 1.00 24.41 23 ASP B O 1
ATOM 2728 N N . GLU B 1 29 ? -59.665 -5.884 12.407 1.00 26.42 24 GLU B N 1
ATOM 2729 C CA . GLU B 1 29 ? -59.852 -5.664 13.837 1.00 29.08 24 GLU B CA 1
ATOM 2730 C C . GLU B 1 29 ? -61.213 -5.058 14.191 1.00 31.39 24 GLU B C 1
ATOM 2731 O O . GLU B 1 29 ? -61.824 -5.440 15.190 1.00 29.74 24 GLU B O 1
ATOM 2737 N N . THR B 1 30 ? -61.675 -4.114 13.375 1.00 32.51 25 THR B N 1
ATOM 2738 C CA . THR B 1 30 ? -62.894 -3.364 13.664 1.00 28.29 25 THR B CA 1
ATOM 2739 C C . THR B 1 30 ? -64.142 -4.246 13.699 1.00 30.56 25 THR B C 1
ATOM 2740 O O . THR B 1 30 ? -64.952 -4.157 14.625 1.00 31.71 25 THR B O 1
ATOM 2744 N N . TYR B 1 31 ? -64.299 -5.089 12.688 1.00 23.59 26 TYR B N 1
ATOM 2745 C CA . TYR B 1 31 ? -65.481 -5.937 12.575 1.00 26.65 26 TYR B CA 1
ATOM 2746 C C . TYR B 1 31 ? -65.244 -7.377 13.027 1.00 25.95 26 TYR B C 1
ATOM 2747 O O . TYR B 1 31 ? -66.156 -8.205 12.962 1.00 26.76 26 TYR B O 1
ATOM 2756 N N . ILE B 1 32 ? -64.022 -7.656 13.479 1.00 23.78 27 ILE B N 1
ATOM 2757 C CA . ILE B 1 32 ? -63.622 -9.003 13.894 1.00 23.70 27 ILE B CA 1
ATOM 2758 C C . ILE B 1 32 ? -63.887 -10.037 12.793 1.00 20.04 27 ILE B C 1
ATOM 2759 O O . ILE B 1 32 ? -64.741 -10.923 12.929 1.00 21.30 27 ILE B O 1
ATOM 2764 N N . ILE B 1 33 ? -63.162 -9.887 11.685 1.00 19.17 28 ILE B N 1
ATOM 2765 C CA . ILE B 1 33 ? -63.160 -10.847 10.592 1.00 18.65 28 ILE B CA 1
ATOM 2766 C C . ILE B 1 33 ? -61.838 -11.591 10.702 1.00 19.90 28 ILE B C 1
ATOM 2767 O O . ILE B 1 33 ? -60.799 -10.957 10.793 1.00 19.14 28 ILE B O 1
ATOM 2772 N N . PRO B 1 34 ? -61.884 -12.928 10.688 1.00 16.47 29 PRO B N 1
ATOM 2773 C CA . PRO B 1 34 ? -60.686 -13.738 10.962 1.00 19.86 29 PRO B CA 1
ATOM 2774 C C . PRO B 1 34 ? -59.844 -13.991 9.720 1.00 18.29 29 PRO B C 1
ATOM 2775 O O . PRO B 1 34 ? -60.313 -13.804 8.600 1.00 18.55 29 PRO B O 1
ATOM 2779 N N . MET B 1 35 ? -58.604 -14.430 9.918 1.00 18.41 30 MET B N 1
ATOM 2780 C CA . MET B 1 35 ? -57.751 -14.816 8.804 1.00 17.69 30 MET B CA 1
ATOM 2781 C C . MET B 1 35 ? -58.128 -16.184 8.259 1.00 16.51 30 MET B C 1
ATOM 2782 O O . MET B 1 35 ? -57.819 -16.501 7.116 1.00 18.69 30 MET B O 1
ATOM 2787 N N . ASN B 1 36 ? -58.810 -16.996 9.061 1.00 16.19 31 ASN B N 1
ATOM 2788 C CA . ASN B 1 36 ? -59.184 -18.326 8.607 1.00 19.82 31 ASN B CA 1
ATOM 2789 C C . ASN B 1 36 ? -60.458 -18.819 9.284 1.00 18.46 31 ASN B C 1
ATOM 2790 O O . ASN B 1 36 ? -60.862 -18.289 10.310 1.00 18.65 31 ASN B O 1
ATOM 2795 N N . ASN B 1 37 ? -61.080 -19.838 8.716 1.00 17.31 32 ASN B N 1
ATOM 2796 C CA . ASN B 1 37 ? -62.212 -20.478 9.366 1.00 17.65 32 ASN B CA 1
ATOM 2797 C C . ASN B 1 37 ? -61.792 -21.239 10.622 1.00 22.46 32 ASN B C 1
ATOM 2798 O O . ASN B 1 37 ? -60.653 -21.700 10.740 1.00 19.58 32 ASN B O 1
ATOM 2803 N N . SER B 1 38 ? -62.724 -21.394 11.551 1.00 19.15 33 SER B N 1
ATOM 2804 C CA . SER B 1 38 ? -62.450 -22.167 12.749 1.00 18.00 33 SER B CA 1
ATOM 2805 C C . SER B 1 38 ? -63.581 -23.166 13.016 1.00 20.98 33 SER B C 1
ATOM 2806 O O . SER B 1 38 ? -64.697 -22.994 12.526 1.00 20.30 33 SER B O 1
ATOM 2809 N N . LEU B 1 39 ? -63.273 -24.218 13.771 1.00 18.14 34 LEU B N 1
ATOM 2810 C CA . LEU B 1 39 ? -64.216 -25.290 14.066 1.00 20.07 34 LEU B CA 1
ATOM 2811 C C . LEU B 1 39 ? -64.143 -25.593 15.564 1.00 19.44 34 LEU B C 1
ATOM 2812 O O . LEU B 1 39 ? -63.050 -25.757 16.115 1.00 17.42 34 LEU B O 1
ATOM 2817 N N . SER B 1 40 ? -65.295 -25.646 16.228 1.00 18.82 35 SER B N 1
ATOM 2818 C CA . SER B 1 40 ? -65.321 -25.814 17.682 1.00 17.22 35 SER B CA 1
ATOM 2819 C C . SER B 1 40 ? -66.381 -26.799 18.141 1.00 16.54 35 SER B C 1
ATOM 2820 O O . SER B 1 40 ? -67.268 -27.163 17.371 1.00 16.35 35 SER B O 1
ATOM 2823 N N . VAL B 1 41 ? -66.275 -27.238 19.396 1.00 16.11 36 VAL B N 1
ATOM 2824 C CA . VAL B 1 41 ? -67.344 -27.972 20.066 1.00 17.72 36 VAL B CA 1
ATOM 2825 C C . VAL B 1 41 ? -67.869 -27.162 21.264 1.00 17.07 36 VAL B C 1
ATOM 2826 O O . VAL B 1 41 ? -67.099 -26.554 21.991 1.00 16.40 36 VAL B O 1
ATOM 2830 N N . THR B 1 42 ? -69.183 -27.156 21.466 1.00 15.75 37 THR B N 1
ATOM 2831 C CA . THR B 1 42 ? -69.777 -26.374 22.552 1.00 15.87 37 THR B CA 1
ATOM 2832 C C . THR B 1 42 ? -69.936 -27.238 23.794 1.00 16.36 37 THR B C 1
ATOM 2833 O O . THR B 1 42 ? -70.323 -28.413 23.699 1.00 17.44 37 THR B O 1
ATOM 2837 N N . LEU B 1 43 ? -69.613 -26.673 24.957 1.00 15.87 38 LEU B N 1
ATOM 2838 C CA . LEU B 1 43 ? -69.512 -27.461 26.185 1.00 17.55 38 LEU B CA 1
ATOM 2839 C C . LEU B 1 43 ? -70.736 -27.345 27.085 1.00 19.46 38 LEU B C 1
ATOM 2840 O O . LEU B 1 43 ? -71.241 -26.252 27.324 1.00 19.70 38 LEU B O 1
ATOM 2845 N N . ASP B 1 44 ? -71.175 -28.489 27.604 1.00 17.26 39 ASP B N 1
ATOM 2846 C CA . ASP B 1 44 ? -72.324 -28.597 28.508 1.00 20.15 39 ASP B CA 1
ATOM 2847 C C . ASP B 1 44 ? -72.131 -27.896 29.862 1.00 22.01 39 ASP B C 1
ATOM 2848 O O . ASP B 1 44 ? -73.057 -27.293 30.392 1.00 22.07 39 ASP B O 1
ATOM 2853 N N . ARG B 1 45 ? -70.927 -27.997 30.419 1.00 18.31 40 ARG B N 1
ATOM 2854 C CA . ARG B 1 45 ? -70.713 -27.709 31.837 1.00 19.49 40 ARG B CA 1
ATOM 2855 C C . ARG B 1 45 ? -70.436 -26.233 32.139 1.00 18.40 40 ARG B C 1
ATOM 2856 O O . ARG B 1 45 ? -70.667 -25.768 33.257 1.00 18.61 40 ARG B O 1
ATOM 2864 N N . PHE B 1 46 ? -69.952 -25.491 31.149 1.00 17.00 41 PHE B N 1
ATOM 2865 C CA . PHE B 1 46 ? -69.518 -24.118 31.399 1.00 18.87 41 PHE B CA 1
ATOM 2866 C C . PHE B 1 46 ? -70.348 -23.126 30.583 1.00 19.73 41 PHE B C 1
ATOM 2867 O O . PHE B 1 46 ? -70.455 -23.260 29.368 1.00 16.47 41 PHE B O 1
ATOM 2875 N N . TYR B 1 47 ? -70.935 -22.138 31.245 1.00 16.85 42 TYR B N 1
ATOM 2876 C CA . TYR B 1 47 ? -71.829 -21.237 30.547 1.00 19.40 42 TYR B CA 1
ATOM 2877 C C . TYR B 1 47 ? -72.006 -19.884 31.220 1.00 20.91 42 TYR B C 1
ATOM 2878 O O . TYR B 1 47 ? -71.585 -19.667 32.359 1.00 20.66 42 TYR B O 1
ATOM 2887 N N . THR B 1 48 ? -72.641 -18.979 30.488 1.00 20.74 43 THR B N 1
ATOM 2888 C CA . THR B 1 48 ? -72.993 -17.668 30.993 1.00 19.96 43 THR B CA 1
ATOM 2889 C C . THR B 1 48 ? -74.498 -17.432 30.880 1.00 18.84 43 THR B C 1
ATOM 2890 O O . THR B 1 48 ? -75.105 -17.751 29.862 1.00 20.18 43 THR B O 1
ATOM 2894 N N . GLU B 1 49 ? -75.099 -16.920 31.952 1.00 21.04 44 GLU B N 1
ATOM 2895 C CA . GLU B 1 49 ? -76.494 -16.492 31.926 1.00 19.79 44 GLU B CA 1
ATOM 2896 C C . GLU B 1 49 ? -76.505 -14.982 32.045 1.00 24.73 44 GLU B C 1
ATOM 2897 O O . GLU B 1 49 ? -75.833 -14.409 32.910 1.00 24.11 44 GLU B O 1
ATOM 2903 N N . THR B 1 50 ? -77.251 -14.335 31.159 1.00 22.22 45 THR B N 1
ATOM 2904 C CA . THR B 1 50 ? -77.246 -12.887 31.083 1.00 23.00 45 THR B CA 1
ATOM 2905 C C . THR B 1 50 ? -78.654 -12.347 30.967 1.00 24.51 45 THR B C 1
ATOM 2906 O O . THR B 1 50 ? -79.414 -12.738 30.071 1.00 21.79 45 THR B O 1
ATOM 2910 N N . LYS B 1 51 ? -78.998 -11.456 31.886 1.00 24.40 46 LYS B N 1
ATOM 2911 C CA . LYS B 1 51 ? -80.236 -10.708 31.787 1.00 24.53 46 LYS B CA 1
ATOM 2912 C C . LYS B 1 51 ? -79.893 -9.287 31.369 1.00 24.63 46 LYS B C 1
ATOM 2913 O O . LYS B 1 51 ? -78.987 -8.673 31.922 1.00 26.89 46 LYS B O 1
ATOM 2919 N N . VAL B 1 52 ? -80.619 -8.767 30.390 1.00 26.39 47 VAL B N 1
ATOM 2920 C CA . VAL B 1 52 ? -80.420 -7.393 29.950 1.00 28.49 47 VAL B CA 1
ATOM 2921 C C . VAL B 1 52 ? -81.724 -6.624 30.144 1.00 30.01 47 VAL B C 1
ATOM 2922 O O . VAL B 1 52 ? -82.808 -7.151 29.886 1.00 28.54 47 VAL B O 1
ATOM 2926 N N . THR B 1 53 ? -81.613 -5.388 30.619 1.00 32.10 48 THR B N 1
ATOM 2927 C CA . THR B 1 53 ? -82.781 -4.545 30.857 1.00 33.64 48 THR B CA 1
ATOM 2928 C C . THR B 1 53 ? -82.570 -3.143 30.293 1.00 36.03 48 THR B C 1
ATOM 2929 O O . THR B 1 53 ? -81.698 -2.405 30.762 1.00 34.78 48 THR B O 1
ATOM 2933 N N . PHE B 1 54 ? -83.361 -2.790 29.281 1.00 34.27 49 PHE B N 1
ATOM 2934 C CA . PHE B 1 54 ? -83.291 -1.467 28.657 1.00 39.41 49 PHE B CA 1
ATOM 2935 C C . PHE B 1 54 ? -84.292 -0.498 29.289 1.00 37.71 49 PHE B C 1
ATOM 2936 O O . PHE B 1 54 ? -85.507 -0.647 29.124 1.00 39.49 49 PHE B O 1
ATOM 2944 N N . ASP B 1 55 ? -83.773 0.499 29.997 1.00 41.60 50 ASP B N 1
ATOM 2945 C CA . ASP B 1 55 ? -84.612 1.483 30.675 1.00 45.50 50 ASP B CA 1
ATOM 2946 C C . ASP B 1 55 ? -84.269 2.891 30.191 1.00 45.30 50 ASP B C 1
ATOM 2947 O O . ASP B 1 55 ? -83.112 3.310 30.281 1.00 43.25 50 ASP B O 1
ATOM 2952 N N . PRO B 1 56 ? -85.281 3.628 29.677 1.00 48.64 51 PRO B N 1
ATOM 2953 C CA . PRO B 1 56 ? -85.079 4.997 29.171 1.00 49.70 51 PRO B CA 1
ATOM 2954 C C . PRO B 1 56 ? -84.463 5.909 30.223 1.00 46.52 51 PRO B C 1
ATOM 2955 O O . PRO B 1 56 ? -83.879 6.937 29.887 1.00 50.41 51 PRO B O 1
ATOM 2959 N N . ASP B 1 57 ? -84.586 5.511 31.483 1.00 45.08 52 ASP B N 1
ATOM 2960 C CA . ASP B 1 57 ? -84.028 6.248 32.612 1.00 52.43 52 ASP B CA 1
ATOM 2961 C C . ASP B 1 57 ? -82.489 6.233 32.635 1.00 56.16 52 ASP B C 1
ATOM 2962 O O . ASP B 1 57 ? -81.853 7.229 32.993 1.00 55.77 52 ASP B O 1
ATOM 2967 N N . PHE B 1 58 ? -81.899 5.102 32.251 1.00 49.00 53 PHE B N 1
ATOM 2968 C CA . PHE B 1 58 ? -80.449 4.918 32.326 1.00 49.00 53 PHE B CA 1
ATOM 2969 C C . PHE B 1 58 ? -79.662 5.904 31.448 1.00 49.92 53 PHE B C 1
ATOM 2970 O O . PHE B 1 58 ? -80.002 6.135 30.284 1.00 44.89 53 PHE B O 1
ATOM 2978 N N . THR B 1 59 ? -78.598 6.470 32.014 1.00 50.22 54 THR B N 1
ATOM 2979 C CA . THR B 1 59 ? -77.737 7.397 31.284 1.00 51.93 54 THR B CA 1
ATOM 2980 C C . THR B 1 59 ? -76.593 6.677 30.577 1.00 51.60 54 THR B C 1
ATOM 2981 O O . THR B 1 59 ? -76.094 7.149 29.556 1.00 52.20 54 THR B O 1
ATOM 2985 N N . GLU B 1 60 ? -76.172 5.545 31.133 1.00 46.06 55 GLU B N 1
ATOM 2986 C CA . GLU B 1 60 ? -75.065 4.779 30.572 1.00 49.95 55 GLU B CA 1
ATOM 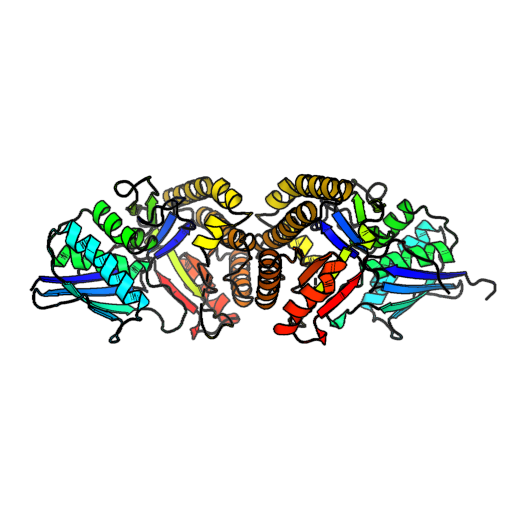2987 C C . GLU B 1 60 ? -75.253 3.282 30.808 1.00 48.44 55 GLU B C 1
ATOM 2988 O O . GLU B 1 60 ? -75.942 2.874 31.743 1.00 46.83 55 GLU B O 1
ATOM 2994 N N . ASP B 1 61 ? -74.634 2.468 29.958 1.00 46.55 56 ASP B N 1
ATOM 2995 C CA . ASP B 1 61 ? -74.740 1.018 30.078 1.00 44.26 56 ASP B CA 1
ATOM 2996 C C . ASP B 1 61 ? -74.013 0.520 31.319 1.00 45.19 56 ASP B C 1
ATOM 2997 O O . ASP B 1 61 ? -72.905 0.961 31.630 1.00 44.38 56 ASP B O 1
ATOM 3002 N N . CYS B 1 62 ? -74.645 -0.409 32.022 1.00 43.49 57 CYS B N 1
ATOM 3003 C CA . CYS B 1 62 ? -74.096 -0.928 33.260 1.00 48.05 57 CYS B CA 1
ATOM 3004 C C . CYS B 1 62 ? -73.899 -2.440 33.166 1.00 44.78 57 CYS B C 1
ATOM 3005 O O . CYS B 1 62 ? -74.825 -3.175 32.839 1.00 40.78 57 CYS B O 1
ATOM 3008 N N . LEU B 1 63 ? -72.687 -2.910 33.438 1.00 49.51 58 LEU B N 1
ATOM 3009 C CA . LEU B 1 63 ? -72.477 -4.349 33.531 1.00 46.57 58 LEU B CA 1
ATOM 3010 C C . LEU B 1 63 ? -72.130 -4.802 34.949 1.00 48.96 58 LEU B C 1
ATOM 3011 O O . LEU B 1 63 ? -71.127 -4.380 35.524 1.00 51.74 58 LEU B O 1
ATOM 3016 N N . ILE B 1 64 ? -72.975 -5.665 35.500 1.00 43.02 59 ILE B N 1
ATOM 3017 C CA . ILE B 1 64 ? -72.687 -6.320 36.767 1.00 42.98 59 ILE B CA 1
ATOM 3018 C C . ILE B 1 64 ? -72.496 -7.822 36.555 1.00 37.96 59 ILE B C 1
ATOM 3019 O O . ILE B 1 64 ? -73.427 -8.541 36.200 1.00 38.02 59 ILE B O 1
ATOM 3024 N N . LEU B 1 65 ? -71.271 -8.279 36.783 1.00 40.23 60 LEU B N 1
ATOM 3025 C CA . LEU B 1 65 ? -70.891 -9.655 36.527 1.00 38.24 60 LEU B CA 1
ATOM 3026 C C . LEU B 1 65 ? -70.654 -10.399 37.840 1.00 39.92 60 LEU B C 1
ATOM 3027 O O . LEU B 1 65 ? -69.856 -9.964 38.673 1.00 41.63 60 LEU B O 1
ATOM 3032 N N . ASN B 1 66 ? -71.341 -11.523 38.022 1.00 38.23 61 ASN B N 1
ATOM 3033 C CA . ASN B 1 66 ? -71.218 -12.300 39.252 1.00 33.24 61 ASN B CA 1
ATOM 3034 C C . ASN B 1 66 ? -71.413 -11.423 40.488 1.00 43.31 61 ASN B C 1
ATOM 3035 O O . ASN B 1 66 ? -70.748 -11.617 41.507 1.00 41.15 61 ASN B O 1
ATOM 3040 N N . GLY B 1 67 ? -72.306 -10.444 40.383 1.00 39.94 62 GLY B N 1
ATOM 3041 C CA . GLY B 1 67 ? -72.646 -9.587 41.504 1.00 45.05 62 GLY B CA 1
ATOM 3042 C C . GLY B 1 67 ? -71.729 -8.398 41.732 1.00 48.02 62 GLY B C 1
ATOM 3043 O O . GLY B 1 67 ? -71.919 -7.649 42.685 1.00 58.02 62 GLY B O 1
ATOM 3044 N N . ASN B 1 68 ? -70.738 -8.211 40.866 1.00 47.51 63 ASN B N 1
ATOM 3045 C CA . ASN B 1 68 ? -69.775 -7.125 41.045 1.00 51.26 63 ASN B CA 1
ATOM 3046 C C . ASN B 1 68 ? -69.551 -6.318 39.770 1.00 53.94 63 ASN B C 1
ATOM 3047 O O . ASN B 1 68 ? -69.649 -6.854 38.669 1.00 50.42 63 ASN B O 1
ATOM 3052 N N . GLU B 1 69 ? -69.250 -5.029 39.923 1.00 57.98 64 GLU B N 1
ATOM 3053 C CA . GLU B 1 69 ? -68.981 -4.159 38.778 1.00 58.61 64 GLU B CA 1
ATOM 3054 C C . GLU B 1 69 ? -67.756 -4.631 38.001 1.00 61.14 64 GLU B C 1
ATOM 3055 O O . GLU B 1 69 ? -66.875 -5.293 38.554 1.00 63.49 64 GLU B O 1
ATOM 3061 N N . VAL B 1 70 ? -67.701 -4.284 36.720 1.00 62.30 65 VAL B N 1
ATOM 3062 C CA . VAL B 1 70 ? -66.593 -4.698 35.861 1.00 60.62 65 VAL B CA 1
ATOM 3063 C C . VAL B 1 70 ? -65.509 -3.620 35.774 1.00 65.30 65 VAL B C 1
ATOM 3064 O O . VAL B 1 70 ? -65.764 -2.443 36.057 1.00 62.51 65 VAL B O 1
ATOM 3068 N N . ASN B 1 71 ? -64.302 -4.024 35.380 1.00 63.11 66 ASN B N 1
ATOM 3069 C CA . ASN B 1 71 ? -63.179 -3.088 35.284 1.00 64.61 66 ASN B CA 1
ATOM 3070 C C . ASN B 1 71 ? -63.434 -1.984 34.255 1.00 63.54 66 ASN B C 1
ATOM 3071 O O . ASN B 1 71 ? -64.282 -2.126 33.377 1.00 64.18 66 ASN B O 1
ATOM 3076 N N . ALA B 1 72 ? -62.703 -0.882 34.375 1.00 63.95 67 ALA B N 1
ATOM 3077 C CA . ALA B 1 72 ? -62.915 0.274 33.508 1.00 64.86 67 ALA B CA 1
ATOM 3078 C C . ALA B 1 72 ? -62.859 -0.086 32.024 1.00 63.96 67 ALA B C 1
ATOM 3079 O O . ALA B 1 72 ? -63.628 0.442 31.218 1.00 60.62 67 ALA B O 1
ATOM 3081 N N . LYS B 1 73 ? -61.941 -0.984 31.675 1.00 63.77 68 LYS B N 1
ATOM 3082 C CA . LYS B 1 73 ? -61.725 -1.385 30.287 1.00 62.35 68 LYS B CA 1
ATOM 3083 C C . LYS B 1 73 ? -62.910 -2.171 29.733 1.00 63.30 68 LYS B C 1
ATOM 3084 O O . LYS B 1 73 ? -63.257 -2.048 28.555 1.00 58.93 68 LYS B O 1
ATOM 3090 N N . GLU B 1 74 ? -63.527 -2.977 30.592 1.00 63.90 69 GLU B N 1
ATOM 3091 C CA . GLU B 1 74 ? -64.669 -3.793 30.202 1.00 63.55 69 GLU B CA 1
ATOM 3092 C C . GLU B 1 74 ? -65.899 -2.922 29.979 1.00 58.70 69 GLU B C 1
ATOM 3093 O O . GLU B 1 74 ? -66.675 -3.156 29.051 1.00 54.89 69 GLU B O 1
ATOM 3099 N N . LYS B 1 75 ? -66.078 -1.916 30.830 1.00 56.40 70 LYS B N 1
ATOM 3100 C CA . LYS B 1 75 ? -67.197 -0.999 30.665 1.00 54.81 70 LYS B CA 1
ATOM 3101 C C . LYS B 1 75 ? -67.152 -0.360 29.287 1.00 54.04 70 LYS B C 1
ATOM 3102 O O . LYS B 1 75 ? -68.164 -0.280 28.593 1.00 49.08 70 LYS B O 1
ATOM 3108 N N . GLU B 1 76 ? -65.968 0.097 28.894 1.00 54.68 71 GLU B N 1
ATOM 3109 C CA . GLU B 1 76 ? -65.785 0.719 27.592 1.00 51.67 71 GLU B CA 1
ATOM 3110 C C . GLU B 1 76 ? -66.148 -0.269 26.483 1.00 52.12 71 GLU B C 1
ATOM 3111 O O . GLU B 1 76 ? -66.813 0.093 25.511 1.00 46.47 71 GLU B O 1
ATOM 3117 N N . LYS B 1 77 ? -65.724 -1.521 26.638 1.00 53.16 72 LYS B N 1
ATOM 3118 C CA . LYS B 1 77 ? -66.037 -2.551 25.653 1.00 47.63 72 LYS B CA 1
ATOM 3119 C C . LYS B 1 77 ? -67.546 -2.768 25.566 1.00 43.29 72 LYS B C 1
ATOM 3120 O O . LYS B 1 77 ? -68.123 -2.773 24.479 1.00 37.37 72 LYS B O 1
ATOM 3126 N N . ILE B 1 78 ? -68.186 -2.934 26.718 1.00 44.90 73 ILE B N 1
ATOM 3127 C CA . ILE B 1 78 ? -69.632 -3.115 26.764 1.00 39.16 73 ILE B CA 1
ATOM 3128 C C . ILE B 1 78 ? -70.370 -1.937 26.141 1.00 40.58 73 ILE B C 1
ATOM 3129 O O . ILE B 1 78 ? -71.322 -2.123 25.380 1.00 36.56 73 ILE B O 1
ATOM 3134 N N . GLN B 1 79 ? -69.928 -0.725 26.454 1.00 39.74 74 GLN B N 1
ATOM 3135 C CA . GLN B 1 79 ? -70.600 0.463 25.943 1.00 42.34 74 GLN B CA 1
ATOM 3136 C C . GLN B 1 79 ? -70.516 0.519 24.422 1.00 38.39 74 GLN B C 1
ATOM 3137 O O . GLN B 1 79 ? -71.499 0.836 23.749 1.00 36.48 74 GLN B O 1
ATOM 3143 N N . ASN B 1 80 ? -69.359 0.156 23.878 1.00 39.28 75 ASN B N 1
ATOM 3144 C CA . ASN B 1 80 ? -69.193 0.104 22.427 1.00 37.82 75 ASN B CA 1
ATOM 3145 C C . ASN B 1 80 ? -70.027 -1.000 21.796 1.00 37.98 75 ASN B C 1
ATOM 3146 O O . ASN B 1 80 ? -70.674 -0.792 20.771 1.00 31.51 75 ASN B O 1
ATOM 3151 N N . TYR B 1 81 ? -70.027 -2.173 22.421 1.00 32.80 76 TYR B N 1
ATOM 3152 C CA . TYR B 1 81 ? -70.807 -3.274 21.895 1.00 30.47 76 TYR B CA 1
ATOM 3153 C C . TYR B 1 81 ? -72.282 -2.909 21.888 1.00 28.44 76 TYR B C 1
ATOM 3154 O O . TYR B 1 81 ? -72.994 -3.168 20.916 1.00 28.74 76 TYR B O 1
ATOM 3163 N N . MET B 1 82 ? -72.743 -2.305 22.978 1.00 31.63 77 MET B N 1
ATOM 3164 C CA . MET B 1 82 ? -74.153 -1.929 23.083 1.00 30.92 77 MET B CA 1
ATOM 3165 C C . MET B 1 82 ? -74.582 -0.901 22.028 1.00 30.39 77 MET B C 1
ATOM 3166 O O . MET B 1 82 ? -75.734 -0.903 21.601 1.00 32.94 77 MET B O 1
ATOM 3171 N N . ASN B 1 83 ? -73.662 -0.039 21.598 1.00 33.41 78 ASN B N 1
ATOM 3172 C CA . ASN B 1 83 ? -73.950 0.880 20.491 1.00 36.35 78 ASN B CA 1
ATOM 3173 C C . ASN B 1 83 ? -74.324 0.147 19.206 1.00 35.27 78 ASN B C 1
ATOM 3174 O O . ASN B 1 83 ? -75.196 0.589 18.452 1.00 33.45 78 ASN B O 1
ATOM 3179 N N . ILE B 1 84 ? -73.658 -0.976 18.956 1.00 30.68 79 ILE B N 1
ATOM 3180 C CA . ILE B 1 84 ? -73.981 -1.794 17.794 1.00 30.59 79 ILE B CA 1
ATOM 3181 C C . ILE B 1 84 ? -75.404 -2.298 17.918 1.00 31.66 79 ILE B C 1
ATOM 3182 O O . ILE B 1 84 ? -76.150 -2.349 16.939 1.00 31.42 79 ILE B O 1
ATOM 3187 N N . VAL B 1 85 ? -75.774 -2.682 19.136 1.00 30.19 80 VAL B N 1
ATOM 3188 C CA . VAL B 1 85 ? -77.103 -3.206 19.381 1.00 30.41 80 VAL B CA 1
ATOM 3189 C C . VAL B 1 85 ? -78.136 -2.098 19.185 1.00 30.94 80 VAL B C 1
ATOM 3190 O O . VAL B 1 85 ? -79.150 -2.305 18.524 1.00 32.58 80 VAL B O 1
ATOM 3194 N N . ARG B 1 86 ? -77.865 -0.925 19.748 1.00 31.27 81 ARG B N 1
ATOM 3195 C CA . ARG B 1 86 ? -78.771 0.210 19.590 1.00 35.49 81 ARG B CA 1
ATOM 3196 C C . ARG B 1 86 ? -78.938 0.567 18.118 1.00 36.52 81 ARG B C 1
ATOM 3197 O O . ARG B 1 86 ? -80.035 0.887 17.666 1.00 37.84 81 ARG B O 1
ATOM 3205 N N . ASP B 1 87 ? -77.840 0.500 17.373 1.00 37.97 82 ASP B N 1
ATOM 3206 C CA . ASP B 1 87 ? -77.861 0.840 15.959 1.00 38.21 82 ASP B CA 1
ATOM 3207 C C . ASP B 1 87 ? -78.694 -0.159 15.176 1.00 38.10 82 ASP B C 1
ATOM 3208 O O . ASP B 1 87 ? -79.474 0.218 14.305 1.00 38.99 82 ASP B O 1
ATOM 3213 N N . LEU B 1 88 ? -78.516 -1.436 15.489 1.00 35.55 83 LEU B N 1
ATOM 3214 C CA . LEU B 1 88 ? -79.253 -2.503 14.831 1.00 32.96 83 LEU B CA 1
ATOM 3215 C C . LEU B 1 88 ? -80.727 -2.461 15.214 1.00 37.25 83 LEU B C 1
ATOM 3216 O O . LEU B 1 88 ? -81.599 -2.817 14.414 1.00 39.73 83 LEU B O 1
ATOM 3221 N N . ALA B 1 89 ? -81.003 -2.035 16.444 1.00 36.09 84 ALA B N 1
ATOM 3222 C CA . ALA B 1 89 ? -82.374 -1.993 16.951 1.00 37.35 84 ALA B CA 1
ATOM 3223 C C . ALA B 1 89 ? -83.058 -0.683 16.565 1.00 39.15 84 ALA B C 1
ATOM 3224 O O . ALA B 1 89 ? -84.277 -0.633 16.395 1.00 40.95 84 ALA B O 1
ATOM 3226 N N . GLY B 1 90 ? -82.260 0.371 16.423 1.00 40.39 85 GLY B N 1
ATOM 3227 C CA . GLY B 1 90 ? -82.775 1.678 16.062 1.00 43.02 85 GLY B CA 1
ATOM 3228 C C . GLY B 1 90 ? -83.375 2.396 17.253 1.00 42.35 85 GLY B C 1
ATOM 3229 O O . GLY B 1 90 ? -84.473 2.941 17.163 1.00 43.70 85 GLY B O 1
ATOM 3230 N N . ASN B 1 91 ? -82.662 2.377 18.377 1.00 36.67 86 ASN B N 1
ATOM 3231 C CA . ASN B 1 91 ? -83.079 3.110 19.565 1.00 36.24 86 ASN B CA 1
ATOM 3232 C C . ASN B 1 91 ? -81.867 3.708 20.257 1.00 37.13 86 ASN B C 1
ATOM 3233 O O . ASN B 1 91 ? -80.745 3.554 19.784 1.00 34.37 86 ASN B O 1
ATOM 3238 N N . ARG B 1 92 ? -82.088 4.392 21.372 1.00 33.07 87 ARG B N 1
ATOM 3239 C CA . ARG B 1 92 ? -80.999 5.072 22.066 1.00 35.52 87 ARG B CA 1
ATOM 3240 C C . ARG B 1 92 ? -80.956 4.658 23.540 1.00 32.19 87 ARG B C 1
ATOM 3241 O O . ARG B 1 92 ? -80.331 5.318 24.377 1.00 29.17 87 ARG B O 1
ATOM 3249 N N . LEU B 1 93 ? -81.619 3.543 23.831 1.00 32.51 88 LEU B N 1
ATOM 3250 C CA . LEU B 1 93 ? -81.710 2.999 25.185 1.00 36.38 88 LEU B CA 1
ATOM 3251 C C . LEU B 1 93 ? -80.408 2.399 25.709 1.00 37.08 88 LEU B C 1
ATOM 3252 O O . LEU B 1 93 ? -79.754 1.607 25.024 1.00 38.30 88 LEU B O 1
ATOM 3257 N N . HIS B 1 94 ? -80.048 2.775 26.932 1.00 35.93 89 HIS B N 1
ATOM 3258 C CA . HIS B 1 94 ? -78.969 2.119 27.648 1.00 37.09 89 HIS B CA 1
ATOM 3259 C C . HIS B 1 94 ? -79.529 0.979 28.489 1.00 40.14 89 HIS B C 1
ATOM 3260 O O . HIS B 1 94 ? -80.729 0.929 28.764 1.00 39.22 89 HIS B O 1
ATOM 3267 N N . ALA B 1 95 ? -78.666 0.046 28.874 1.00 40.53 90 ALA B N 1
ATOM 3268 C CA . ALA B 1 95 ? -79.145 -1.165 29.526 1.00 40.90 90 ALA B CA 1
ATOM 3269 C C . ALA B 1 95 ? -78.296 -1.543 30.710 1.00 39.64 90 ALA B C 1
ATOM 3270 O O . ALA B 1 95 ? -77.086 -1.329 30.716 1.00 41.19 90 ALA B O 1
ATOM 3272 N N . ARG B 1 96 ? -78.949 -2.084 31.727 1.00 39.25 91 ARG B N 1
ATOM 3273 C CA . ARG B 1 96 ? -78.240 -2.728 32.806 1.00 41.14 91 ARG B CA 1
ATOM 3274 C C . ARG B 1 96 ? -78.132 -4.191 32.432 1.00 36.72 91 ARG B C 1
ATOM 3275 O O . ARG B 1 96 ? -79.114 -4.821 32.052 1.00 31.22 91 ARG B O 1
ATOM 3283 N N . ILE B 1 97 ? -76.925 -4.718 32.544 1.00 34.54 92 ILE B N 1
ATOM 3284 C CA . ILE B 1 97 ? -76.635 -6.080 32.157 1.00 36.88 92 ILE B CA 1
ATOM 3285 C C . ILE B 1 97 ? -76.192 -6.848 33.394 1.00 35.91 92 ILE B C 1
ATOM 3286 O O . ILE B 1 97 ? -75.229 -6.461 34.051 1.00 38.36 92 ILE B O 1
ATOM 3291 N N . GLU B 1 98 ? -76.908 -7.920 33.720 1.00 33.59 93 GLU B N 1
ATOM 3292 C CA . GLU B 1 98 ? -76.565 -8.761 34.864 1.00 32.57 93 GLU B CA 1
ATOM 3293 C C . GLU B 1 98 ? -76.194 -10.167 34.404 1.00 30.55 93 GLU B C 1
ATOM 3294 O O . GLU B 1 98 ? -77.062 -10.979 34.088 1.00 29.92 93 GLU B O 1
ATOM 3300 N N . SER B 1 99 ? -74.898 -10.448 34.374 1.00 35.05 94 SER B N 1
ATOM 3301 C CA . SER B 1 99 ? -74.410 -11.743 33.917 1.00 29.67 94 SER B CA 1
ATOM 3302 C C . SER B 1 99 ? -73.770 -12.532 35.034 1.00 34.47 94 SER B C 1
ATOM 3303 O O . SER B 1 99 ? -73.184 -11.975 35.963 1.00 31.21 94 SER B O 1
ATOM 3306 N N . GLU B 1 100 ? -73.899 -13.844 34.925 1.00 30.81 95 GLU B N 1
ATOM 3307 C CA . GLU B 1 100 ? -73.292 -14.771 35.861 1.00 31.39 95 GLU B CA 1
ATOM 3308 C C . GLU B 1 100 ? -72.543 -15.817 35.041 1.00 26.95 95 GLU B C 1
ATOM 3309 O O . GLU B 1 100 ? -73.123 -16.423 34.139 1.00 26.09 95 GLU B O 1
ATOM 3315 N N . ASN B 1 101 ? -71.254 -15.992 35.329 1.00 28.96 96 ASN B N 1
ATOM 3316 C CA . ASN B 1 101 ? -70.452 -17.021 34.684 1.00 24.75 96 ASN B CA 1
ATOM 3317 C C . ASN B 1 101 ? -70.417 -18.291 35.521 1.00 28.28 96 ASN B C 1
ATOM 3318 O O . ASN B 1 101 ? -69.952 -18.280 36.660 1.00 26.07 96 ASN B O 1
ATOM 3323 N N . TYR B 1 102 ? -70.908 -19.386 34.959 1.00 22.63 97 TYR B N 1
ATOM 3324 C CA . TYR B 1 102 ? -70.857 -20.671 35.637 1.00 23.48 97 TYR B CA 1
ATOM 3325 C C . TYR B 1 102 ? -69.634 -21.441 35.134 1.00 28.05 97 TYR B C 1
ATOM 3326 O O . TYR B 1 102 ? -69.694 -22.183 34.153 1.00 21.49 97 TYR B O 1
ATOM 3335 N N . VAL B 1 103 ? -68.508 -21.191 35.796 1.00 25.69 98 VAL B N 1
ATOM 3336 C CA . VAL B 1 103 ? -67.235 -21.827 35.489 1.00 25.44 98 VAL B CA 1
ATOM 3337 C C . VAL B 1 103 ? -66.539 -22.115 36.825 1.00 29.21 98 VAL B C 1
ATOM 3338 O O . VAL B 1 103 ? -66.879 -21.512 37.840 1.00 29.37 98 VAL B O 1
ATOM 3342 N N . PRO B 1 104 ? -65.573 -23.047 36.839 1.00 30.63 99 PRO B N 1
ATOM 3343 C CA . PRO B 1 104 ? -64.770 -23.203 38.065 1.00 31.94 99 PRO B CA 1
ATOM 3344 C C . PRO B 1 104 ? -64.019 -21.905 38.362 1.00 29.00 99 PRO B C 1
ATOM 3345 O O . PRO B 1 104 ? -63.443 -21.315 37.451 1.00 31.44 99 PRO B O 1
ATOM 3349 N N . THR B 1 105 ? -64.021 -21.463 39.615 1.00 29.75 100 THR B N 1
ATOM 3350 C CA . THR B 1 105 ? -63.458 -20.157 39.959 1.00 28.67 100 THR B CA 1
ATOM 3351 C C . THR B 1 105 ? -61.929 -20.129 39.895 1.00 26.25 100 THR B C 1
ATOM 3352 O O . THR B 1 105 ? -61.251 -21.069 40.337 1.00 26.10 100 THR B O 1
ATOM 3356 N N . ALA B 1 106 ? -61.397 -19.049 39.334 1.00 23.87 101 ALA B N 1
ATOM 3357 C CA . ALA B 1 106 ? -59.960 -18.815 39.351 1.00 29.61 101 ALA B CA 1
ATOM 3358 C C . ALA B 1 106 ? -59.164 -19.985 38.776 1.00 27.67 101 ALA B C 1
ATOM 3359 O O . ALA B 1 106 ? -58.095 -20.327 39.285 1.00 28.30 101 ALA B O 1
ATOM 3361 N N . ALA B 1 107 ? -59.690 -20.580 37.707 1.00 25.70 102 ALA B N 1
ATOM 3362 C CA . ALA B 1 107 ? -59.106 -21.763 37.080 1.00 28.55 102 ALA B CA 1
ATOM 3363 C C . ALA B 1 107 ? -58.644 -21.470 35.643 1.00 29.41 102 ALA B C 1
ATOM 3364 O O . ALA B 1 107 ? -58.129 -22.347 34.950 1.00 27.39 102 ALA B O 1
ATOM 3366 N N . GLY B 1 108 ? -58.845 -20.234 35.200 1.00 24.96 103 GLY B N 1
ATOM 3367 C CA . GLY B 1 108 ? -58.268 -19.776 33.949 1.00 25.06 103 GLY B CA 1
ATOM 3368 C C . GLY B 1 108 ? -59.144 -20.007 32.736 1.00 32.32 103 GLY B C 1
ATOM 3369 O O . GLY B 1 108 ? -58.714 -19.803 31.601 1.00 33.52 103 GLY B O 1
ATOM 3370 N N . LEU B 1 109 ? -60.382 -20.426 32.968 1.00 29.28 104 LEU B N 1
ATOM 3371 C CA . LEU B 1 109 ? -61.316 -20.672 31.875 1.00 32.56 104 LEU B CA 1
ATOM 3372 C C . LEU B 1 109 ? -61.816 -19.365 31.266 1.00 35.22 104 LEU B C 1
ATOM 3373 O O . LEU B 1 109 ? -62.154 -18.425 31.985 1.00 33.57 104 LEU B O 1
ATOM 3378 N N . ALA B 1 110 ? -61.859 -19.312 29.938 1.00 32.31 105 ALA B N 1
ATOM 3379 C CA . ALA B 1 110 ? -62.340 -18.128 29.233 1.00 33.21 105 ALA B CA 1
ATOM 3380 C C . ALA B 1 110 ? -63.860 -18.028 29.313 1.00 34.68 105 ALA B C 1
ATOM 3381 O O . ALA B 1 110 ? -64.546 -19.027 29.513 1.00 37.62 105 ALA B O 1
ATOM 3383 N N . SER B 1 111 ? -64.387 -16.820 29.166 1.00 33.28 106 SER B N 1
ATOM 3384 C CA . SER B 1 111 ? -65.832 -16.630 29.197 1.00 33.56 106 SER B CA 1
ATOM 3385 C C . SER B 1 111 ? -66.317 -15.647 28.133 1.00 25.59 106 SER B C 1
ATOM 3386 O O . SER B 1 111 ? -67.497 -15.316 28.098 1.00 24.57 106 SER B O 1
ATOM 3389 N N . SER B 1 112 ? -65.422 -15.180 27.269 1.00 26.23 107 SER B N 1
ATOM 3390 C CA . SER B 1 112 ? -65.823 -14.181 26.281 1.00 25.01 107 SER B CA 1
ATOM 3391 C C . SER B 1 112 ? -66.772 -14.758 25.222 1.00 25.49 107 SER B C 1
ATOM 3392 O O . SER B 1 112 ? -67.690 -14.070 24.778 1.00 24.93 107 SER B O 1
ATOM 3395 N N . ALA B 1 113 ? -66.576 -16.015 24.825 1.00 19.40 108 ALA B N 1
ATOM 3396 C CA . ALA B 1 113 ? -67.479 -16.603 23.843 1.00 22.39 108 ALA B CA 1
ATOM 3397 C C . ALA B 1 113 ? -68.900 -16.736 24.393 1.00 19.55 108 ALA B C 1
ATOM 3398 O O . ALA B 1 113 ? -69.862 -16.362 23.726 1.00 17.84 108 ALA B O 1
ATOM 3400 N N . SER B 1 114 ? -69.030 -17.264 25.605 1.00 16.59 109 SER B N 1
ATOM 3401 C CA . SER B 1 114 ? -70.349 -17.480 26.181 1.00 18.60 109 SER B CA 1
ATOM 3402 C C . SER B 1 114 ? -70.978 -16.161 26.620 1.00 19.06 109 SER B C 1
ATOM 3403 O O . SER B 1 114 ? -72.193 -15.986 26.509 1.00 18.63 109 SER B O 1
ATOM 3406 N N . ALA B 1 115 ? -70.150 -15.233 27.101 1.00 15.52 110 ALA B N 1
ATOM 3407 C CA . ALA B 1 115 ? -70.651 -13.938 27.559 1.00 23.40 110 ALA B CA 1
ATOM 3408 C C . ALA B 1 115 ? -71.323 -13.160 26.428 1.00 19.61 110 ALA B C 1
ATOM 3409 O O . ALA B 1 115 ? -72.464 -12.697 26.553 1.00 21.46 110 ALA B O 1
ATOM 3411 N N . TYR B 1 116 ? -70.618 -13.008 25.318 1.00 20.02 111 TYR B N 1
ATOM 3412 C CA . TYR B 1 116 ? -71.176 -12.251 24.212 1.00 18.82 111 TYR B CA 1
ATOM 3413 C C . TYR B 1 116 ? -72.298 -12.958 23.448 1.00 21.13 111 TYR B C 1
ATOM 3414 O O . TYR B 1 116 ? -73.200 -12.304 22.915 1.00 20.82 111 TYR B O 1
ATOM 3423 N N . ALA B 1 117 ? -72.263 -14.284 23.397 1.00 14.97 112 ALA B N 1
ATOM 3424 C CA . ALA B 1 117 ? -73.340 -15.016 22.750 1.00 16.63 112 ALA B CA 1
ATOM 3425 C C . ALA B 1 117 ? -74.618 -14.910 23.583 1.00 20.76 112 ALA B C 1
ATOM 3426 O O . ALA B 1 117 ? -75.719 -14.734 23.042 1.00 20.08 112 ALA B O 1
ATOM 3428 N N . ALA B 1 118 ? -74.471 -15.009 24.903 1.00 17.12 113 ALA B N 1
ATOM 3429 C CA . ALA B 1 118 ? -75.613 -14.806 25.800 1.00 18.77 113 ALA B CA 1
ATOM 3430 C C . ALA B 1 118 ? -76.162 -13.372 25.710 1.00 19.36 113 ALA B C 1
ATOM 3431 O O . ALA B 1 118 ? -77.376 -13.164 25.615 1.00 17.18 113 ALA B O 1
ATOM 3433 N N . LEU B 1 119 ? -75.268 -12.386 25.719 1.00 18.41 114 LEU B N 1
ATOM 3434 C CA . LEU B 1 119 ? -75.684 -10.983 25.592 1.00 20.18 114 LEU B CA 1
ATOM 3435 C C . LEU B 1 119 ? -76.404 -10.690 24.272 1.00 19.12 114 LEU B C 1
ATOM 3436 O O . LEU B 1 119 ? -77.421 -10.000 24.249 1.00 19.75 114 LEU B O 1
ATOM 3441 N N . ALA B 1 120 ? -75.877 -11.202 23.167 1.00 17.99 115 ALA B N 1
ATOM 3442 C CA . ALA B 1 120 ? -76.526 -11.005 21.883 1.00 20.75 115 ALA B CA 1
ATOM 3443 C C . ALA B 1 120 ? -77.924 -11.606 21.891 1.00 22.65 115 ALA B C 1
ATOM 3444 O O . ALA B 1 120 ? -78.868 -10.964 21.448 1.00 19.72 115 ALA B O 1
ATOM 3446 N N . ALA B 1 121 ? -78.067 -12.836 22.382 1.00 18.51 116 ALA B N 1
ATOM 3447 C CA . ALA B 1 121 ? -79.385 -13.456 22.405 1.00 20.56 116 ALA B CA 1
ATOM 3448 C C . ALA B 1 121 ? -80.319 -12.741 23.388 1.00 20.42 116 ALA B C 1
ATOM 3449 O O . ALA B 1 121 ? -81.523 -12.613 23.142 1.00 25.37 116 ALA B O 1
ATOM 3451 N N . ALA B 1 122 ? -79.764 -12.284 24.501 1.00 19.63 117 ALA B N 1
ATOM 3452 C CA . ALA B 1 122 ? -80.574 -11.618 25.521 1.00 23.27 117 ALA B CA 1
ATOM 3453 C C . ALA B 1 122 ? -81.174 -10.354 24.925 1.00 25.89 117 ALA B C 1
ATOM 3454 O O . ALA B 1 122 ? -82.348 -10.055 25.134 1.00 26.69 117 ALA B O 1
ATOM 3456 N N . CYS B 1 123 ? -80.358 -9.623 24.170 1.00 22.39 118 CYS B N 1
ATOM 3457 C CA . CYS B 1 123 ? -80.792 -8.392 23.512 1.00 25.49 118 CYS B CA 1
ATOM 3458 C C . CYS B 1 123 ? -81.819 -8.706 22.420 1.00 25.75 118 CYS B C 1
ATOM 3459 O O . CYS B 1 123 ? -82.847 -8.029 22.310 1.00 26.54 118 CYS B O 1
ATOM 3462 N N . ASN B 1 124 ? -81.534 -9.732 21.614 1.00 25.25 119 ASN B N 1
ATOM 3463 C CA . ASN B 1 124 ? -82.475 -10.219 20.605 1.00 25.90 119 ASN B CA 1
ATOM 3464 C C . ASN B 1 124 ? -83.865 -10.430 21.175 1.00 30.11 119 ASN B C 1
ATOM 3465 O O . ASN B 1 124 ? -84.873 -10.129 20.528 1.00 30.71 119 ASN B O 1
ATOM 3470 N N . GLU B 1 125 ? -83.908 -10.990 22.381 1.00 27.59 120 GLU B N 1
ATOM 3471 C CA . GLU B 1 125 ? -85.164 -11.278 23.054 1.00 30.46 120 GLU B CA 1
ATOM 3472 C C . GLU B 1 125 ? -85.775 -9.979 23.608 1.00 28.74 120 GLU B C 1
ATOM 3473 O O . GLU B 1 125 ? -86.931 -9.658 23.338 1.00 28.54 120 GLU B O 1
ATOM 3479 N N . ALA B 1 126 ? -84.985 -9.221 24.359 1.00 27.52 121 ALA B N 1
ATOM 3480 C CA . ALA B 1 126 ? -85.465 -7.978 24.949 1.00 29.30 121 ALA B CA 1
ATOM 3481 C C . ALA B 1 126 ? -86.074 -7.030 23.912 1.00 32.14 121 ALA B C 1
ATOM 3482 O O . ALA B 1 126 ? -87.153 -6.475 24.132 1.00 34.29 121 ALA B O 1
ATOM 3484 N N . LEU B 1 127 ? -85.386 -6.843 22.790 1.00 30.56 122 LEU B N 1
ATOM 3485 C CA . LEU B 1 127 ? -85.823 -5.886 21.774 1.00 33.64 122 LEU B CA 1
ATOM 3486 C C . LEU B 1 127 ? -86.665 -6.535 20.669 1.00 31.46 122 LEU B C 1
ATOM 3487 O O . LEU B 1 127 ? -87.013 -5.886 19.681 1.00 30.83 122 LEU B O 1
ATOM 3492 N N . SER B 1 128 ? -87.000 -7.813 20.862 1.00 29.86 123 SER B N 1
ATOM 3493 C CA . SER B 1 128 ? -87.808 -8.595 19.912 1.00 28.78 123 SER B CA 1
ATOM 3494 C C . SER B 1 128 ? -87.361 -8.510 18.454 1.00 34.12 123 SER B C 1
ATOM 3495 O O . SER B 1 128 ? -88.192 -8.313 17.562 1.00 34.61 123 SER B O 1
ATOM 3498 N N . LEU B 1 129 ? -86.066 -8.680 18.198 1.00 35.32 124 LEU B N 1
ATOM 3499 C CA . LEU B 1 129 ? -85.544 -8.545 16.830 1.00 32.67 124 LEU B CA 1
ATOM 3500 C C . LEU B 1 129 ? -85.790 -9.794 15.961 1.00 28.41 124 LEU B C 1
ATOM 3501 O O . LEU B 1 129 ? -85.753 -9.730 14.736 1.00 28.91 124 LEU B O 1
ATOM 3506 N N . ASN B 1 130 ? -86.066 -10.924 16.600 1.00 30.02 125 ASN B N 1
ATOM 3507 C CA . ASN B 1 130 ? -86.281 -12.177 15.880 1.00 28.03 125 ASN B CA 1
ATOM 3508 C C . ASN B 1 130 ? -85.191 -12.446 14.837 1.00 30.59 125 ASN B C 1
ATOM 3509 O O . ASN B 1 130 ? -85.481 -12.911 13.729 1.00 27.37 125 ASN B O 1
ATOM 3514 N N . LEU B 1 131 ? -83.942 -12.145 15.201 1.00 30.13 126 LEU B N 1
ATOM 3515 C CA . LEU B 1 131 ? -82.781 -12.406 14.345 1.00 27.01 126 LEU B CA 1
ATOM 3516 C C . LEU B 1 131 ? -82.686 -13.882 13.976 1.00 25.12 126 LEU B C 1
ATOM 3517 O O . LEU B 1 131 ? -82.915 -14.755 14.809 1.00 24.37 126 LEU B O 1
ATOM 3522 N N . SER B 1 132 ? -82.351 -14.161 12.723 1.00 27.37 127 SER B N 1
ATOM 3523 C CA . SER B 1 132 ? -82.012 -15.520 12.319 1.00 23.20 127 SER B CA 1
ATOM 3524 C C . SER B 1 132 ? -80.751 -15.968 13.058 1.00 22.32 127 SER B C 1
ATOM 3525 O O . SER B 1 132 ? -80.015 -15.141 13.589 1.00 21.98 127 SER B O 1
ATOM 3528 N N . ASP B 1 133 ? -80.488 -17.274 13.060 1.00 22.82 128 ASP B N 1
ATOM 3529 C CA . ASP B 1 133 ? -79.277 -17.780 13.691 1.00 24.86 128 ASP B CA 1
ATOM 3530 C C . ASP B 1 133 ? -78.050 -17.103 13.086 1.00 18.65 128 ASP B C 1
ATOM 3531 O O . ASP B 1 133 ? -77.152 -16.680 13.804 1.00 20.52 128 ASP B O 1
ATOM 3536 N N . THR B 1 134 ? -78.033 -16.996 11.759 1.00 23.86 129 THR B N 1
ATOM 3537 C CA . THR B 1 134 ? -76.945 -16.335 11.040 1.00 19.40 129 THR B CA 1
ATOM 3538 C C . THR B 1 134 ? -76.688 -14.931 11.551 1.00 19.98 129 THR B C 1
ATOM 3539 O O . THR B 1 134 ? -75.556 -14.574 11.854 1.00 18.54 129 THR B O 1
ATOM 3543 N N . ASP B 1 135 ? -77.744 -14.136 11.670 1.00 21.96 130 ASP B N 1
ATOM 3544 C CA . ASP B 1 135 ? -77.602 -12.755 12.119 1.00 20.06 130 ASP B CA 1
ATOM 3545 C C . ASP B 1 135 ? -77.312 -12.641 13.617 1.00 18.26 130 ASP B C 1
ATOM 3546 O O . ASP B 1 135 ? -76.665 -11.699 14.061 1.00 17.40 130 ASP B O 1
ATOM 3551 N N . LEU B 1 136 ? -77.794 -13.605 14.397 1.00 19.85 131 LEU B N 1
ATOM 3552 C CA . LEU B 1 136 ? -77.480 -13.640 15.815 1.00 19.62 131 LEU B CA 1
ATOM 3553 C C . LEU B 1 136 ? -75.994 -13.935 15.971 1.00 17.52 131 LEU B C 1
ATOM 3554 O O . LEU B 1 136 ? -75.316 -13.346 16.818 1.00 19.08 131 LEU B O 1
ATOM 3559 N N . SER B 1 137 ? -75.494 -14.850 15.145 1.00 19.25 132 SER B N 1
ATOM 3560 C CA . SER B 1 137 ? -74.071 -15.196 15.160 1.00 18.72 132 SER B CA 1
ATOM 3561 C C . SER B 1 137 ? -73.245 -13.995 14.727 1.00 19.44 132 SER B C 1
ATOM 3562 O O . SER B 1 137 ? -72.200 -13.691 15.316 1.00 17.84 132 SER B O 1
ATOM 3565 N N . ARG B 1 138 ? -73.694 -13.322 13.674 1.00 16.73 133 ARG B N 1
ATOM 3566 C CA . ARG B 1 138 ? -73.054 -12.070 13.271 1.00 19.29 133 ARG B CA 1
ATOM 3567 C C . ARG B 1 138 ? -72.981 -11.043 14.417 1.00 19.87 133 ARG B C 1
ATOM 3568 O O . ARG B 1 138 ? -71.959 -10.378 14.617 1.00 17.66 133 ARG B O 1
ATOM 3576 N N . LEU B 1 139 ? -74.073 -10.892 15.162 1.00 20.95 134 LEU B N 1
ATOM 3577 C CA . LEU B 1 139 ? -74.100 -9.932 16.259 1.00 18.01 134 LEU B CA 1
ATOM 3578 C C . LEU B 1 139 ? -73.109 -10.336 17.356 1.00 18.55 134 LEU B C 1
ATOM 3579 O O . LEU B 1 139 ? -72.369 -9.504 17.901 1.00 15.53 134 LEU B O 1
ATOM 3584 N N . ALA B 1 140 ? -73.087 -11.626 17.672 1.00 21.28 135 ALA B N 1
ATOM 3585 C CA . ALA B 1 140 ? -72.175 -12.137 18.691 1.00 16.94 135 ALA B CA 1
ATOM 3586 C C . ALA B 1 140 ? -70.709 -11.910 18.288 1.00 16.49 135 ALA B C 1
ATOM 3587 O O . ALA B 1 140 ? -69.878 -11.560 19.131 1.00 19.95 135 ALA B O 1
ATOM 3589 N N . ARG B 1 141 ? -70.414 -12.088 16.997 1.00 19.12 136 ARG B N 1
ATOM 3590 C CA . ARG B 1 141 ? -69.052 -11.947 16.465 1.00 18.01 136 ARG B CA 1
ATOM 3591 C C . ARG B 1 141 ? -68.452 -10.573 16.757 1.00 19.56 136 ARG B C 1
ATOM 3592 O O . ARG B 1 141 ? -67.260 -10.456 17.023 1.00 18.09 136 ARG B O 1
ATOM 3600 N N . ARG B 1 142 ? -69.287 -9.534 16.711 1.00 19.02 137 ARG B N 1
ATOM 3601 C CA . ARG B 1 142 ? -68.816 -8.168 16.923 1.00 20.76 137 ARG B CA 1
ATOM 3602 C C . ARG B 1 142 ? -68.301 -7.937 18.347 1.00 20.97 137 ARG B C 1
ATOM 3603 O O . ARG B 1 142 ? -67.540 -6.992 18.604 1.00 21.98 137 ARG B O 1
ATOM 3611 N N . GLY B 1 143 ? -68.726 -8.781 19.284 1.00 21.23 138 GLY B N 1
ATOM 3612 C CA . GLY B 1 143 ? -68.260 -8.659 20.656 1.00 21.25 138 GLY B CA 1
ATOM 3613 C C . GLY B 1 143 ? -67.002 -9.485 20.888 1.00 22.14 138 GLY B C 1
ATOM 3614 O O . GLY B 1 143 ? -66.045 -9.031 21.521 1.00 19.93 138 GLY B O 1
ATOM 3615 N N . SER B 1 144 ? -67.016 -10.705 20.358 1.00 23.22 139 SER B N 1
ATOM 3616 C CA . SER B 1 144 ? -65.893 -11.633 20.474 1.00 21.33 139 SER B CA 1
ATOM 3617 C C . SER B 1 144 ? -65.989 -12.681 19.375 1.00 18.66 139 SER B C 1
ATOM 3618 O O . SER B 1 144 ? -67.036 -13.313 19.195 1.00 21.94 139 SER B O 1
ATOM 3621 N N . GLY B 1 145 ? -64.902 -12.883 18.644 1.00 20.62 140 GLY B N 1
ATOM 3622 C CA . GLY B 1 145 ? -64.928 -13.808 17.529 1.00 19.83 140 GLY B CA 1
ATOM 3623 C C . GLY B 1 145 ? -65.553 -15.138 17.874 1.00 20.20 140 GLY B C 1
ATOM 3624 O O . GLY B 1 145 ? -66.453 -15.606 17.189 1.00 17.27 140 GLY B O 1
ATOM 3625 N N . SER B 1 146 ? -65.073 -15.750 18.953 1.00 18.75 141 SER B N 1
ATOM 3626 C CA . SER B 1 146 ? -65.527 -17.076 19.350 1.00 17.99 141 SER B CA 1
ATOM 3627 C C . SER B 1 146 ? -66.980 -17.108 19.734 1.00 17.50 141 SER B C 1
ATOM 3628 O O . SER B 1 146 ? -67.601 -18.159 19.645 1.00 17.95 141 SER B O 1
ATOM 3631 N N . ALA B 1 147 ? -67.521 -15.968 20.165 1.00 17.82 142 ALA B N 1
ATOM 3632 C CA . ALA B 1 147 ? -68.940 -15.886 20.525 1.00 17.02 142 ALA B CA 1
ATOM 3633 C C . ALA B 1 147 ? -69.839 -16.238 19.356 1.00 16.26 142 ALA B C 1
ATOM 3634 O O . ALA B 1 147 ? -70.934 -16.754 19.552 1.00 17.58 142 ALA B O 1
ATOM 3636 N N . SER B 1 148 ? -69.385 -15.957 18.138 1.00 16.40 143 SER B N 1
ATOM 3637 C CA . SER B 1 148 ? -70.141 -16.339 16.961 1.00 15.44 143 SER B CA 1
ATOM 3638 C C . SER B 1 148 ? -70.455 -17.823 16.970 1.00 14.88 143 SER B C 1
ATOM 3639 O O . SER B 1 148 ? -71.508 -18.234 16.495 1.00 15.51 143 SER B O 1
ATOM 3642 N N . ARG B 1 149 ? -69.547 -18.632 17.511 1.00 14.75 144 ARG B N 1
ATOM 3643 C CA . ARG B 1 149 ? -69.743 -20.076 17.488 1.00 16.73 144 ARG B CA 1
ATOM 3644 C C . ARG B 1 149 ? -70.661 -20.584 18.595 1.00 17.37 144 ARG B C 1
ATOM 3645 O O . ARG B 1 149 ? -71.276 -21.637 18.438 1.00 15.67 144 ARG B O 1
ATOM 3653 N N . SER B 1 150 ? -70.766 -19.835 19.694 1.00 15.36 145 SER B N 1
ATOM 3654 C CA . SER B 1 150 ? -71.553 -20.274 20.845 1.00 13.97 145 SER B CA 1
ATOM 3655 C C . SER B 1 150 ? -73.057 -20.083 20.632 1.00 18.22 145 SER B C 1
ATOM 3656 O O . SER B 1 150 ? -73.861 -20.439 21.490 1.00 18.94 145 SER B O 1
ATOM 3659 N N . ILE B 1 151 ? -73.439 -19.517 19.493 1.00 18.88 146 ILE B N 1
ATOM 3660 C CA . ILE B 1 151 ? -74.852 -19.466 19.153 1.00 16.52 146 ILE B CA 1
ATOM 3661 C C . ILE B 1 151 ? -75.350 -20.895 18.955 1.00 17.53 146 ILE B C 1
ATOM 3662 O O . ILE B 1 151 ? -76.532 -21.170 19.118 1.00 19.21 146 ILE B O 1
ATOM 3667 N N . PHE B 1 152 ? -74.420 -21.807 18.651 1.00 17.87 147 PHE B N 1
ATOM 3668 C CA . PHE B 1 152 ? -74.735 -23.204 18.343 1.00 15.76 147 PHE B CA 1
ATOM 3669 C C . PHE B 1 152 ? -74.144 -24.213 19.319 1.00 18.33 147 PHE B C 1
ATOM 3670 O O . PHE B 1 152 ? -73.189 -23.914 20.040 1.00 17.95 147 PHE B O 1
ATOM 3678 N N . GLY B 1 153 ? -74.737 -25.402 19.342 1.00 16.08 148 GLY B N 1
ATOM 3679 C CA . GLY B 1 153 ? -74.233 -26.506 20.145 1.00 19.66 148 GLY B CA 1
ATOM 3680 C C . GLY B 1 153 ? -73.435 -27.474 19.281 1.00 18.61 148 GLY B C 1
ATOM 3681 O O . GLY B 1 153 ? -73.258 -27.242 18.087 1.00 20.45 148 GLY B O 1
ATOM 3682 N N . GLY B 1 154 ? -72.955 -28.564 19.879 1.00 18.86 149 GLY B N 1
ATOM 3683 C CA . GLY B 1 154 ? -72.245 -29.574 19.120 1.00 19.24 149 GLY B CA 1
ATOM 3684 C C . GLY B 1 154 ? -71.068 -28.988 18.361 1.00 18.90 149 GLY B C 1
ATOM 3685 O O . GLY B 1 154 ? -70.379 -28.089 18.848 1.00 17.08 149 GLY B O 1
ATOM 3686 N N . PHE B 1 155 ? -70.816 -29.515 17.163 1.00 19.31 150 PHE B N 1
ATOM 3687 C CA . PHE B 1 155 ? -69.805 -28.938 16.296 1.00 18.48 150 PHE B CA 1
ATOM 3688 C C . PHE B 1 155 ? -70.366 -27.688 15.631 1.00 20.61 150 PHE B C 1
ATOM 3689 O O . PHE B 1 155 ? -71.516 -27.668 15.190 1.00 19.45 150 PHE B O 1
ATOM 3697 N N . ALA B 1 156 ? -69.548 -26.652 15.550 1.00 16.13 151 ALA B N 1
ATOM 3698 C CA . ALA B 1 156 ? -69.929 -25.445 14.837 1.00 18.61 151 ALA B CA 1
ATOM 3699 C C . ALA B 1 156 ? -68.727 -24.936 14.090 1.00 18.03 151 ALA B C 1
ATOM 3700 O O . ALA B 1 156 ? -67.606 -25.113 14.546 1.00 18.10 151 ALA B O 1
ATOM 3702 N N . GLU B 1 157 ? -68.956 -24.318 12.932 1.00 19.29 152 GLU B N 1
ATOM 3703 C CA . GLU B 1 157 ? -67.869 -23.738 12.147 1.00 16.54 152 GLU B CA 1
ATOM 3704 C C . GLU B 1 157 ? -68.089 -22.251 11.899 1.00 17.31 152 GLU B C 1
ATOM 3705 O O . GLU B 1 157 ? -69.168 -21.843 11.471 1.00 19.96 152 GLU B O 1
ATOM 3711 N N . TRP B 1 158 ? -67.068 -21.443 12.154 1.00 18.06 153 TRP B N 1
ATOM 3712 C CA . TRP B 1 158 ? -67.114 -20.020 11.822 1.00 16.03 153 TRP B CA 1
ATOM 3713 C C . TRP B 1 158 ? -66.498 -19.804 10.433 1.00 20.30 153 TRP B C 1
ATOM 3714 O O . TRP B 1 158 ? -65.316 -20.045 10.238 1.00 18.59 153 TRP B O 1
ATOM 3725 N N . GLU B 1 159 ? -67.321 -19.381 9.474 1.00 16.67 154 GLU B N 1
ATOM 3726 C CA . GLU B 1 159 ? -66.860 -19.080 8.114 1.00 19.34 154 GLU B CA 1
ATOM 3727 C C . GLU B 1 159 ? -66.318 -17.665 8.098 1.00 19.77 154 GLU B C 1
ATOM 3728 O O . GLU B 1 159 ? -67.003 -16.732 8.521 1.00 18.14 154 GLU B O 1
ATOM 3734 N N . LYS B 1 160 ? -65.082 -17.489 7.637 1.00 14.59 155 LYS B N 1
ATOM 3735 C CA . LYS B 1 160 ? -64.428 -16.202 7.822 1.00 16.12 155 LYS B CA 1
ATOM 3736 C C . LYS B 1 160 ? -65.075 -15.077 7.010 1.00 17.97 155 LYS B C 1
ATOM 3737 O O . LYS B 1 160 ? -65.004 -13.915 7.402 1.00 20.75 155 LYS B O 1
ATOM 3743 N N . GLY B 1 161 ? -65.650 -15.431 5.860 1.00 21.94 156 GLY B N 1
ATOM 3744 C CA . GLY B 1 161 ? -66.187 -14.453 4.928 1.00 21.26 156 GLY B CA 1
ATOM 3745 C C . GLY B 1 161 ? -65.179 -13.362 4.598 1.00 22.65 156 GLY B C 1
ATOM 3746 O O . GLY B 1 161 ? -63.973 -13.587 4.658 1.00 21.94 156 GLY B O 1
ATOM 3747 N N . HIS B 1 162 ? -65.669 -12.176 4.247 1.00 20.68 157 HIS B N 1
ATOM 3748 C CA . HIS B 1 162 ? -64.792 -11.072 3.857 1.00 21.45 157 HIS B CA 1
ATOM 3749 C C . HIS B 1 162 ? -65.325 -9.723 4.327 1.00 24.12 157 HIS B C 1
ATOM 3750 O O . HIS B 1 162 ? -64.695 -8.678 4.110 1.00 21.70 157 HIS B O 1
ATOM 3757 N N . ASP B 1 163 ? -66.484 -9.742 4.977 1.00 20.04 158 ASP B N 1
ATOM 3758 C CA . ASP B 1 163 ? -67.019 -8.526 5.571 1.00 22.20 158 ASP B CA 1
ATOM 3759 C C . ASP B 1 163 ? -68.072 -8.875 6.608 1.00 21.72 158 ASP B C 1
ATOM 3760 O O . ASP B 1 163 ? -68.295 -10.055 6.899 1.00 21.51 158 ASP B O 1
ATOM 3765 N N . ASP B 1 164 ? -68.715 -7.843 7.152 1.00 25.35 159 ASP B N 1
ATOM 3766 C CA . ASP B 1 164 ? -69.662 -7.991 8.244 1.00 20.84 159 ASP B CA 1
ATOM 3767 C C . ASP B 1 164 ? -70.830 -8.907 7.906 1.00 22.36 159 ASP B C 1
ATOM 3768 O O . ASP B 1 164 ? -71.329 -9.625 8.768 1.00 21.57 159 ASP B O 1
ATOM 3773 N N . LEU B 1 165 ? -71.280 -8.879 6.655 1.00 22.88 160 LEU B N 1
ATOM 3774 C CA . LEU B 1 165 ? -72.422 -9.698 6.262 1.00 20.07 160 LEU B CA 1
ATOM 3775 C C . LEU B 1 165 ? -72.078 -11.164 6.080 1.00 22.12 160 LEU B C 1
ATOM 3776 O O . LEU B 1 165 ? -72.939 -12.017 6.250 1.00 23.01 160 LEU B O 1
ATOM 3781 N N . THR B 1 166 ? -70.829 -11.461 5.720 1.00 20.41 161 THR B N 1
ATOM 3782 C CA . THR B 1 166 ? -70.480 -12.811 5.286 1.00 19.25 161 THR B CA 1
ATOM 3783 C C . THR B 1 166 ? -69.723 -13.618 6.336 1.00 19.49 161 THR B C 1
ATOM 3784 O O . THR B 1 166 ? -69.535 -14.830 6.167 1.00 20.86 161 THR B O 1
ATOM 3788 N N . SER B 1 167 ? -69.266 -12.946 7.396 1.00 20.63 162 SER B N 1
ATOM 3789 C CA . SER B 1 167 ? -68.494 -13.608 8.447 1.00 18.78 162 SER B CA 1
ATOM 3790 C C . SER B 1 167 ? -69.400 -14.065 9.583 1.00 19.98 162 SER B C 1
ATOM 3791 O O . SER B 1 167 ? -69.904 -13.246 10.354 1.00 21.65 162 SER B O 1
ATOM 3794 N N . TYR B 1 168 ? -69.611 -15.373 9.691 1.00 18.95 163 TYR B N 1
ATOM 3795 C CA . TYR B 1 168 ? -70.495 -15.892 10.724 1.00 21.47 163 TYR B CA 1
ATOM 3796 C C . TYR B 1 168 ? -70.379 -17.405 10.873 1.00 22.15 163 TYR B C 1
ATOM 3797 O O . TYR B 1 168 ? -69.735 -18.070 10.052 1.00 22.12 163 TYR B O 1
ATOM 3806 N N . ALA B 1 169 ? -70.996 -17.938 11.921 1.00 18.28 164 ALA B N 1
ATOM 3807 C CA . ALA B 1 169 ? -70.949 -19.375 12.180 1.00 19.93 164 ALA B CA 1
ATOM 3808 C C . ALA B 1 169 ? -72.244 -20.092 11.830 1.00 21.29 164 ALA B C 1
ATOM 3809 O O . ALA B 1 169 ? -73.311 -19.474 11.687 1.00 18.96 164 ALA B O 1
ATOM 3811 N N . HIS B 1 170 ? -72.137 -21.409 11.702 1.00 14.90 165 HIS B N 1
ATOM 3812 C CA . HIS B 1 170 ? -73.305 -22.267 11.575 1.00 21.75 165 HIS B CA 1
ATOM 3813 C C . HIS B 1 170 ? -73.052 -23.555 12.336 1.00 19.00 165 HIS B C 1
ATOM 3814 O O . HIS B 1 170 ? -71.908 -23.953 12.523 1.00 20.77 165 HIS B O 1
ATOM 3821 N N . GLY B 1 171 ? -74.120 -24.216 12.762 1.00 21.74 166 GLY B N 1
ATOM 3822 C CA . GLY B 1 171 ? -73.991 -25.482 13.458 1.00 20.46 166 GLY B CA 1
ATOM 3823 C C . GLY B 1 171 ? -73.837 -26.625 12.483 1.00 24.80 166 GLY B C 1
ATOM 3824 O O . GLY B 1 171 ? -74.471 -26.647 11.430 1.00 23.36 166 GLY B O 1
ATOM 3825 N N . ILE B 1 172 ? -72.997 -27.591 12.831 1.00 22.28 167 ILE B N 1
ATOM 3826 C CA . ILE B 1 172 ? -72.781 -28.735 11.965 1.00 22.94 167 ILE B CA 1
ATOM 3827 C C . ILE B 1 172 ? -73.522 -29.928 12.518 1.00 24.36 167 ILE B C 1
ATOM 3828 O O . ILE B 1 172 ? -73.343 -30.301 13.679 1.00 22.52 167 ILE B O 1
ATOM 3833 N N . ASN B 1 173 ? -74.360 -30.528 11.682 1.00 25.11 168 ASN B N 1
ATOM 3834 C CA . ASN B 1 173 ? -75.078 -31.740 12.059 1.00 20.53 168 ASN B CA 1
ATOM 3835 C C . ASN B 1 173 ? -74.147 -32.938 11.900 1.00 24.74 168 ASN B C 1
ATOM 3836 O O . ASN B 1 173 ? -73.678 -33.217 10.800 1.00 27.07 168 ASN B O 1
ATOM 3841 N N . SER B 1 174 ? -73.860 -33.630 13.004 1.00 23.53 169 SER B N 1
ATOM 3842 C CA . SER B 1 174 ? -73.033 -34.835 12.963 1.00 23.19 169 SER B CA 1
ATOM 3843 C C . SER B 1 174 ? -73.845 -36.073 13.338 1.00 26.17 169 SER B C 1
ATOM 3844 O O . SER B 1 174 ? -73.320 -37.011 13.955 1.00 23.20 169 SER B O 1
ATOM 3847 N N . ASN B 1 175 ? -75.128 -36.072 12.977 1.00 22.88 170 ASN B N 1
ATOM 3848 C CA . ASN B 1 175 ? -76.025 -37.178 13.320 1.00 23.72 170 ASN B CA 1
ATOM 3849 C C . ASN B 1 175 ? -75.858 -37.634 14.770 1.00 27.20 170 ASN B C 1
ATOM 3850 O O . ASN B 1 175 ? -75.783 -38.830 15.067 1.00 24.54 170 ASN B O 1
ATOM 3855 N N . GLY B 1 176 ? -75.782 -36.655 15.667 1.00 20.76 171 GLY B N 1
ATOM 3856 C CA . GLY B 1 176 ? -75.712 -36.917 17.095 1.00 25.53 171 GLY B CA 1
ATOM 3857 C C . GLY B 1 176 ? -74.365 -37.372 17.627 1.00 22.72 171 GLY B C 1
ATOM 3858 O O . GLY B 1 176 ? -74.262 -37.803 18.775 1.00 25.21 171 GLY B O 1
ATOM 3859 N N . TRP B 1 177 ? -73.328 -37.284 16.805 1.00 21.45 172 TRP B N 1
ATOM 3860 C CA . TRP B 1 177 ? -72.010 -37.740 17.221 1.00 24.34 172 TRP B CA 1
ATOM 3861 C C . TRP B 1 177 ? -71.551 -37.028 18.500 1.00 25.68 172 TRP B C 1
ATOM 3862 O O . TRP B 1 177 ? -70.861 -37.614 19.338 1.00 24.17 172 TRP B O 1
ATOM 3873 N N . GLU B 1 178 ? -71.937 -35.765 18.653 1.00 21.70 173 GLU B N 1
ATOM 3874 C CA . GLU B 1 178 ? -71.531 -35.002 19.830 1.00 21.38 173 GLU B CA 1
ATOM 3875 C C . GLU B 1 178 ? -71.993 -35.652 21.142 1.00 23.91 173 GLU B C 1
ATOM 3876 O O . GLU B 1 178 ? -71.365 -35.474 22.188 1.00 22.57 173 GLU B O 1
ATOM 3882 N N . LYS B 1 179 ? -73.080 -36.412 21.092 1.00 21.33 174 LYS B N 1
ATOM 3883 C CA . LYS B 1 179 ? -73.552 -37.104 22.288 1.00 21.08 174 LYS B CA 1
ATOM 3884 C C . LYS B 1 179 ? -72.581 -38.205 22.745 1.00 23.58 174 LYS B C 1
ATOM 3885 O O . LYS B 1 179 ? -72.717 -38.739 23.845 1.00 24.05 174 LYS B O 1
ATOM 3891 N N . ASP B 1 180 ? -71.605 -38.532 21.901 1.00 23.58 175 ASP B N 1
ATOM 3892 C CA . ASP B 1 180 ? -70.652 -39.606 22.200 1.00 23.38 175 ASP B CA 1
ATOM 3893 C C . ASP B 1 180 ? -69.302 -39.099 22.693 1.00 25.35 175 ASP B C 1
ATOM 3894 O O . ASP B 1 180 ? -68.420 -39.900 23.032 1.00 23.94 175 ASP B O 1
ATOM 3899 N N . LEU B 1 181 ? -69.148 -37.778 22.739 1.00 23.50 176 LEU B N 1
ATOM 3900 C CA . LEU B 1 181 ? -67.855 -37.155 23.015 1.00 21.12 176 LEU B CA 1
ATOM 3901 C C . LEU B 1 181 ? -67.858 -36.323 24.305 1.00 22.52 176 LEU B C 1
ATOM 3902 O O . LEU B 1 181 ? -68.911 -35.862 24.783 1.00 20.77 176 LEU B O 1
ATOM 3907 N N . SER B 1 182 ? -66.669 -36.145 24.872 1.00 19.12 177 SER B N 1
ATOM 3908 C CA . SER B 1 182 ? -66.491 -35.372 26.099 1.00 17.81 177 SER B CA 1
ATOM 3909 C C . SER B 1 182 ? -65.175 -34.637 26.019 1.00 17.97 177 SER B C 1
ATOM 3910 O O . SER B 1 182 ? -64.410 -34.818 25.071 1.00 16.86 177 SER B O 1
ATOM 3913 N N . MET B 1 183 ? -64.900 -33.831 27.034 1.00 19.67 178 MET B N 1
ATOM 3914 C CA . MET B 1 183 ? -63.650 -33.088 27.091 1.00 18.11 178 MET B CA 1
ATOM 3915 C C . MET B 1 183 ? -63.238 -32.962 28.549 1.00 18.69 178 MET B C 1
ATOM 3916 O O . MET B 1 183 ? -64.024 -32.514 29.385 1.00 20.07 178 MET B O 1
ATOM 3921 N N . ILE B 1 184 ? -62.016 -33.381 28.860 1.00 15.42 179 ILE B N 1
ATOM 3922 C CA . ILE B 1 184 ? -61.495 -33.250 30.221 1.00 16.88 179 ILE B CA 1
ATOM 3923 C C . ILE B 1 184 ? -60.567 -32.046 30.281 1.00 17.63 179 ILE B C 1
ATOM 3924 O O . ILE B 1 184 ? -59.642 -31.933 29.474 1.00 17.70 179 ILE B O 1
ATOM 3929 N N . PHE B 1 185 ? -60.810 -31.145 31.223 1.00 16.04 180 PHE B N 1
ATOM 3930 C CA . PHE B 1 185 ? -59.907 -30.016 31.431 1.00 20.32 180 PHE B CA 1
ATOM 3931 C C . PHE B 1 185 ? -58.864 -30.365 32.476 1.00 18.23 180 PHE B C 1
ATOM 3932 O O . PHE B 1 185 ? -59.194 -30.873 33.548 1.00 19.38 180 PHE B O 1
ATOM 3940 N N . VAL B 1 186 ? -57.606 -30.094 32.163 1.00 18.58 181 VAL B N 1
ATOM 3941 C CA . VAL B 1 186 ? -56.564 -30.173 33.170 1.00 21.64 181 VAL B CA 1
ATOM 3942 C C . VAL B 1 186 ? -56.199 -28.749 33.559 1.00 18.99 181 VAL B C 1
ATOM 3943 O O . VAL B 1 186 ? -55.666 -27.980 32.758 1.00 19.94 181 VAL B O 1
ATOM 3947 N N . VAL B 1 187 ? -56.544 -28.397 34.789 1.00 19.77 182 VAL B N 1
ATOM 3948 C CA . VAL B 1 187 ? -56.339 -27.051 35.288 1.00 20.42 182 VAL B CA 1
ATOM 3949 C C . VAL B 1 187 ? -54.901 -26.873 35.761 1.00 21.87 182 VAL B C 1
ATOM 3950 O O . VAL B 1 187 ? -54.433 -27.566 36.661 1.00 22.44 182 VAL B O 1
ATOM 3954 N N . ILE B 1 188 ? -54.201 -25.947 35.113 1.00 20.15 183 ILE B N 1
ATOM 3955 C CA . ILE B 1 188 ? -52.778 -25.721 35.315 1.00 21.82 183 ILE B CA 1
ATOM 3956 C C . ILE B 1 188 ? -52.643 -24.212 35.438 1.00 26.71 183 ILE B C 1
ATOM 3957 O O . ILE B 1 188 ? -53.380 -23.463 34.788 1.00 26.40 183 ILE B O 1
ATOM 3962 N N . ASN B 1 189 ? -51.752 -23.737 36.294 1.00 29.10 184 ASN B N 1
ATOM 3963 C CA . ASN B 1 189 ? -51.606 -22.295 36.353 1.00 33.51 184 ASN B CA 1
ATOM 3964 C C . ASN B 1 189 ? -50.173 -21.880 36.032 1.00 32.16 184 ASN B C 1
ATOM 3965 O O . ASN B 1 189 ? -49.240 -22.693 36.147 1.00 28.88 184 ASN B O 1
ATOM 3970 N N . ASN B 1 190 ? -50.012 -20.640 35.575 1.00 32.13 185 ASN B N 1
ATOM 3971 C CA . ASN B 1 190 ? -48.684 -20.129 35.267 1.00 35.45 185 ASN B CA 1
ATOM 3972 C C . ASN B 1 190 ? -47.993 -19.574 36.508 1.00 39.29 185 ASN B C 1
ATOM 3973 O O . ASN B 1 190 ? -48.439 -19.795 37.637 1.00 36.22 185 ASN B O 1
ATOM 3978 N N . GLN B 1 191 ? -46.886 -18.875 36.300 1.00 43.11 186 GLN B N 1
ATOM 3979 C CA . GLN B 1 191 ? -46.100 -18.381 37.421 1.00 42.31 186 GLN B CA 1
ATOM 3980 C C . GLN B 1 191 ? -46.226 -16.866 37.581 1.00 43.62 186 GLN B C 1
ATOM 3981 O O . GLN B 1 191 ? -45.493 -16.248 38.358 1.00 44.78 186 GLN B O 1
ATOM 3987 N N . SER B 1 192 ? -47.162 -16.267 36.852 1.00 38.99 187 SER B N 1
ATOM 3988 C CA . SER B 1 192 ? -47.334 -14.825 36.944 1.00 40.92 187 SER B CA 1
ATOM 3989 C C . SER B 1 192 ? -48.488 -14.462 37.877 1.00 41.21 187 SER B C 1
ATOM 3990 O O . SER B 1 192 ? -49.593 -15.010 37.781 1.00 37.44 187 SER B O 1
ATOM 3993 N N . LYS B 1 193 ? -48.210 -13.540 38.792 1.00 41.51 188 LYS B N 1
ATOM 3994 C CA . LYS B 1 193 ? -49.200 -13.102 39.761 1.00 36.20 188 LYS B CA 1
ATOM 3995 C C . LYS B 1 193 ? -50.268 -12.293 39.050 1.00 38.56 188 LYS B C 1
ATOM 3996 O O . LYS B 1 193 ? -51.431 -12.269 39.468 1.00 38.78 188 LYS B O 1
ATOM 4002 N N . LYS B 1 194 ? -49.877 -11.666 37.945 1.00 39.28 189 LYS B N 1
ATOM 4003 C CA . LYS B 1 194 ? -50.766 -10.752 37.237 1.00 39.25 189 LYS B CA 1
ATOM 4004 C C . LYS B 1 194 ? -50.470 -10.669 35.737 1.00 44.10 189 LYS B C 1
ATOM 4005 O O . LYS B 1 194 ? -49.326 -10.469 35.318 1.00 44.08 189 LYS B O 1
ATOM 4011 N N . VAL B 1 195 ? -51.516 -10.814 34.932 1.00 41.08 190 VAL B N 1
ATOM 4012 C CA . VAL B 1 195 ? -51.398 -10.660 33.489 1.00 50.59 190 VAL B CA 1
ATOM 4013 C C . VAL B 1 195 ? -50.963 -9.236 33.113 1.00 48.02 190 VAL B C 1
ATOM 4014 O O . VAL B 1 195 ? -51.642 -8.260 33.457 1.00 48.72 190 VAL B O 1
ATOM 4018 N N . GLY B 1 200 ? -51.785 -11.421 22.473 1.00 38.53 195 GLY B N 1
ATOM 4019 C CA . GLY B 1 200 ? -50.911 -12.355 21.792 1.00 30.03 195 GLY B CA 1
ATOM 4020 C C . GLY B 1 200 ? -51.324 -12.575 20.345 1.00 25.84 195 GLY B C 1
ATOM 4021 O O . GLY B 1 200 ? -50.487 -12.523 19.460 1.00 24.03 195 GLY B O 1
ATOM 4022 N N . MET B 1 201 ? -52.613 -12.805 20.102 1.00 26.61 196 MET B N 1
ATOM 4023 C CA . MET B 1 201 ? -53.102 -13.075 18.750 1.00 25.30 196 MET B CA 1
ATOM 4024 C C . MET B 1 201 ? -52.747 -11.956 17.759 1.00 27.90 196 MET B C 1
ATOM 4025 O O . MET B 1 201 ? -52.373 -12.218 16.610 1.00 26.80 196 MET B O 1
ATOM 4030 N N . SER B 1 202 ? -52.881 -10.710 18.203 1.00 28.03 197 SER B N 1
ATOM 4031 C CA . SER B 1 202 ? -52.562 -9.562 17.357 1.00 28.66 197 SER B CA 1
ATOM 4032 C C . SER B 1 202 ? -51.066 -9.483 17.097 1.00 28.18 197 SER B C 1
ATOM 4033 O O . SER B 1 202 ? -50.633 -9.244 15.964 1.00 25.41 197 SER B O 1
ATOM 4036 N N . LEU B 1 203 ? -50.277 -9.670 18.151 1.00 23.87 198 LEU B N 1
ATOM 4037 C CA . LEU B 1 203 ? -48.826 -9.602 18.020 1.00 25.31 198 LEU B CA 1
ATOM 4038 C C . LEU B 1 203 ? -48.338 -10.662 17.034 1.00 20.05 198 LEU B C 1
ATOM 4039 O O . LEU B 1 203 ? -47.478 -10.411 16.190 1.00 20.97 198 LEU B O 1
ATOM 4044 N N . THR B 1 204 ? -48.913 -11.851 17.137 1.00 18.81 199 THR B N 1
ATOM 4045 C CA . THR B 1 204 ? -48.494 -12.979 16.324 1.00 19.41 199 THR B CA 1
ATOM 4046 C C . THR B 1 204 ? -48.942 -12.812 14.879 1.00 22.67 199 THR B C 1
ATOM 4047 O O . THR B 1 204 ? -48.185 -13.071 13.958 1.00 19.43 199 THR B O 1
ATOM 4051 N N . ARG B 1 205 ? -50.186 -12.393 14.681 1.00 22.32 200 ARG B N 1
ATOM 4052 C CA . ARG B 1 205 ? -50.701 -12.148 13.332 1.00 22.17 200 ARG B CA 1
ATOM 4053 C C . ARG B 1 205 ? -49.856 -11.103 12.599 1.00 21.91 200 ARG B C 1
ATOM 4054 O O . ARG B 1 205 ? -49.551 -11.244 11.405 1.00 25.02 200 ARG B O 1
ATOM 4062 N N . ASP B 1 206 ? -49.470 -10.068 13.337 1.00 23.40 201 ASP B N 1
ATOM 4063 C CA . ASP B 1 206 ? -48.781 -8.906 12.793 1.00 22.35 201 ASP B CA 1
ATOM 4064 C C . ASP B 1 206 ? -47.275 -9.085 12.637 1.00 24.95 201 ASP B C 1
ATOM 4065 O O . ASP B 1 206 ? -46.657 -8.436 11.795 1.00 21.61 201 ASP B O 1
ATOM 4070 N N . THR B 1 207 ? -46.666 -9.928 13.465 1.00 22.48 202 THR B N 1
ATOM 4071 C CA . THR B 1 207 ? -45.198 -9.973 13.508 1.00 22.37 202 THR B CA 1
ATOM 4072 C C . THR B 1 207 ? -44.556 -11.351 13.411 1.00 22.92 202 THR B C 1
ATOM 4073 O O . THR B 1 207 ? -43.338 -11.442 13.280 1.00 22.68 202 THR B O 1
ATOM 4077 N N . SER B 1 208 ? -45.333 -12.426 13.498 1.00 20.58 203 SER B N 1
ATOM 4078 C CA . SER B 1 208 ? -44.680 -13.731 13.633 1.00 20.15 203 SER B CA 1
ATOM 4079 C C . SER B 1 208 ? -44.046 -14.221 12.339 1.00 21.47 203 SER B C 1
ATOM 4080 O O . SER B 1 208 ? -44.689 -14.252 11.280 1.00 20.24 203 SER B O 1
ATOM 4083 N N . ARG B 1 209 ? -42.776 -14.607 12.459 1.00 20.07 204 ARG B N 1
ATOM 4084 C CA . ARG B 1 209 ? -41.984 -15.159 11.374 1.00 19.03 204 ARG B CA 1
ATOM 4085 C C . ARG B 1 209 ? -42.512 -16.518 10.916 1.00 18.83 204 ARG B C 1
ATOM 4086 O O . ARG B 1 209 ? -42.189 -16.981 9.825 1.00 20.92 204 ARG B O 1
ATOM 4094 N N . PHE B 1 210 ? -43.323 -17.166 11.748 1.00 16.25 205 PHE B N 1
ATOM 4095 C CA . PHE B 1 210 ? -43.908 -18.459 11.369 1.00 17.81 205 PHE B CA 1
ATOM 4096 C C . PHE B 1 210 ? -45.395 -18.390 11.015 1.00 17.92 205 PHE B C 1
ATOM 4097 O O . PHE B 1 210 ? -46.041 -19.429 10.853 1.00 15.32 205 PHE B O 1
ATOM 4105 N N . TYR B 1 211 ? -45.952 -17.185 10.903 1.00 18.38 206 TYR B N 1
ATOM 4106 C CA . TYR B 1 211 ? -47.393 -17.079 10.664 1.00 18.08 206 TYR B CA 1
ATOM 4107 C C . TYR B 1 211 ? -47.815 -17.603 9.280 1.00 19.09 206 TYR B C 1
ATOM 4108 O O . TYR B 1 211 ? -48.870 -18.217 9.139 1.00 20.99 206 TYR B O 1
ATOM 4117 N N . GLN B 1 212 ? -46.980 -17.398 8.263 1.00 18.94 207 GLN B N 1
ATOM 4118 C CA . GLN B 1 212 ? -47.301 -17.916 6.938 1.00 16.06 207 GLN B CA 1
ATOM 4119 C C . GLN B 1 212 ? -47.442 -19.435 7.009 1.00 20.92 207 GLN B C 1
ATOM 4120 O O . GLN B 1 212 ? -48.266 -20.028 6.314 1.00 20.15 207 GLN B O 1
ATOM 4126 N N . TYR B 1 213 ? -46.640 -20.060 7.867 1.00 20.71 208 TYR B N 1
ATOM 4127 C CA . TYR B 1 213 ? -46.719 -21.508 8.066 1.00 18.70 208 TYR B CA 1
ATOM 4128 C C . TYR B 1 213 ? -48.099 -21.930 8.557 1.00 21.92 208 TYR B C 1
ATOM 4129 O O . TYR B 1 213 ? -48.651 -22.946 8.113 1.00 19.03 208 TYR B O 1
ATOM 4138 N N . TRP B 1 214 ? -48.661 -21.139 9.468 1.00 20.49 209 TRP B N 1
ATOM 4139 C CA . TRP B 1 214 ? -50.027 -21.373 9.938 1.00 19.73 209 TRP B CA 1
ATOM 4140 C C . TRP B 1 214 ? -51.008 -21.243 8.777 1.00 17.66 209 TRP B C 1
ATOM 4141 O O . TRP B 1 214 ? -51.816 -22.145 8.515 1.00 19.33 209 TRP B O 1
ATOM 4152 N N . LEU B 1 215 ? -50.922 -20.132 8.060 1.00 20.91 210 LEU B N 1
ATOM 4153 C CA . LEU B 1 215 ? -51.829 -19.884 6.932 1.00 20.94 210 LEU B CA 1
ATOM 4154 C C . LEU B 1 215 ? -51.746 -20.959 5.848 1.00 23.33 210 LEU B C 1
ATOM 4155 O O . LEU B 1 215 ? -52.764 -21.354 5.274 1.00 21.71 210 LEU B O 1
ATOM 4160 N N . ASP B 1 216 ? -50.540 -21.462 5.592 1.00 23.98 211 ASP B N 1
ATOM 4161 C CA . ASP B 1 216 ? -50.371 -22.476 4.556 1.00 19.34 211 ASP B CA 1
ATOM 4162 C C . ASP B 1 216 ? -51.093 -23.791 4.864 1.00 24.85 211 ASP B C 1
ATOM 4163 O O . ASP B 1 216 ? -51.488 -24.509 3.943 1.00 26.43 211 ASP B O 1
ATOM 4168 N N . HIS B 1 217 ? -51.295 -24.109 6.145 1.00 20.14 212 HIS B N 1
ATOM 4169 C CA . HIS B 1 217 ? -51.874 -25.410 6.476 1.00 21.23 212 HIS B CA 1
ATOM 4170 C C . HIS B 1 217 ? -53.291 -25.421 7.033 1.00 19.34 212 HIS B C 1
ATOM 4171 O O . HIS B 1 217 ? -53.905 -26.481 7.119 1.00 19.85 212 HIS B O 1
ATOM 4178 N N . VAL B 1 218 ? -53.817 -24.259 7.409 1.00 20.47 213 VAL B N 1
ATOM 4179 C CA . VAL B 1 218 ? -55.084 -24.246 8.136 1.00 18.91 213 VAL B CA 1
ATOM 4180 C C . VAL B 1 218 ? -56.299 -24.746 7.325 1.00 21.33 213 VAL B C 1
ATOM 4181 O O . VAL B 1 218 ? -57.124 -25.497 7.854 1.00 25.53 213 VAL B O 1
ATOM 4185 N N . ASP B 1 219 ? -56.398 -24.375 6.048 1.00 21.37 214 ASP B N 1
ATOM 4186 C CA . ASP B 1 219 ? -57.540 -24.808 5.232 1.00 22.57 214 ASP B CA 1
ATOM 4187 C C . ASP B 1 219 ? -57.574 -26.331 5.082 1.00 23.81 214 ASP B C 1
ATOM 4188 O O . ASP B 1 219 ? -58.634 -26.956 5.170 1.00 23.84 214 ASP B O 1
ATOM 4193 N N . GLU B 1 220 ? -56.404 -26.926 4.869 1.00 24.02 215 GLU B N 1
ATOM 4194 C CA . GLU B 1 220 ? -56.277 -28.378 4.801 1.00 26.00 215 GLU B CA 1
ATOM 4195 C C . GLU B 1 220 ? -56.741 -29.054 6.101 1.00 23.52 215 GLU B C 1
ATOM 4196 O O . GLU B 1 220 ? -57.540 -29.988 6.063 1.00 24.95 215 GLU B O 1
ATOM 4202 N N . ASP B 1 221 ? -56.234 -28.576 7.236 1.00 25.90 216 ASP B N 1
ATOM 4203 C CA . ASP B 1 221 ? -56.641 -29.083 8.544 1.00 20.75 216 ASP B CA 1
ATOM 4204 C C . ASP B 1 221 ? -58.146 -29.029 8.691 1.00 22.16 216 ASP B C 1
ATOM 4205 O O . ASP B 1 221 ? -58.786 -30.009 9.074 1.00 23.74 216 ASP B O 1
ATOM 4210 N N . LEU B 1 222 ? -58.708 -27.877 8.358 1.00 24.14 217 LEU B N 1
ATOM 4211 C CA . LEU B 1 222 ? -60.148 -27.681 8.423 1.00 26.77 217 LEU B CA 1
ATOM 4212 C C . LEU B 1 222 ? -60.906 -28.722 7.589 1.00 23.49 217 LEU B C 1
ATOM 4213 O O . LEU B 1 222 ? -61.861 -29.329 8.075 1.00 24.87 217 LEU B O 1
ATOM 4218 N N . ASN B 1 223 ? -60.482 -28.939 6.342 1.00 25.02 218 ASN B N 1
ATOM 4219 C CA . ASN B 1 223 ? -61.156 -29.914 5.479 1.00 26.12 218 ASN B CA 1
ATOM 4220 C C . ASN B 1 223 ? -61.077 -31.320 6.048 1.00 25.14 218 ASN B C 1
ATOM 4221 O O . ASN B 1 223 ? -62.066 -32.050 6.069 1.00 24.56 218 ASN B O 1
ATOM 4226 N N . GLU B 1 224 ? -59.888 -31.697 6.500 1.00 24.93 219 GLU B N 1
ATOM 4227 C CA . GLU B 1 224 ? -59.670 -33.007 7.111 1.00 26.46 219 GLU B CA 1
ATOM 4228 C C . GLU B 1 224 ? -60.546 -33.160 8.342 1.00 23.94 219 GLU B C 1
ATOM 4229 O O . GLU B 1 224 ? -61.152 -34.205 8.569 1.00 21.93 219 GLU B O 1
ATOM 4235 N N . ALA B 1 225 ? -60.623 -32.097 9.136 1.00 25.74 220 ALA B N 1
ATOM 4236 C CA . ALA B 1 225 ? -61.450 -32.124 10.333 1.00 25.94 220 ALA B CA 1
ATOM 4237 C C . ALA B 1 225 ? -62.937 -32.317 10.008 1.00 24.60 220 ALA B C 1
ATOM 4238 O O . ALA B 1 225 ? -63.607 -33.153 10.607 1.00 25.47 220 ALA B O 1
ATOM 4240 N N . LYS B 1 226 ? -63.443 -31.547 9.053 1.00 25.55 221 LYS B N 1
ATOM 4241 C CA . LYS B 1 226 ? -64.842 -31.636 8.667 1.00 25.13 221 LYS B CA 1
ATOM 4242 C C . LYS B 1 226 ? -65.179 -32.989 8.054 1.00 27.02 221 LYS B C 1
ATOM 4243 O O . LYS B 1 226 ? -66.286 -33.504 8.247 1.00 28.01 221 LYS B O 1
ATOM 4249 N N . GLU B 1 227 ? -64.217 -33.569 7.339 1.00 25.13 222 GLU B N 1
ATOM 4250 C CA . GLU B 1 227 ? -64.406 -34.902 6.768 1.00 28.29 222 GLU B CA 1
ATOM 4251 C C . GLU B 1 227 ? -64.540 -35.954 7.858 1.00 30.14 222 GLU B C 1
ATOM 4252 O O . GLU B 1 227 ? -65.390 -36.836 7.777 1.00 28.57 222 GLU B O 1
ATOM 4258 N N . ALA B 1 228 ? -63.700 -35.839 8.883 1.00 28.34 223 ALA B N 1
ATOM 4259 C CA . ALA B 1 228 ? -63.722 -36.758 10.012 1.00 24.38 223 ALA B CA 1
ATOM 4260 C C . ALA B 1 228 ? -65.065 -36.727 10.707 1.00 25.61 223 ALA B C 1
ATOM 4261 O O . ALA B 1 228 ? -65.601 -37.768 11.085 1.00 25.98 223 ALA B O 1
ATOM 4263 N N . VAL B 1 229 ? -65.592 -35.526 10.908 1.00 21.90 224 VAL B N 1
ATOM 4264 C CA . VAL B 1 229 ? -66.893 -35.362 11.542 1.00 25.97 224 VAL B CA 1
ATOM 4265 C C . VAL B 1 229 ? -67.985 -36.064 10.723 1.00 23.58 224 VAL B C 1
ATOM 4266 O O . VAL B 1 229 ? -68.807 -36.801 11.271 1.00 24.67 224 VAL B O 1
ATOM 4270 N N . LYS B 1 230 ? -67.977 -35.834 9.412 1.00 27.53 225 LYS B N 1
ATOM 4271 C CA . LYS B 1 230 ? -68.939 -36.461 8.514 1.00 29.80 225 LYS B CA 1
ATOM 4272 C C . LYS B 1 230 ? -68.923 -37.990 8.637 1.00 29.56 225 LYS B C 1
ATOM 4273 O O . LYS B 1 230 ? -69.964 -38.650 8.539 1.00 32.24 225 LYS B O 1
ATOM 4279 N N . ASN B 1 231 ? -67.738 -38.550 8.863 1.00 30.49 226 ASN B N 1
ATOM 4280 C CA . ASN B 1 231 ? -67.599 -39.993 8.997 1.00 28.41 226 ASN B CA 1
ATOM 4281 C C . ASN B 1 231 ? -67.596 -40.459 10.454 1.00 30.69 226 ASN B C 1
ATOM 4282 O O . ASN B 1 231 ? -67.505 -41.661 10.732 1.00 29.14 226 ASN B O 1
ATOM 4287 N N . GLN B 1 232 ? -67.720 -39.510 11.382 1.00 28.16 227 GLN B N 1
ATOM 4288 C CA . GLN B 1 232 ? -67.678 -39.837 12.802 1.00 26.26 227 GLN B CA 1
ATOM 4289 C C . GLN B 1 232 ? -66.398 -40.618 13.122 1.00 27.59 227 GLN B C 1
ATOM 4290 O O . GLN B 1 232 ? -66.421 -41.624 13.835 1.00 26.49 227 GLN B O 1
ATOM 4296 N N . ASP B 1 233 ? -65.285 -40.131 12.581 1.00 26.44 228 ASP B N 1
ATOM 4297 C CA . ASP B 1 233 ? -63.998 -40.812 12.673 1.00 24.48 228 ASP B CA 1
ATOM 4298 C C . ASP B 1 233 ? -63.123 -40.152 13.726 1.00 23.69 228 ASP B C 1
ATOM 4299 O O . ASP B 1 233 ? -62.392 -39.205 13.426 1.00 21.19 228 ASP B O 1
ATOM 4304 N N . PHE B 1 234 ? -63.188 -40.671 14.949 1.00 22.58 229 PHE B N 1
ATOM 4305 C CA . PHE B 1 234 ? -62.525 -40.050 16.091 1.00 22.06 229 PHE B CA 1
ATOM 4306 C C . PHE B 1 234 ? -61.013 -39.900 15.954 1.00 22.54 229 PHE B C 1
ATOM 4307 O O . PHE B 1 234 ? -60.464 -38.827 16.203 1.00 21.20 229 PHE B O 1
ATOM 4315 N N . GLN B 1 235 ? -60.328 -40.974 15.583 1.00 26.68 230 GLN B N 1
ATOM 4316 C CA . GLN B 1 235 ? -58.880 -40.900 15.464 1.00 24.31 230 GLN B CA 1
ATOM 4317 C C . GLN B 1 235 ? -58.473 -39.854 14.434 1.00 23.25 230 GLN B C 1
ATOM 4318 O O . GLN B 1 235 ? -57.548 -39.077 14.653 1.00 24.24 230 GLN B O 1
ATOM 4324 N N . ARG B 1 236 ? -59.170 -39.840 13.304 1.00 24.29 231 ARG B N 1
ATOM 4325 C CA . ARG B 1 236 ? -58.852 -38.923 12.221 1.00 22.89 231 ARG B CA 1
ATOM 4326 C C . ARG B 1 236 ? -59.070 -37.466 12.638 1.00 20.75 231 ARG B C 1
ATOM 4327 O O . ARG B 1 236 ? -58.226 -36.614 12.384 1.00 21.20 231 ARG B O 1
ATOM 4335 N N . LEU B 1 237 ? -60.211 -37.191 13.267 1.00 22.27 232 LEU B N 1
ATOM 4336 C CA . LEU B 1 237 ? -60.475 -35.871 13.843 1.00 19.17 232 LEU B CA 1
ATOM 4337 C C . LEU B 1 237 ? -59.370 -35.475 14.822 1.00 20.83 232 LEU B C 1
ATOM 4338 O O . LEU B 1 237 ? -58.778 -34.390 14.712 1.00 21.58 232 LEU B O 1
ATOM 4343 N N . GLY B 1 238 ? -59.084 -36.374 15.764 1.00 20.52 233 GLY B N 1
ATOM 4344 C CA . GLY B 1 238 ? -58.146 -36.112 16.841 1.00 19.86 233 GLY B CA 1
ATOM 4345 C C . GLY B 1 238 ? -56.771 -35.723 16.338 1.00 19.99 233 GLY B C 1
ATOM 4346 O O . GLY B 1 238 ? -56.214 -34.739 16.790 1.00 21.32 233 GLY B O 1
ATOM 4347 N N . GLU B 1 239 ? -56.229 -36.484 15.394 1.00 22.61 234 GLU B N 1
ATOM 4348 C CA . GLU B 1 239 ? -54.867 -36.232 14.909 1.00 21.06 234 GLU B CA 1
ATOM 4349 C C . GLU B 1 239 ? -54.684 -34.868 14.252 1.00 20.78 234 GLU B C 1
ATOM 4350 O O . GLU B 1 239 ? -53.680 -34.182 14.481 1.00 19.54 234 GLU B O 1
ATOM 4356 N N . VAL B 1 240 ? -55.649 -34.468 13.432 1.00 22.58 235 VAL B N 1
ATOM 4357 C CA . VAL B 1 240 ? -55.518 -33.187 12.759 1.00 19.87 235 VAL B CA 1
ATOM 4358 C C . VAL B 1 240 ? -55.745 -32.013 13.713 1.00 19.60 235 VAL B C 1
ATOM 4359 O O . VAL B 1 240 ? -55.022 -31.015 13.649 1.00 21.05 235 VAL B O 1
ATOM 4363 N N . ILE B 1 241 ? -56.718 -32.126 14.611 1.00 19.08 236 ILE B N 1
ATOM 4364 C CA . ILE B 1 241 ? -56.934 -31.028 15.544 1.00 18.21 236 ILE B CA 1
ATOM 4365 C C . ILE B 1 241 ? -55.753 -30.879 16.516 1.00 17.22 236 ILE B C 1
ATOM 4366 O O . ILE B 1 241 ? -55.387 -29.761 16.889 1.00 16.58 236 ILE B O 1
ATOM 4371 N N . GLU B 1 242 ? -55.138 -31.986 16.913 1.00 16.62 237 GLU B N 1
ATOM 4372 C CA . GLU B 1 242 ? -53.996 -31.863 17.815 1.00 18.56 237 GLU B CA 1
ATOM 4373 C C . GLU B 1 242 ? -52.824 -31.163 17.125 1.00 16.15 237 GLU B C 1
ATOM 4374 O O . GLU B 1 242 ? -52.195 -30.273 17.700 1.00 16.45 237 GLU B O 1
ATOM 4380 N N . ALA B 1 243 ? -52.543 -31.555 15.883 1.00 15.33 238 ALA B N 1
ATOM 4381 C CA . ALA B 1 243 ? -51.481 -30.915 15.107 1.00 15.27 238 ALA B CA 1
ATOM 4382 C C . ALA B 1 243 ? -51.801 -29.431 14.867 1.00 16.21 238 ALA B C 1
ATOM 4383 O O . ALA B 1 243 ? -50.932 -28.566 14.962 1.00 16.39 238 ALA B O 1
ATOM 4385 N N . ASN B 1 244 ? -53.059 -29.138 14.561 1.00 17.38 239 ASN B N 1
ATOM 4386 C CA . ASN B 1 244 ? -53.450 -27.752 14.306 1.00 16.55 239 ASN B CA 1
ATOM 4387 C C . ASN B 1 244 ? -53.211 -26.852 15.527 1.00 16.74 239 ASN B C 1
ATOM 4388 O O . ASN B 1 244 ? -52.616 -25.769 15.416 1.00 14.77 239 ASN B O 1
ATOM 4393 N N . GLY B 1 245 ? -53.657 -27.313 16.696 1.00 17.39 240 GLY B N 1
ATOM 4394 C CA . GLY B 1 245 ? -53.455 -26.585 17.944 1.00 15.61 240 GLY B CA 1
ATOM 4395 C C . GLY B 1 245 ? -51.988 -26.318 18.252 1.00 16.73 240 GLY B C 1
ATOM 4396 O O . GLY B 1 245 ? -51.601 -25.219 18.640 1.00 13.72 240 GLY B O 1
ATOM 4397 N N . LEU B 1 246 ? -51.152 -27.328 18.067 1.00 14.09 241 LEU B N 1
ATOM 4398 C CA . LEU B 1 246 ? -49.716 -27.142 18.252 1.00 14.58 241 LEU B CA 1
ATOM 4399 C C . LEU B 1 246 ? -49.101 -26.140 17.245 1.00 15.19 241 LEU B C 1
ATOM 4400 O O . LEU B 1 246 ? -48.196 -25.383 17.602 1.00 16.54 241 LEU B O 1
ATOM 4405 N N . ARG B 1 247 ? -49.584 -26.124 15.998 1.00 13.68 242 ARG B N 1
ATOM 4406 C CA . ARG B 1 247 ? -49.062 -25.183 15.008 1.00 16.90 242 ARG B CA 1
ATOM 4407 C C . ARG B 1 247 ? -49.401 -23.752 15.419 1.00 15.26 242 ARG B C 1
ATOM 4408 O O . ARG B 1 247 ? -48.622 -22.830 15.224 1.00 15.77 242 ARG B O 1
ATOM 4416 N N . MET B 1 248 ? -50.575 -23.581 16.011 1.00 19.26 243 MET B N 1
ATOM 4417 C CA . MET B 1 248 ? -50.960 -22.290 16.565 1.00 15.71 243 MET B CA 1
ATOM 4418 C C . MET B 1 248 ? -49.945 -21.829 17.606 1.00 19.98 243 MET B C 1
ATOM 4419 O O . MET B 1 248 ? -49.488 -20.693 17.561 1.00 15.57 243 MET B O 1
ATOM 4424 N N . HIS B 1 249 ? -49.580 -22.700 18.542 1.00 18.21 244 HIS B N 1
ATOM 4425 C CA . HIS B 1 249 ? -48.592 -22.293 19.546 1.00 17.10 244 HIS B CA 1
ATOM 4426 C C . HIS B 1 249 ? -47.218 -22.081 18.935 1.00 17.54 244 HIS B C 1
ATOM 4427 O O . HIS B 1 249 ? -46.492 -21.186 19.351 1.00 14.95 244 HIS B O 1
ATOM 4434 N N . ALA B 1 250 ? -46.877 -22.863 17.912 1.00 18.06 245 ALA B N 1
ATOM 4435 C CA . ALA B 1 250 ? -45.637 -22.597 17.196 1.00 18.76 245 ALA B CA 1
ATOM 4436 C C . ALA B 1 250 ? -45.609 -21.171 16.647 1.00 17.78 245 ALA B C 1
ATOM 4437 O O . ALA B 1 250 ? -44.563 -20.536 16.673 1.00 15.82 245 ALA B O 1
ATOM 4439 N N . THR B 1 251 ? -46.740 -20.639 16.181 1.00 19.77 246 THR B N 1
ATOM 4440 C CA . THR B 1 251 ? -46.677 -19.283 15.622 1.00 18.82 246 THR B CA 1
ATOM 4441 C C . THR B 1 251 ? -46.208 -18.288 16.669 1.00 19.91 246 THR B C 1
ATOM 4442 O O . THR B 1 251 ? -45.495 -17.338 16.349 1.00 17.66 246 THR B O 1
ATOM 4446 N N . ASN B 1 252 ? -46.597 -18.509 17.920 1.00 18.71 247 ASN B N 1
ATOM 4447 C CA . ASN B 1 252 ? -46.232 -17.597 18.991 1.00 18.02 247 ASN B CA 1
ATOM 4448 C C . ASN B 1 252 ? -44.720 -17.565 19.240 1.00 17.50 247 ASN B C 1
ATOM 4449 O O . ASN B 1 252 ? -44.165 -16.539 19.614 1.00 19.19 247 ASN B O 1
ATOM 4454 N N . LEU B 1 253 ? -44.056 -18.692 19.002 1.00 18.35 248 LEU B N 1
ATOM 4455 C CA . LEU B 1 253 ? -42.604 -18.751 19.104 1.00 17.45 248 LEU B CA 1
ATOM 4456 C C . LEU B 1 253 ? -41.877 -17.841 18.126 1.00 18.88 248 LEU B C 1
ATOM 4457 O O . LEU B 1 253 ? -40.731 -17.470 18.376 1.00 19.23 248 LEU B O 1
ATOM 4462 N N . GLY B 1 254 ? -42.515 -17.513 16.997 1.00 17.39 249 GLY B N 1
ATOM 4463 C CA . GLY B 1 254 ? -41.896 -16.667 15.982 1.00 16.51 249 GLY B CA 1
ATOM 4464 C C . GLY B 1 254 ? -42.292 -15.192 16.059 1.00 17.56 249 GLY B C 1
ATOM 4465 O O . GLY B 1 254 ? -41.825 -14.366 15.278 1.00 17.81 249 GLY B O 1
ATOM 4466 N N . ALA B 1 255 ? -43.156 -14.865 17.015 1.00 19.71 250 ALA B N 1
ATOM 4467 C CA . ALA B 1 255 ? -43.575 -13.480 17.231 1.00 18.13 250 ALA B CA 1
ATOM 4468 C C . ALA B 1 255 ? -42.389 -12.617 17.634 1.00 21.22 250 ALA B C 1
ATOM 4469 O O . ALA B 1 255 ? -41.362 -13.124 18.071 1.00 20.95 250 ALA B O 1
ATOM 4471 N N . GLN B 1 256 ? -42.542 -11.308 17.494 1.00 18.16 251 GLN B N 1
ATOM 4472 C CA . GLN B 1 256 ? -41.475 -10.367 17.791 1.00 20.08 251 GLN B CA 1
ATOM 4473 C C . GLN B 1 256 ? -41.841 -9.467 18.965 1.00 25.17 251 GLN B C 1
ATOM 4474 O O . GLN B 1 256 ? -42.535 -8.462 18.781 1.00 21.93 251 GLN B O 1
ATOM 4480 N N . PRO B 1 257 ? -41.392 -9.814 20.182 1.00 22.22 252 PRO B N 1
ATOM 4481 C CA . PRO B 1 257 ? -40.576 -10.968 20.577 1.00 19.21 252 PRO B CA 1
ATOM 4482 C C . PRO B 1 257 ? -41.426 -12.205 20.882 1.00 21.06 252 PRO B C 1
ATOM 4483 O O . PRO B 1 257 ? -42.654 -12.103 21.018 1.00 19.10 252 PRO B O 1
ATOM 4487 N N . PRO B 1 258 ? -40.780 -13.381 20.978 1.00 18.07 253 PRO B N 1
ATOM 4488 C CA . PRO B 1 258 ? -41.535 -14.627 21.128 1.00 19.87 253 PRO B CA 1
ATOM 4489 C C . PRO B 1 258 ? -42.256 -14.738 22.462 1.00 17.64 253 PRO B C 1
ATOM 4490 O O . PRO B 1 258 ? -41.869 -14.105 23.434 1.00 21.49 253 PRO B O 1
ATOM 4494 N N . PHE B 1 259 ? -43.302 -15.551 22.498 1.00 16.81 254 PHE B N 1
ATOM 4495 C CA . PHE B 1 259 ? -43.977 -15.825 23.754 1.00 20.07 254 PHE B CA 1
ATOM 4496 C C . PHE B 1 259 ? -44.607 -17.210 23.718 1.00 18.17 254 PHE B C 1
ATOM 4497 O O . PHE B 1 259 ? -44.648 -17.859 22.671 1.00 18.87 254 PHE B O 1
ATOM 4505 N N . THR B 1 260 ? -45.052 -17.666 24.882 1.00 17.74 255 THR B N 1
ATOM 4506 C CA . THR B 1 260 ? -45.704 -18.963 25.007 1.00 19.26 255 THR B CA 1
ATOM 4507 C C . THR B 1 260 ? -46.784 -18.930 26.073 1.00 18.54 255 THR B C 1
ATOM 4508 O O . THR B 1 260 ? -46.646 -18.246 27.093 1.00 19.31 255 THR B O 1
ATOM 4512 N N . TYR B 1 261 ? -47.870 -19.652 25.823 1.00 19.92 256 TYR B N 1
ATOM 4513 C CA . TYR B 1 261 ? -48.914 -19.815 26.812 1.00 20.64 256 TYR B CA 1
ATOM 4514 C C . TYR B 1 261 ? -48.683 -21.056 27.659 1.00 20.65 256 TYR B C 1
ATOM 4515 O O . TYR B 1 261 ? -49.391 -21.284 28.632 1.00 18.24 256 TYR B O 1
ATOM 4524 N N . LEU B 1 262 ? -47.701 -21.871 27.282 1.00 21.17 257 LEU B N 1
ATOM 4525 C CA . LEU B 1 262 ? -47.532 -23.175 27.916 1.00 20.46 257 LEU B CA 1
ATOM 4526 C C . LEU B 1 262 ? -46.501 -23.159 29.048 1.00 21.48 257 LEU B C 1
ATOM 4527 O O . LEU B 1 262 ? -45.571 -22.353 29.044 1.00 19.01 257 LEU B O 1
ATOM 4532 N N . VAL B 1 263 ? -46.679 -24.045 30.023 1.00 16.57 258 VAL B N 1
ATOM 4533 C CA . VAL B 1 263 ? -45.712 -24.216 31.102 1.00 19.02 258 VAL B CA 1
ATOM 4534 C C . VAL B 1 263 ? -45.424 -25.708 31.226 1.00 19.72 258 VAL B C 1
ATOM 4535 O O . VAL B 1 263 ? -46.144 -26.529 30.662 1.00 18.16 258 VAL B O 1
ATOM 4539 N N . GLN B 1 264 ? -44.386 -26.076 31.970 1.00 22.43 259 GLN B N 1
ATOM 4540 C CA . GLN B 1 264 ? -43.969 -27.475 31.981 1.00 18.75 259 GLN B CA 1
ATOM 4541 C C . GLN B 1 264 ? -45.116 -28.420 32.300 1.00 18.63 259 GLN B C 1
ATOM 4542 O O . GLN B 1 264 ? -45.216 -29.490 31.706 1.00 22.68 259 GLN B O 1
ATOM 4548 N N . GLU B 1 265 ? -45.992 -28.038 33.227 1.00 19.66 260 GLU B N 1
ATOM 4549 C CA . GLU B 1 265 ? -47.102 -28.919 33.579 1.00 18.89 260 GLU B CA 1
ATOM 4550 C C . GLU B 1 265 ? -48.036 -29.181 32.404 1.00 18.53 260 GLU B C 1
ATOM 4551 O O . GLU B 1 265 ? -48.638 -30.257 32.318 1.00 18.38 260 GLU B O 1
ATOM 4557 N N . SER B 1 266 ? -48.148 -28.203 31.499 1.00 18.32 261 SER B N 1
ATOM 4558 C CA . SER B 1 266 ? -48.909 -28.395 30.266 1.00 16.06 261 SER B CA 1
ATOM 4559 C C . SER B 1 266 ? -48.346 -29.568 29.471 1.00 18.36 261 SER B C 1
ATOM 4560 O O . SER B 1 266 ? -49.096 -30.415 28.974 1.00 18.38 261 SER B O 1
ATOM 4563 N N . TYR B 1 267 ? -47.025 -29.609 29.338 1.00 17.66 262 TYR B N 1
ATOM 4564 C CA . TYR B 1 267 ? -46.379 -30.693 28.606 1.00 20.03 262 TYR B CA 1
ATOM 4565 C C . TYR B 1 267 ? -46.516 -32.008 29.364 1.00 16.91 262 TYR B C 1
ATOM 4566 O O . TYR B 1 267 ? -46.620 -33.084 28.752 1.00 18.42 262 TYR B O 1
ATOM 4575 N N . ASP B 1 268 ? -46.512 -31.924 30.691 1.00 18.10 263 ASP B N 1
ATOM 4576 C CA . ASP B 1 268 ? -46.738 -33.106 31.511 1.00 20.32 263 ASP B CA 1
ATOM 4577 C C . ASP B 1 268 ? -48.089 -33.736 31.163 1.00 22.48 263 ASP B C 1
ATOM 4578 O O . ASP B 1 268 ? -48.198 -34.946 31.005 1.00 20.57 263 ASP 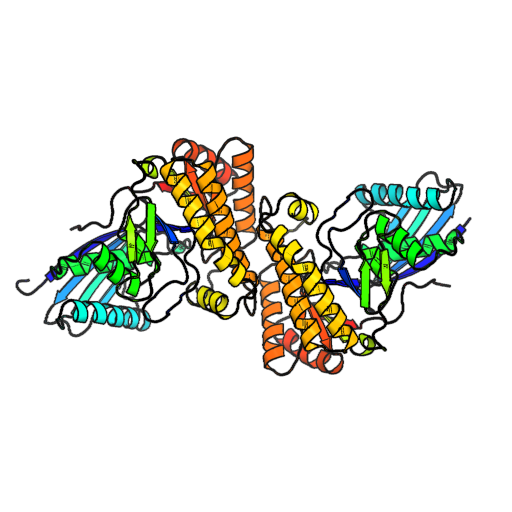B O 1
ATOM 4583 N N . ALA B 1 269 ? -49.120 -32.907 31.044 1.00 21.04 264 ALA B N 1
ATOM 4584 C CA . ALA B 1 269 ? -50.441 -33.406 30.684 1.00 18.31 264 ALA B CA 1
ATOM 4585 C C . ALA B 1 269 ? -50.475 -33.982 29.269 1.00 18.14 264 ALA B C 1
ATOM 4586 O O . ALA B 1 269 ? -51.152 -34.984 29.017 1.00 18.26 264 ALA B O 1
ATOM 4588 N N . MET B 1 270 ? -49.756 -33.352 28.342 1.00 16.82 265 MET B N 1
ATOM 4589 C CA . MET B 1 270 ? -49.734 -33.825 26.954 1.00 17.75 265 MET B CA 1
ATOM 4590 C C . MET B 1 270 ? -49.142 -35.236 26.918 1.00 21.20 265 MET B C 1
ATOM 4591 O O . MET B 1 270 ? -49.599 -36.109 26.165 1.00 19.29 265 MET B O 1
ATOM 4596 N N . ALA B 1 271 ? -48.127 -35.454 27.747 1.00 18.81 266 ALA B N 1
ATOM 4597 C CA . ALA B 1 271 ? -47.442 -36.739 27.774 1.00 18.83 266 ALA B CA 1
ATOM 4598 C C . ALA B 1 271 ? -48.413 -37.822 28.243 1.00 21.98 266 ALA B C 1
ATOM 4599 O O . ALA B 1 271 ? -48.397 -38.958 27.756 1.00 25.35 266 ALA B O 1
ATOM 4601 N N . ILE B 1 272 ? -49.283 -37.461 29.177 1.00 20.31 267 ILE B N 1
ATOM 4602 C CA . ILE B 1 272 ? -50.275 -38.403 29.657 1.00 18.26 267 ILE B CA 1
ATOM 4603 C C . ILE B 1 272 ? -51.236 -38.812 28.525 1.00 23.38 267 ILE B C 1
ATOM 4604 O O . ILE B 1 272 ? -51.522 -39.998 28.340 1.00 21.35 267 ILE B O 1
ATOM 4609 N N . VAL B 1 273 ? -51.720 -37.841 27.752 1.00 18.53 268 VAL B N 1
ATOM 4610 C CA . VAL B 1 273 ? -52.562 -38.173 26.595 1.00 20.23 268 VAL B CA 1
ATOM 4611 C C . VAL B 1 273 ? -51.905 -39.171 25.643 1.00 22.12 268 VAL B C 1
ATOM 4612 O O . VAL B 1 273 ? -52.545 -40.102 25.155 1.00 22.35 268 VAL B O 1
ATOM 4616 N N . GLU B 1 274 ? -50.632 -38.962 25.356 1.00 21.11 269 GLU B N 1
ATOM 4617 C CA . GLU B 1 274 ? -49.936 -39.853 24.439 1.00 26.34 269 GLU B CA 1
ATOM 4618 C C . GLU B 1 274 ? -49.860 -41.266 25.027 1.00 28.43 269 GLU B C 1
ATOM 4619 O O . GLU B 1 274 ? -50.071 -42.251 24.315 1.00 29.13 269 GLU B O 1
ATOM 4625 N N . GLN B 1 275 ? -49.598 -41.364 26.329 1.00 26.11 270 GLN B N 1
ATOM 4626 C CA . GLN B 1 275 ? -49.585 -42.665 26.992 1.00 28.11 270 GLN B CA 1
ATOM 4627 C C . GLN B 1 275 ? -50.943 -43.351 26.934 1.00 32.05 270 GLN B C 1
ATOM 4628 O O . GLN B 1 275 ? -51.020 -44.551 26.684 1.00 30.21 270 GLN B O 1
ATOM 4634 N N . CYS B 1 276 ? -52.013 -42.595 27.162 1.00 26.78 271 CYS B N 1
ATOM 4635 C CA . CYS B 1 276 ? -53.358 -43.145 27.015 1.00 25.73 271 CYS B CA 1
ATOM 4636 C C . CYS B 1 276 ? -53.590 -43.725 25.620 1.00 28.66 271 CYS B C 1
ATOM 4637 O O . CYS B 1 276 ? -54.199 -44.781 25.483 1.00 29.45 271 CYS B O 1
ATOM 4640 N N . ARG B 1 277 ? -53.110 -43.042 24.583 1.00 26.50 272 ARG B N 1
ATOM 4641 C CA . ARG B 1 277 ? -53.289 -43.540 23.223 1.00 27.23 272 ARG B CA 1
ATOM 4642 C C . ARG B 1 277 ? -52.591 -44.890 23.024 1.00 34.53 272 ARG B C 1
ATOM 4643 O O . ARG B 1 277 ? -53.097 -45.780 22.325 1.00 33.26 272 ARG B O 1
ATOM 4651 N N . LYS B 1 278 ? -51.430 -45.027 23.656 1.00 34.83 273 LYS B N 1
ATOM 4652 C CA . LYS B 1 278 ? -50.637 -46.251 23.601 1.00 35.65 273 LYS B CA 1
ATOM 4653 C C . LYS B 1 278 ? -51.269 -47.383 24.409 1.00 34.36 273 LYS B C 1
ATOM 4654 O O . LYS B 1 278 ? -50.924 -48.545 24.227 1.00 42.46 273 LYS B O 1
ATOM 4660 N N . ALA B 1 279 ? -52.199 -47.030 25.287 1.00 33.72 274 ALA B N 1
ATOM 4661 C CA . ALA B 1 279 ? -52.882 -47.991 26.139 1.00 32.48 274 ALA B CA 1
ATOM 4662 C C . ALA B 1 279 ? -54.326 -48.207 25.691 1.00 33.88 274 ALA B C 1
ATOM 4663 O O . ALA B 1 279 ? -55.189 -48.543 26.504 1.00 36.81 274 ALA B O 1
ATOM 4665 N N . ASN B 1 280 ? -54.588 -47.998 24.405 1.00 31.91 275 ASN B N 1
ATOM 4666 C CA . ASN B 1 280 ? -55.911 -48.245 23.838 1.00 36.60 275 ASN B CA 1
ATOM 4667 C C . ASN B 1 280 ? -56.971 -47.288 24.379 1.00 34.00 275 ASN B C 1
ATOM 4668 O O . ASN B 1 280 ? -58.150 -47.627 24.413 1.00 33.84 275 ASN B O 1
ATOM 4673 N N . LEU B 1 281 ? -56.548 -46.102 24.813 1.00 31.15 276 LEU B N 1
ATOM 4674 C CA . LEU B 1 281 ? -57.489 -45.059 25.220 1.00 26.70 276 LEU B CA 1
ATOM 4675 C C . LEU B 1 281 ? -57.307 -43.832 24.339 1.00 28.67 276 LEU B C 1
ATOM 4676 O O . LEU B 1 281 ? -56.634 -42.879 24.739 1.00 25.37 276 LEU B O 1
ATOM 4681 N N . PRO B 1 282 ? -57.899 -43.855 23.131 1.00 27.52 277 PRO B N 1
ATOM 4682 C CA . PRO B 1 282 ? -57.752 -42.734 22.203 1.00 25.39 277 PRO B CA 1
ATOM 4683 C C . PRO B 1 282 ? -58.252 -41.438 22.831 1.00 23.90 277 PRO B C 1
ATOM 4684 O O . PRO B 1 282 ? -59.366 -41.400 23.339 1.00 25.68 277 PRO B O 1
ATOM 4688 N N . CYS B 1 283 ? -57.417 -40.402 22.809 1.00 22.30 278 CYS B N 1
ATOM 4689 C CA . CYS B 1 283 ? -57.817 -39.061 23.221 1.00 19.94 278 CYS B CA 1
ATOM 4690 C C . CYS B 1 283 ? -56.762 -38.104 22.665 1.00 20.27 278 CYS B C 1
ATOM 4691 O O . CYS B 1 283 ? -55.668 -38.550 22.293 1.00 21.39 278 CYS B O 1
ATOM 4694 N N . TYR B 1 284 ? -57.101 -36.814 22.574 1.00 20.35 279 TYR B N 1
ATOM 4695 C CA . TYR B 1 284 ? -56.265 -35.813 21.900 1.00 17.45 279 TYR B CA 1
ATOM 4696 C C . TYR B 1 284 ? -56.360 -34.489 22.638 1.00 18.58 279 TYR B C 1
ATOM 4697 O O . TYR B 1 284 ? -57.400 -34.189 23.222 1.00 17.92 279 TYR B O 1
ATOM 4706 N N . PHE B 1 285 ? -55.286 -33.700 22.625 1.00 18.73 280 PHE B N 1
ATOM 4707 C CA . PHE B 1 285 ? -55.273 -32.465 23.406 1.00 17.00 280 PHE B CA 1
ATOM 4708 C C . PHE B 1 285 ? -55.285 -31.208 22.564 1.00 19.13 280 PHE B C 1
ATOM 4709 O O . PHE B 1 285 ? -54.952 -31.227 21.380 1.00 17.52 280 PHE B O 1
ATOM 4717 N N . THR B 1 286 ? -55.696 -30.113 23.200 1.00 16.22 281 THR B N 1
ATOM 4718 C CA . THR B 1 286 ? -55.562 -28.792 22.626 1.00 18.38 281 THR B CA 1
ATOM 4719 C C . THR B 1 286 ? -55.423 -27.775 23.751 1.00 16.04 281 THR B C 1
ATOM 4720 O O . THR B 1 286 ? -55.880 -28.000 24.879 1.00 17.59 281 THR B O 1
ATOM 4724 N N . MET B 1 287 ? -54.758 -26.670 23.448 1.00 16.71 282 MET B N 1
ATOM 4725 C CA . MET B 1 287 ? -54.572 -25.607 24.418 1.00 17.81 282 MET B CA 1
ATOM 4726 C C . MET B 1 287 ? -54.969 -24.298 23.764 1.00 17.26 282 MET B C 1
ATOM 4727 O O . MET B 1 287 ? -54.785 -24.122 22.557 1.00 17.36 282 MET B O 1
ATOM 4732 N N . ASP B 1 288 ? -55.506 -23.381 24.562 1.00 15.22 283 ASP B N 1
ATOM 4733 C CA . ASP B 1 288 ? -55.841 -22.047 24.079 1.00 20.46 283 ASP B CA 1
ATOM 4734 C C . ASP B 1 288 ? -54.879 -20.992 24.617 1.00 20.11 283 ASP B C 1
ATOM 4735 O O . ASP B 1 288 ? -53.687 -21.257 24.727 1.00 19.52 283 ASP B O 1
ATOM 4740 N N . ALA B 1 289 ? -55.381 -19.799 24.928 1.00 18.47 284 ALA B N 1
ATOM 4741 C CA . ALA B 1 289 ? -54.500 -18.710 25.361 1.00 21.51 284 ALA B CA 1
ATOM 4742 C C . ALA B 1 289 ? -54.154 -18.794 26.859 1.00 24.32 284 ALA B C 1
ATOM 4743 O O . ALA B 1 289 ? -54.338 -17.832 27.619 1.00 22.08 284 ALA B O 1
ATOM 4745 N N . GLY B 1 290 ? -53.632 -19.950 27.268 1.00 19.49 285 GLY B N 1
ATOM 4746 C CA . GLY B 1 290 ? -53.271 -20.206 28.654 1.00 19.34 285 GLY B CA 1
ATOM 4747 C C . GLY B 1 290 ? -52.724 -21.614 28.768 1.00 19.52 285 GLY B C 1
ATOM 4748 O O . GLY B 1 290 ? -52.692 -22.332 27.779 1.00 16.88 285 GLY B O 1
ATOM 4749 N N . PRO B 1 291 ? -52.300 -22.022 29.974 1.00 17.14 286 PRO B N 1
ATOM 4750 C CA . PRO B 1 291 ? -51.615 -23.307 30.147 1.00 18.28 286 PRO B CA 1
ATOM 4751 C C . PRO B 1 291 ? -52.531 -24.504 30.351 1.00 18.31 286 PRO B C 1
ATOM 4752 O O . PRO B 1 291 ? -52.025 -25.629 30.328 1.00 17.88 286 PRO B O 1
ATOM 4756 N N . ASN B 1 292 ? -53.830 -24.295 30.564 1.00 15.32 287 ASN B N 1
ATOM 4757 C CA . ASN B 1 292 ? -54.731 -25.432 30.735 1.00 17.16 287 ASN B CA 1
ATOM 4758 C C . ASN B 1 292 ? -54.665 -26.351 29.516 1.00 19.78 287 ASN B C 1
ATOM 4759 O O . ASN B 1 292 ? -54.527 -25.882 28.381 1.00 17.68 287 ASN B O 1
ATOM 4764 N N . VAL B 1 293 ? -54.790 -27.657 29.744 1.00 17.63 288 VAL B N 1
ATOM 4765 C CA . VAL B 1 293 ? -54.812 -28.624 28.657 1.00 16.48 288 VAL B CA 1
ATOM 4766 C C . VAL B 1 293 ? -56.201 -29.245 28.602 1.00 16.51 288 VAL B C 1
ATOM 4767 O O . VAL B 1 293 ? -56.750 -29.665 29.622 1.00 16.41 288 VAL B O 1
ATOM 4771 N N . LYS B 1 294 ? -56.784 -29.271 27.410 1.00 16.69 289 LYS B N 1
ATOM 4772 C CA . LYS B 1 294 ? -58.128 -29.800 27.217 1.00 18.26 289 LYS B CA 1
ATOM 4773 C C . LYS B 1 294 ? -58.044 -31.080 26.419 1.00 19.28 289 LYS B C 1
ATOM 4774 O O . LYS B 1 294 ? -57.455 -31.109 25.338 1.00 19.39 289 LYS B O 1
ATOM 4780 N N . VAL B 1 295 ? -58.653 -32.135 26.937 1.00 16.03 290 VAL B N 1
ATOM 4781 C CA . VAL B 1 295 ? -58.490 -33.443 26.337 1.00 16.09 290 VAL B CA 1
ATOM 4782 C C . VAL B 1 295 ? -59.822 -33.924 25.775 1.00 16.91 290 VAL B C 1
ATOM 4783 O O . VAL B 1 295 ? -60.785 -34.141 26.514 1.00 18.13 290 VAL B O 1
ATOM 4787 N N . LEU B 1 296 ? -59.881 -34.050 24.456 1.00 17.30 291 LEU B N 1
ATOM 4788 C CA . LEU B 1 296 ? -61.049 -34.603 23.790 1.00 19.99 291 LEU B CA 1
ATOM 4789 C C . LEU B 1 296 ? -60.983 -36.124 23.865 1.00 21.13 291 LEU B C 1
ATOM 4790 O O . LEU B 1 296 ? -59.934 -36.718 23.639 1.00 21.67 291 LEU B O 1
ATOM 4795 N N . VAL B 1 297 ? -62.107 -36.750 24.189 1.00 21.74 292 VAL B N 1
ATOM 4796 C CA . VAL B 1 297 ? -62.140 -38.186 24.434 1.00 19.86 292 VAL B CA 1
ATOM 4797 C C . VAL B 1 297 ? -63.560 -38.647 24.198 1.00 23.97 292 VAL B C 1
ATOM 4798 O O . VAL B 1 297 ? -64.487 -37.862 24.374 1.00 22.12 292 VAL B O 1
ATOM 4802 N N . GLU B 1 298 ? -63.740 -39.902 23.795 1.00 23.35 293 GLU B N 1
ATOM 4803 C CA . GLU B 1 298 ? -65.087 -40.460 23.668 1.00 23.49 293 GLU B CA 1
ATOM 4804 C C . GLU B 1 298 ? -65.645 -40.795 25.052 1.00 25.37 293 GLU B C 1
ATOM 4805 O O . GLU B 1 298 ? -64.925 -41.299 25.916 1.00 26.96 293 GLU B O 1
ATOM 4811 N N . LYS B 1 299 ? -66.933 -40.534 25.255 1.00 25.59 294 LYS B N 1
ATOM 4812 C CA . LYS B 1 299 ? -67.588 -40.834 26.526 1.00 28.24 294 LYS B CA 1
ATOM 4813 C C . LYS B 1 299 ? -67.213 -42.192 27.117 1.00 30.26 294 LYS B C 1
ATOM 4814 O O . LYS B 1 299 ? -66.939 -42.298 28.314 1.00 31.57 294 LYS B O 1
ATOM 4820 N N . LYS B 1 300 ? -67.203 -43.225 26.278 1.00 31.70 295 LYS B N 1
ATOM 4821 C CA . LYS B 1 300 ? -66.917 -44.587 26.737 1.00 31.90 295 LYS B CA 1
ATOM 4822 C C . LYS B 1 300 ? -65.560 -44.717 27.422 1.00 32.45 295 LYS B C 1
ATOM 4823 O O . LYS B 1 300 ? -65.352 -45.636 28.208 1.00 31.30 295 LYS B O 1
ATOM 4829 N N . ASN B 1 301 ? -64.648 -43.796 27.122 1.00 28.38 296 ASN B N 1
ATOM 4830 C CA . ASN B 1 301 ? -63.287 -43.838 27.656 1.00 28.34 296 ASN B CA 1
ATOM 4831 C C . ASN B 1 301 ? -62.974 -42.721 28.658 1.00 27.95 296 ASN B C 1
ATOM 4832 O O . ASN B 1 301 ? -61.864 -42.643 29.180 1.00 26.82 296 ASN B O 1
ATOM 4837 N N . LYS B 1 302 ? -63.939 -41.844 28.905 1.00 25.24 297 LYS B N 1
ATOM 4838 C CA . LYS B 1 302 ? -63.712 -40.691 29.774 1.00 24.30 297 LYS B CA 1
ATOM 4839 C C . LYS B 1 302 ? -63.200 -41.064 31.183 1.00 29.00 297 LYS B C 1
ATOM 4840 O O . LYS B 1 302 ? -62.231 -40.485 31.675 1.00 25.08 297 LYS B O 1
ATOM 4846 N N . GLN B 1 303 ? -63.851 -42.024 31.832 1.00 28.67 298 GLN B N 1
ATOM 4847 C CA . GLN B 1 303 ? -63.469 -42.420 33.188 1.00 28.58 298 GLN B CA 1
ATOM 4848 C C . GLN B 1 303 ? -62.061 -43.023 33.267 1.00 29.68 298 GLN B C 1
ATOM 4849 O O . GLN B 1 303 ? -61.289 -42.713 34.178 1.00 29.53 298 GLN B O 1
ATOM 4855 N N . ALA B 1 304 ? -61.738 -43.888 32.315 1.00 26.21 299 ALA B N 1
ATOM 4856 C CA . ALA B 1 304 ? -60.415 -44.493 32.230 1.00 26.99 299 ALA B CA 1
ATOM 4857 C C . ALA B 1 304 ? -59.327 -43.442 32.001 1.00 30.38 299 ALA B C 1
ATOM 4858 O O . ALA B 1 304 ? -58.265 -43.485 32.632 1.00 26.83 299 ALA B O 1
ATOM 4860 N N . VAL B 1 305 ? -59.581 -42.509 31.086 1.00 25.07 300 VAL B N 1
ATOM 4861 C CA . VAL B 1 305 ? -58.625 -41.441 30.823 1.00 24.48 300 VAL B CA 1
ATOM 4862 C C . VAL B 1 305 ? -58.483 -40.512 32.035 1.00 23.94 300 VAL B C 1
ATOM 4863 O O . VAL B 1 305 ? -57.379 -40.101 32.384 1.00 26.69 300 VAL B O 1
ATOM 4867 N N . MET B 1 306 ? -59.593 -40.199 32.692 1.00 22.79 301 MET B N 1
ATOM 4868 C CA . MET B 1 306 ? -59.507 -39.433 33.924 1.00 25.75 301 MET B CA 1
ATOM 4869 C C . MET B 1 306 ? -58.644 -40.150 34.977 1.00 29.14 301 MET B C 1
ATOM 4870 O O . MET B 1 306 ? -57.789 -39.525 35.607 1.00 23.94 301 MET B O 1
ATOM 4875 N N . GLU B 1 307 ? -58.853 -41.456 35.160 1.00 27.42 302 GLU B N 1
ATOM 4876 C CA . GLU B 1 307 ? -58.061 -42.209 36.134 1.00 30.56 302 GLU B CA 1
ATOM 4877 C C . GLU B 1 307 ? -56.558 -42.078 35.859 1.00 28.49 302 GLU B C 1
ATOM 4878 O O . GLU B 1 307 ? -55.761 -41.944 36.794 1.00 26.61 302 GLU B O 1
ATOM 4884 N N . GLN B 1 308 ? -56.166 -42.100 34.587 1.00 26.72 303 GLN B N 1
ATOM 4885 C CA . GLN B 1 308 ? -54.749 -41.947 34.251 1.00 25.40 303 GLN B CA 1
ATOM 4886 C C . GLN B 1 308 ? -54.221 -40.578 34.665 1.00 25.98 303 GLN B C 1
ATOM 4887 O O . GLN B 1 308 ? -53.091 -40.445 35.134 1.00 27.52 303 GLN B O 1
ATOM 4893 N N . PHE B 1 309 ? -55.036 -39.552 34.489 1.00 24.93 304 PHE B N 1
ATOM 4894 C CA . PHE B 1 309 ? -54.634 -38.233 34.926 1.00 21.96 304 PHE B CA 1
ATOM 4895 C C . PHE B 1 309 ? -54.537 -38.173 36.444 1.00 22.82 304 PHE B C 1
ATOM 4896 O O . PHE B 1 309 ? -53.624 -37.549 36.980 1.00 20.93 304 PHE B O 1
ATOM 4904 N N . LEU B 1 310 ? -55.457 -38.850 37.130 1.00 23.45 305 LEU B N 1
ATOM 4905 C CA . LEU B 1 310 ? -55.514 -38.801 38.594 1.00 25.00 305 LEU B CA 1
ATOM 4906 C C . LEU B 1 310 ? -54.299 -39.426 39.285 1.00 26.06 305 LEU B C 1
ATOM 4907 O O . LEU B 1 310 ? -54.061 -39.196 40.469 1.00 25.90 305 LEU B O 1
ATOM 4912 N N . LYS B 1 311 ? -53.533 -40.213 38.543 1.00 27.44 306 LYS B N 1
ATOM 4913 C CA . LYS B 1 311 ? -52.273 -40.747 39.046 1.00 28.68 306 LYS B CA 1
ATOM 4914 C C . LYS B 1 311 ? -51.226 -39.657 39.247 1.00 30.81 306 LYS B C 1
ATOM 4915 O O . LYS B 1 311 ? -50.360 -39.774 40.109 1.00 32.25 306 LYS B O 1
ATOM 4921 N N . VAL B 1 312 ? -51.298 -38.611 38.429 1.00 26.47 307 VAL B N 1
ATOM 4922 C CA . VAL B 1 312 ? -50.316 -37.529 38.452 1.00 26.17 307 VAL B CA 1
ATOM 4923 C C . VAL B 1 312 ? -50.896 -36.233 39.015 1.00 29.68 307 VAL B C 1
ATOM 4924 O O . VAL B 1 312 ? -50.251 -35.544 39.809 1.00 30.77 307 VAL B O 1
ATOM 4928 N N . PHE B 1 313 ? -52.119 -35.908 38.604 1.00 21.42 308 PHE B N 1
ATOM 4929 C CA . PHE B 1 313 ? -52.722 -34.626 38.950 1.00 19.34 308 PHE B CA 1
ATOM 4930 C C . PHE B 1 313 ? -53.757 -34.766 40.057 1.00 27.14 308 PHE B C 1
ATOM 4931 O O . PHE B 1 313 ? -54.363 -35.833 40.231 1.00 22.23 308 PHE B O 1
ATOM 4939 N N . ASP B 1 314 ? -53.959 -33.679 40.798 1.00 25.69 309 ASP B N 1
ATOM 4940 C CA . ASP B 1 314 ? -54.893 -33.660 41.915 1.00 25.53 309 ASP B CA 1
ATOM 4941 C C . ASP B 1 314 ? -56.327 -33.686 41.405 1.00 28.17 309 ASP B C 1
ATOM 4942 O O . ASP B 1 314 ? -56.646 -33.060 40.395 1.00 21.81 309 ASP B O 1
ATOM 4947 N N . GLU B 1 315 ? -57.185 -34.404 42.124 1.00 27.99 310 GLU B N 1
ATOM 4948 C CA . GLU B 1 315 ? -58.598 -34.502 41.792 1.00 26.06 310 GLU B CA 1
ATOM 4949 C C . GLU B 1 315 ? -59.248 -33.142 41.509 1.00 25.39 310 GLU B C 1
ATOM 4950 O O . GLU B 1 315 ? -60.097 -33.018 40.622 1.00 25.41 310 GLU B O 1
ATOM 4956 N N . SER B 1 316 ? -58.853 -32.124 42.263 1.00 23.03 311 SER B N 1
ATOM 4957 C CA . SER B 1 316 ? -59.467 -30.801 42.139 1.00 25.86 311 SER B CA 1
ATOM 4958 C C . SER B 1 316 ? -59.125 -30.123 40.817 1.00 23.42 311 SER B C 1
ATOM 4959 O O . SER B 1 316 ? -59.773 -29.142 40.438 1.00 21.92 311 SER B O 1
ATOM 4962 N N . LYS B 1 317 ? -58.123 -30.658 40.115 1.00 20.76 312 LYS B N 1
ATOM 4963 C CA . LYS B 1 317 ? -57.609 -30.028 38.903 1.00 19.63 312 LYS B CA 1
ATOM 4964 C C . LYS B 1 317 ? -58.046 -30.731 37.626 1.00 19.71 312 LYS B C 1
ATOM 4965 O O . LYS B 1 317 ? -57.674 -30.304 36.532 1.00 21.36 312 LYS B O 1
ATOM 4971 N N . ILE B 1 318 ? -58.802 -31.817 37.761 1.00 18.61 313 ILE B N 1
ATOM 4972 C CA . ILE B 1 318 ? -59.341 -32.549 36.611 1.00 19.76 313 ILE B CA 1
ATOM 4973 C C . ILE B 1 318 ? -60.870 -32.411 36.555 1.00 21.54 313 ILE B C 1
ATOM 4974 O O . ILE B 1 318 ? -61.582 -32.936 37.419 1.00 23.68 313 ILE B O 1
ATOM 4979 N N . ILE B 1 319 ? -61.361 -31.726 35.529 1.00 19.85 314 ILE B N 1
ATOM 4980 C CA . ILE B 1 319 ? -62.769 -31.374 35.426 1.00 22.81 314 ILE B CA 1
ATOM 4981 C C . ILE B 1 319 ? -63.308 -31.727 34.035 1.00 20.39 314 ILE B C 1
ATOM 4982 O O . ILE B 1 319 ? -62.857 -31.176 33.031 1.00 22.27 314 ILE B O 1
ATOM 4987 N N . ALA B 1 320 ? -64.269 -32.644 33.975 1.00 19.37 315 ALA B N 1
ATOM 4988 C CA . ALA B 1 320 ? -64.794 -33.101 32.684 1.00 20.67 315 ALA B CA 1
ATOM 4989 C C . ALA B 1 320 ? -66.100 -32.406 32.316 1.00 21.82 315 ALA B C 1
ATOM 4990 O O . ALA B 1 320 ? -66.878 -32.023 33.196 1.00 21.41 315 ALA B O 1
ATOM 4992 N N . SER B 1 321 ? -66.340 -32.270 31.016 1.00 17.79 316 SER B N 1
ATOM 4993 C CA . SER B 1 321 ? -67.599 -31.734 30.507 1.00 20.70 316 SER B CA 1
ATOM 4994 C C . SER B 1 321 ? -68.056 -32.558 29.316 1.00 20.85 316 SER B C 1
ATOM 4995 O O . SER B 1 321 ? -67.238 -33.027 28.523 1.00 17.05 316 SER B O 1
ATOM 4998 N N . ASP B 1 322 ? -69.365 -32.720 29.168 1.00 19.73 317 ASP B N 1
ATOM 4999 C CA . ASP B 1 322 ? -69.886 -33.329 27.960 1.00 21.07 317 ASP B CA 1
ATOM 5000 C C . ASP B 1 322 ? -69.937 -32.235 26.906 1.00 20.02 317 ASP B C 1
ATOM 5001 O O . ASP B 1 322 ? -69.707 -31.061 27.218 1.00 20.41 317 ASP B O 1
ATOM 5006 N N . ILE B 1 323 ? -70.217 -32.619 25.666 1.00 20.74 318 ILE B N 1
ATOM 5007 C CA . ILE B 1 323 ? -70.446 -31.667 24.590 1.00 19.82 318 ILE B CA 1
ATOM 5008 C C . ILE B 1 323 ? -71.963 -31.508 24.484 1.00 21.19 318 ILE B C 1
ATOM 5009 O O . ILE B 1 323 ? -72.683 -32.500 24.330 1.00 23.37 318 ILE B O 1
ATOM 5014 N N . ILE B 1 324 ? -72.456 -30.278 24.602 1.00 20.61 319 ILE B N 1
ATOM 5015 C CA . ILE B 1 324 ? -73.900 -30.047 24.575 1.00 18.90 319 ILE B CA 1
ATOM 5016 C C . ILE B 1 324 ? -74.424 -30.067 23.129 1.00 24.07 319 ILE B C 1
ATOM 5017 O O . ILE B 1 324 ? -73.732 -29.621 22.223 1.00 23.28 319 ILE B O 1
ATOM 5022 N N . SER B 1 325 ? -75.626 -30.611 22.909 1.00 22.15 320 SER B N 1
ATOM 5023 C CA . SER B 1 325 ? -76.203 -30.678 21.556 1.00 22.87 320 SER B CA 1
ATOM 5024 C C . SER B 1 325 ? -76.987 -29.418 21.178 1.00 22.63 320 SER B C 1
ATOM 5025 O O . SER B 1 325 ? -77.007 -29.022 20.018 1.00 21.34 320 SER B O 1
ATOM 5028 N N . SER B 1 326 ? -77.647 -28.800 22.151 1.00 22.55 321 SER B N 1
ATOM 5029 C CA . SER B 1 326 ? -78.461 -27.618 21.858 1.00 22.63 321 SER B CA 1
ATOM 5030 C C . SER B 1 326 ? -77.625 -26.330 21.864 1.00 22.01 321 SER B C 1
ATOM 5031 O O . SER B 1 326 ? -76.509 -26.312 22.377 1.00 19.87 321 SER B O 1
ATOM 5034 N N . GLY B 1 327 ? -78.175 -25.250 21.315 1.00 20.11 322 GLY B N 1
ATOM 5035 C CA . GLY B 1 327 ? -77.448 -23.997 21.227 1.00 21.55 322 GLY B CA 1
ATOM 5036 C C . GLY B 1 327 ? -77.928 -22.957 22.221 1.00 21.68 322 GLY B C 1
ATOM 5037 O O . GLY B 1 327 ? -78.501 -23.274 23.266 1.00 22.79 322 GLY B O 1
ATOM 5038 N N . VAL B 1 328 ? -77.679 -21.702 21.896 1.00 18.14 323 VAL B N 1
ATOM 5039 C CA . VAL B 1 328 ? -78.029 -20.609 22.782 1.00 18.55 323 VAL B CA 1
ATOM 5040 C C . VAL B 1 328 ? -79.527 -20.711 23.090 1.00 24.87 323 VAL B C 1
ATOM 5041 O O . VAL B 1 328 ? -80.317 -21.204 22.272 1.00 19.78 323 VAL B O 1
ATOM 5045 N N . GLU B 1 329 ? -79.920 -20.274 24.281 1.00 20.62 324 GLU B N 1
ATOM 5046 C CA . GLU B 1 329 ? -81.253 -20.600 24.747 1.00 20.06 324 GLU B CA 1
ATOM 5047 C C . GLU B 1 329 ? -81.872 -19.478 25.550 1.00 23.41 324 GLU B C 1
ATOM 5048 O O . GLU B 1 329 ? -81.243 -18.921 26.449 1.00 19.64 324 GLU B O 1
ATOM 5054 N N . ILE B 1 330 ? -83.116 -19.151 25.229 1.00 22.12 325 ILE B N 1
ATOM 5055 C CA . ILE B 1 330 ? -83.831 -18.133 25.977 1.00 21.46 325 ILE B CA 1
ATOM 5056 C C . ILE B 1 330 ? -84.298 -18.675 27.322 1.00 21.96 325 ILE B C 1
ATOM 5057 O O . ILE B 1 330 ? -84.845 -19.769 27.405 1.00 26.95 325 ILE B O 1
ATOM 5062 N N . ILE B 1 331 ? -84.064 -17.909 28.377 1.00 24.59 326 ILE B N 1
ATOM 5063 C CA . ILE B 1 331 ? -84.525 -18.301 29.704 1.00 26.35 326 ILE B CA 1
ATOM 5064 C C . ILE B 1 331 ? -85.870 -17.648 29.979 1.00 31.65 326 ILE B C 1
ATOM 5065 O O . ILE B 1 331 ? -85.980 -16.422 29.968 1.00 31.57 326 ILE B O 1
ATOM 5070 N N . LYS B 1 332 ? -86.879 -18.489 30.202 1.00 34.62 327 LYS B N 1
ATOM 5071 C CA . LYS B 1 332 ? -88.270 -18.082 30.431 1.00 36.51 327 LYS B CA 1
ATOM 5072 C C . LYS B 1 332 ? -89.029 -17.850 29.124 1.00 41.79 327 LYS B C 1
ATOM 5073 O O . LYS B 1 332 ? -89.040 -18.713 28.232 1.00 40.70 327 LYS B O 1
#

Organism: Staphylococcus epidermidis (NCBI:txid1282)

Solvent-accessible surface area: 28000 Å² total; per-residue (Å²): 92,118,133,43,108,55,7,48,0,67,0,14,7,11,20,9,0,0,2,29,9,0,21,64,54,76,102,92,7,6,3,42,4,16,0,0,0,0,2,0,66,126,7,49,0,20,3,74,0,23,0,22,56,122,70,122,86,0,47,20,28,56,82,68,98,159,27,90,90,165,74,66,97,103,12,32,79,8,0,66,39,0,16,116,88,32,70,40,218,44,44,0,98,2,59,8,62,28,104,12,35,69,114,31,56,13,79,25,41,8,0,28,19,0,0,8,0,3,0,0,25,78,5,28,84,40,136,34,58,82,46,47,11,0,46,8,0,0,63,11,20,4,26,0,0,5,1,4,27,10,4,0,0,9,0,70,81,20,144,51,34,123,48,0,62,0,76,37,38,129,4,122,24,11,18,127,77,0,0,0,0,0,0,24,4,87,79,108,118,160,244,89,119,92,13,14,34,60,0,76,103,54,14,77,0,10,112,25,0,47,84,67,4,81,105,14,10,87,59,0,59,72,0,3,159,92,73,55,13,106,66,0,0,94,17,0,2,15,0,0,1,17,2,9,2,0,1,16,0,0,49,33,5,39,40,40,10,58,106,46,0,17,59,0,0,34,17,0,28,119,3,44,165,66,133,31,48,0,10,0,2,0,37,36,18,8,11,0,18,0,1,0,31,86,166,23,41,101,36,0,22,89,60,0,68,152,96,17,90,147,91,42,18,28,14,3,41,9,33,58,70,29,33,61,90,42,214,120,103,58,9,66,0,58,0,16,11,10,14,9,0,0,3,29,15,0,42,63,51,98,95,93,19,8,3,39,2,16,0,0,0,0,2,0,67,123,3,48,0,18,0,84,0,13,0,30,103,114,63,122,110,5,47,14,53,54,84,62,103,136,18,101,89,139,45,76,98,97,7,46,78,7,0,74,38,0,18,124,94,32,67,42,215,37,48,0,95,2,53,7,61,28,97,41,36,126,118,13,73,30,77,26,55,8,2,29,19,0,0,5,0,2,0,0,23,79,10,22,84,48,135,35,60,89,49,49,10,0,43,8,0,0,57,21,16,4,20,0,0,6,1,5,27,11,4,0,0,6,0,70,76,20,146,58,39,125,45,0,66,1,77,36,41,130,7,130,25,11,16,115,75,0,0,0,0,2,0,16,8,103,67,161,65,217,183,183,54,34,48,66,0,75,103,53,14,75,2,10,110,27,0,47,95,60,3,86,118,11,9,86,60,0,68,78,0,4,160,91,75,52,14,110,83,0,0,93,17,1,4,14,0,1,1,18,3,8,3,0,0,10,0,0,50,34,5,41,41,44,10,38,113,89,0,15,54,0,0,32,16,0,23,121,2,46,165,65,129,25,44,0,10,1,3,0,38,68,20,15,8,0,19,0,2,0,32,83,170,20,42,112,42,0,33,95,63,0,65,161,99,18,91,140,77,81,12,24,10,3,44,8,28,51,63,25,32,84,64,42,241

Sequence (649 aa):
GSMVKSGKARAHTNIALIKYWGKADETYIIPMNNSLSVTLDRFYTETKVTFDPDFTEDCLILNGNEVNAKEKEKIQNYMNIVRDLAGNRLHARIESENYVPTAAGLASSASAYAALAAACNEALSLNLSDTDLSRLARRGSGSASRSIFGGFAEWEKGHDDLTSYAHGINSNGWEKDLSMIFVVINNQSKKSRSGMSLTRDTSRFYQYWLDHVDEDLNEAKEAVKNQDFQRLGEVIEANGLRMHATNLGAQPPFTYLVQESYDAMAIVEQCRKANLPCYFTMDAGPNVKVLVEKKNKQAVMEQFLKVFDESKIIASDIISSGVEIIKVKSGKARAHTNIALIKYWGKADETYIIPMNNSLSVTLDRFYTETKVTFDPDFTEDCLILNGNEVNAKEKEKIQNYMNIVRDLAGNRLHARIESENYVPTAAGLASSASAYAALAAACNEALSLNLSDTDLSRLARRGSGSASRSIFGGFAEWEKGHDDLTSYAHGINSNGWEKDLSMIFVVINNQSKKVGMSLTRDTSRFYQYWLDHVDEDLNEAKEAVKNQDFQRLGEVIEANGLRMHATNLGAQPPFTYLVQESYDAMAIVEQCRKANLPCYFTMDAGPNVKVLVEKKNKQAVMEQFLKVFDESKIIASDIISSGVEIIK

Radius of gyration: 29.6 Å; Cα contacts (8 Å, |Δi|>4): 1484; chains: 2; bounding box: 100×60×40 Å

Foldseek 3Di:
DVQKFKFKWKFFAKDWLQDFFAAPDPQQQFTPFKIKIATFPQWIKMKMKMWDPPDPFAFEAEQNHGDDPVVRVLVRVLVVVLCVLLVHDTYIYMYMYTRHPVVLPDDHLLRVLLRVLVGSCRRSVVPDDLFVSLLSSCSRPNNVLQRQWFGMKMFGRADDSNGTGMDHDDLVCLLQFKKKKKFRDDDDPDDASVLSHQLNVAFPCVVVLVVCSVVLVVQLVVCSNVVPQVSNQVSSQVSQVSSQVSQVRGVPHDGQADVRLVVLQVLQVVCVVVVFHWHWHDGNHHMIMIMGTPVRVVVSLVSVVVPDPPVRIDMTGTGHGHMDIDD/DFKFKWKWFAKDWLQDQFAAPDDQQRQTPFKIKIATFDQKIKMKMKAWDPPDPAAFEAEQNHGDDPVVSVLVRVLVVVLCVVLVHDTHIYMYMYIRDPPPQPDDHLLRVLLRVLVGSCRRSVVPDDLFVSLLSSCSSPNNVLQRQFFGMKMFGRADDSNGTGMDHDDLVCLLQFKKKKKFRDADDDPDDASHQLNPAFPCVVVLVVCSVVLVVQLVVCSNVSPQLSNQVSSQVSQVSSQVSQVRGVPHDGQADVVLVVLQVLQVVCVVVVFHWHWHDDNHHMIMIMGTPVRVVVSVVSVVVPDPPVRIDMTGGDHGHMGTDD

InterPro domains:
  IPR005935 Diphosphomevalonate/phosphomevalonate decarboxylase [PIRSF015950] (2-317)
  IPR014721 Small ribosomal subunit protein uS5 domain 2-type fold, subgroup [G3DSA:3.30.230.10] (1-181)
  IPR020568 Ribosomal protein uS5 domain 2-type superfamily [SSF54211] (3-165)
  IPR029765 Diphosphomevalonate decarboxylase [TIGR01240] (6-308)
  IPR036554 GHMP kinase, C-terminal domain superfamily [G3DSA:3.30.70.890] (182-327)
  IPR036554 GHMP kinase, C-terminal domain superfamily [SSF55060] (176-311)
  IPR041431 Mvd1, C-terminal [PF18376] (179-314)
  IPR053859 Diphosphomevalonate decarboxylase-like N-terminal domain [PF22700] (9-164)

Secondary structure (DSSP, 8-state):
-TT-EEEEEEEEEEEEEE----EEETTTTEESS-EEEEEEEEEEEEEEEEEETT-SS-EEEETTEE--HHHHHHHHHHHHHHHHHHT---EEEEEEEEES-GGGT---HHHHHHHHHHHHHHHHT----HHHHHHHHHHH-GGGGGGGS-SEEEEE--SSTTT-EEEEE--TTGGGGEEEEEE---------HHHHHHHHHH-TTHHHHHHHHHHHHHHHHHHHHHT-HHHHHHHHHHHHHHHHHHHHTSSS---S--HHHHHHHHHHHHHHHTT--EEEE--SSS-EEEEEEHHHHHHHHHHHHTTS-GGGEEEEEB-SS--EE--/-EEEEEEEEEEEEEE----EEETTTTEESS-EEEEEEEEEEEEEEEEE-TT-SS-EEEETTEEPPHHHHHHHHHHHHHHHHHHT----EEEEEEEES-TTS----HHHHHHHHHHHHHHHTT----HHHHHHHHHTT-GGGGGGGS-SEEEEE--SSTTT-EEEEEP-TTGGGGEEEEEE----S-S---HHHHHHH-TTHHHHHHHHHHHHHHHHHHHHHT-HHHHHHHHHHHHHHHHHHHHTSSS---S--HHHHHHHHHHHHHHHTT--EEEE--SSS-EEEEEEHHHHHHHHHHHHTTS-GGGEEEEEBPSS--EE--